Protein AF-A0A353VSM8-F1 (afdb_monomer)

Solvent-accessible surface area (backbone atoms only — not comparable to full-atom values): 23245 Å² total; per-residue (Å²): 113,72,64,60,53,52,50,51,51,50,52,50,51,52,52,50,53,51,54,49,43,55,51,45,18,53,50,44,51,52,47,20,40,42,52,24,70,67,44,44,40,18,21,68,63,31,72,14,27,55,48,48,52,55,49,50,52,48,51,31,45,77,43,74,25,54,66,46,79,49,73,47,82,45,80,43,54,37,67,27,49,62,48,47,34,40,33,48,82,88,44,76,47,78,53,50,70,77,69,33,26,36,32,38,58,34,25,29,64,50,75,51,74,34,41,46,31,37,35,50,40,69,73,63,80,90,51,33,76,70,30,46,68,12,32,38,33,34,51,55,42,68,94,84,41,68,49,88,48,68,71,55,41,52,74,27,38,30,57,26,42,36,36,27,33,48,86,92,44,57,38,60,71,74,89,75,64,72,69,58,79,68,77,68,42,94,34,38,33,34,27,22,23,52,81,45,48,44,77,80,40,60,58,81,50,58,75,63,50,65,60,56,72,46,77,58,60,88,70,33,32,40,39,40,35,37,41,54,44,77,46,81,33,58,34,44,30,43,35,25,38,42,85,34,79,48,92,33,31,37,36,40,33,16,37,61,32,25,57,67,50,40,90,85,82,62,47,54,22,26,20,15,35,51,14,24,26,9,38,36,50,52,53,53,48,49,54,58,46,60,82,47,92,37,36,32,20,38,37,40,35,36,25,19,36,40,68,50,57,26,46,26,37,44,50,44,69,78,62,52,95,61,65,67,88,37,42,58,33,36,38,26,32,45,31,45,22,44,44,88,83,10,42,31,34,36,77,47,56,82,80,49,92,78,50,76,87,76,50,83,53,53,97,88,50,49,80,42,84,48,94,76,86,86,58,52,45,51,50,40,43,74,71,70,26,21,23,38,37,37,26,17,68,89,62,96,40,60,98,31,65,72,18,43,62,88,76,46,38,38,62,51,34,39,50,50,50,53,37,50,51,54,48,52,52,60,70,27,47,77,80,77,78,78,76,77,80,76,77,76,86,128

Nearest PDB structures (foldseek):
  2ek8-assembly1_A  TM=7.116E-01  e=6.423E-31  Aneurinibacillus sp. AM-1
  8ac7-assembly2_A  TM=6.636E-01  e=2.837E-28  Pseudomonas aeruginosa
  8acg-assembly5_B  TM=5.671E-01  e=1.658E-28  Pseudomonas aeruginosa
  2anp-assembly1_A  TM=8.553E-01  e=1.272E-13  Vibrio proteolyticus
  9fxi-assembly3_C  TM=7.475E-01  e=1.376E-10  Homo sapiens

Mean predicted aligned error: 9.96 Å

Radius of gyration: 27.52 Å; Cα contacts (8 Å, |Δi|>4): 942; chains: 1; bounding box: 72×63×82 Å

Secondary structure (DSSP, 8-state):
-HHHHHHHHHHHHHHHHHHHHHHHHHHHHHHHHIIIIIS----TTSHHHHHHHHHHHHHHHHTT-EEEEEEEEEEEEEEEEEEEEEEETTEEEE--BTTTEEEPTTPPPEEEEE-EEEE-SPPPGGGGGGTTTSEEEEE--GGGS----HHHHHHTT-SEEEEEEPTTS-SS----S--------SS-EEEEEHHHHTTTS-HHHHHH--SSEEEPPTT-EEEEEEEEEEEEEEEEEEEEEE--SSS-EEEEEEE---PPSPTTT------IIIIIIHHHHHHHHHHHHHTS--SSEEEEEEES-GGGTSHHHHHHHHH-SS-GGGEEEEEEE-S-S-GGG-EEEEEES--SS--GGGSPPPTT--EEE-S---STHHHHHHTT--EEEEE----TTTTSTT--GGG--HHHHHHHHHHHHHHHHHHTSPP-----------

pLDDT: mean 84.34, std 16.46, range [31.14, 98.88]

Sequence (442 aa):
MMFLKKLLIFTILISINALWALGQAGEFRKEVALLADSIGNRYPASEGDLMARKHLMRKFADYGLECYEKTFDITEYMWGEGSLQLTIDSTITPFIFGKDFAVQSRSTTDTLSAEYVVILDAIPDSCHCLMQGKVVICPYKGDSGRTPSIAEMERAGALASIYVNPPQRNVKPVISKAGRIYDTHKIPVLVINNSGLTKFIPQSVADTLTGSIYAAPQSHRIQIATKHYENHLSAANIIGLKRGSSDEYIIIGAHYDTLAPDNESGELRRGANDNASGVAMMMALAKRMDVITTHHNIIFIAFGGEEKGCLGSRDFVAQMPFKKEYVKEMINLDMVGRPQQGIFYYKQFNSTTIKPNDIMPPATLHLTESEDALSDHYDFVKESIPATYFHTGSDPMIHTVEDTSDRLDYDGMAEILEYLTNYIITLSTKSCEQTSTLTQRQ

Structure (mmCIF, N/CA/C/O backbone):
data_AF-A0A353VSM8-F1
#
_entry.id   AF-A0A353VSM8-F1
#
loop_
_atom_site.group_PDB
_atom_site.id
_atom_site.type_symbol
_atom_site.label_atom_id
_atom_site.label_alt_id
_atom_site.label_comp_id
_atom_site.label_asym_id
_atom_site.label_entity_id
_atom_site.label_seq_id
_atom_site.pdbx_PDB_ins_code
_atom_site.Cartn_x
_atom_site.Cartn_y
_atom_site.Cartn_z
_atom_site.occupancy
_atom_site.B_iso_or_equiv
_atom_site.auth_seq_id
_atom_site.auth_comp_id
_atom_site.auth_asym_id
_atom_site.auth_atom_id
_atom_site.pdbx_PDB_model_num
ATOM 1 N N . MET A 1 1 ? 43.592 14.613 -38.301 1.00 52.09 1 MET A N 1
ATOM 2 C CA . MET A 1 1 ? 42.346 14.017 -38.849 1.00 52.09 1 MET A CA 1
ATOM 3 C C . MET A 1 1 ? 41.711 12.957 -37.937 1.00 52.09 1 MET A C 1
ATOM 5 O O . MET A 1 1 ? 40.515 13.046 -37.701 1.00 52.09 1 MET A O 1
ATOM 9 N N . MET A 1 2 ? 42.464 12.000 -37.369 1.00 47.91 2 MET A N 1
ATOM 10 C CA . MET A 1 2 ? 41.928 11.007 -36.406 1.00 47.91 2 MET A CA 1
ATOM 11 C C . MET A 1 2 ? 41.372 11.617 -35.104 1.00 47.91 2 MET A C 1
ATOM 13 O O . MET A 1 2 ? 40.359 11.145 -34.601 1.00 47.91 2 MET A O 1
ATOM 17 N N . PHE A 1 3 ? 41.999 12.677 -34.582 1.00 49.06 3 PHE A N 1
ATOM 18 C CA . PHE A 1 3 ? 41.572 13.334 -33.339 1.00 49.06 3 PHE A CA 1
ATOM 19 C C . PHE A 1 3 ? 40.222 14.060 -33.487 1.00 49.06 3 PHE A C 1
ATOM 21 O O . PHE A 1 3 ? 39.331 13.860 -32.672 1.00 49.06 3 PHE A O 1
ATOM 28 N N . LEU A 1 4 ? 40.019 14.798 -34.588 1.00 45.88 4 LEU A N 1
ATOM 29 C CA . LEU A 1 4 ? 38.728 15.434 -34.898 1.00 45.88 4 LEU A CA 1
ATOM 30 C C . LEU A 1 4 ? 37.605 14.411 -35.121 1.00 45.88 4 LEU A C 1
ATOM 32 O O . LEU A 1 4 ? 36.482 14.662 -34.707 1.00 45.88 4 LEU A O 1
ATOM 36 N N . LYS A 1 5 ? 37.891 13.251 -35.734 1.00 38.12 5 LYS A N 1
ATOM 37 C CA . LYS A 1 5 ? 36.892 12.180 -35.895 1.00 38.12 5 LYS A CA 1
ATOM 38 C C . LYS A 1 5 ? 36.481 11.567 -34.552 1.00 38.12 5 LYS A C 1
ATOM 40 O O . LYS A 1 5 ? 35.298 11.341 -34.346 1.00 38.12 5 LYS A O 1
ATOM 45 N N . LYS A 1 6 ? 37.428 11.337 -33.633 1.00 41.22 6 LYS A N 1
ATOM 46 C CA . LYS A 1 6 ? 37.120 10.847 -32.277 1.00 41.22 6 LYS A CA 1
ATOM 47 C C . LYS A 1 6 ? 36.342 11.875 -31.454 1.00 41.22 6 LYS A C 1
ATOM 49 O O . LYS A 1 6 ? 35.383 11.494 -30.798 1.00 41.22 6 LYS A O 1
ATOM 54 N N . LEU A 1 7 ? 36.709 13.156 -31.540 1.00 46.03 7 LEU A N 1
ATOM 55 C CA . LEU A 1 7 ? 35.993 14.239 -30.864 1.00 46.03 7 LEU A CA 1
ATOM 56 C C . LEU A 1 7 ? 34.564 14.388 -31.407 1.00 46.03 7 LEU A C 1
ATOM 58 O O . LEU A 1 7 ? 33.631 14.451 -30.624 1.00 46.03 7 LEU A O 1
ATOM 62 N N . LEU A 1 8 ? 34.380 14.341 -32.731 1.00 48.09 8 LEU A N 1
ATOM 63 C CA . LEU A 1 8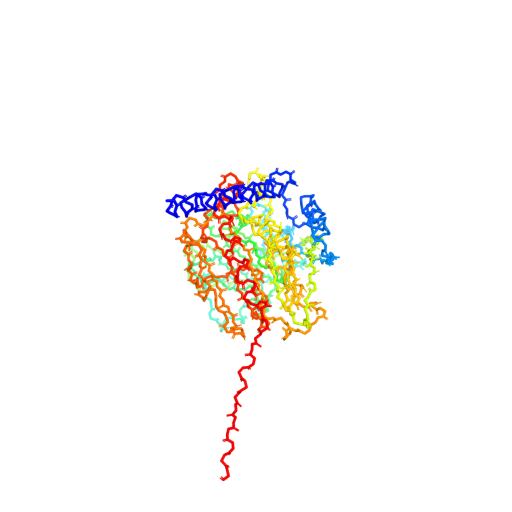 ? 33.062 14.419 -33.366 1.00 48.09 8 LEU A CA 1
ATOM 64 C C . LEU A 1 8 ? 32.166 13.225 -32.999 1.00 48.09 8 LEU A C 1
ATOM 66 O O . LEU A 1 8 ? 30.999 13.422 -32.683 1.00 48.09 8 LEU A O 1
ATOM 70 N N . ILE A 1 9 ? 32.705 12.000 -32.992 1.00 55.06 9 ILE A N 1
ATOM 71 C CA . ILE A 1 9 ? 31.968 10.801 -32.555 1.00 55.06 9 ILE A CA 1
ATOM 72 C C . ILE A 1 9 ? 31.586 10.915 -31.074 1.00 55.06 9 ILE A C 1
ATOM 74 O O . ILE A 1 9 ? 30.456 10.608 -30.712 1.00 55.06 9 ILE A O 1
ATOM 78 N N . PHE A 1 10 ? 32.497 11.398 -30.228 1.00 45.56 10 PHE A N 1
ATOM 79 C CA . PHE A 1 10 ? 32.238 11.597 -28.804 1.00 45.56 10 PHE A CA 1
ATOM 80 C C . PHE A 1 10 ? 31.153 12.655 -28.558 1.00 45.56 10 PHE A C 1
ATOM 82 O O . PHE A 1 10 ? 30.228 12.413 -27.791 1.00 45.56 10 PHE A O 1
ATOM 89 N N . THR A 1 11 ? 31.196 13.788 -29.266 1.00 46.78 11 THR A N 1
ATOM 90 C CA . THR A 1 11 ? 30.156 14.822 -29.183 1.00 46.78 11 THR A CA 1
ATOM 91 C C . THR A 1 11 ? 28.806 14.310 -29.688 1.00 46.78 11 THR A C 1
ATOM 93 O O . THR A 1 11 ? 27.802 14.540 -29.026 1.00 46.78 11 THR A O 1
ATOM 96 N N . ILE A 1 12 ? 28.768 13.562 -30.798 1.00 49.09 12 ILE A N 1
ATOM 97 C CA . ILE A 1 12 ? 27.530 12.962 -31.325 1.00 49.09 12 ILE A CA 1
ATOM 98 C C . ILE A 1 12 ? 26.933 11.960 -30.326 1.00 49.09 12 ILE A C 1
ATOM 100 O O . ILE A 1 12 ? 25.730 11.995 -30.086 1.00 49.09 12 ILE A O 1
ATOM 104 N N . LEU A 1 13 ? 27.752 11.105 -29.706 1.00 46.97 13 LEU A N 1
ATOM 105 C CA . LEU A 1 13 ? 27.290 10.144 -28.696 1.00 46.97 13 LEU A CA 1
ATOM 106 C C . LEU A 1 13 ? 26.745 10.840 -27.442 1.00 46.97 13 LEU A C 1
ATOM 108 O O . LEU A 1 13 ? 25.695 10.447 -26.941 1.00 46.97 13 LEU A O 1
ATOM 112 N N . ILE A 1 14 ? 27.398 11.911 -26.980 1.00 55.62 14 ILE A N 1
ATOM 113 C CA . ILE A 1 14 ? 26.888 12.737 -25.876 1.00 55.62 14 ILE A CA 1
ATOM 114 C C . ILE A 1 14 ? 25.546 13.372 -26.253 1.00 55.62 14 ILE A C 1
ATOM 116 O O . ILE A 1 14 ? 24.608 13.334 -25.461 1.00 55.62 14 ILE A O 1
ATOM 120 N N . SER A 1 15 ? 25.423 13.920 -27.464 1.00 49.72 15 SER A N 1
ATOM 121 C CA . SER A 1 15 ? 24.176 14.534 -27.928 1.00 49.72 15 SER A CA 1
ATOM 122 C C . SER A 1 15 ? 23.035 13.522 -28.064 1.00 49.72 15 SER A C 1
ATOM 124 O O . SER A 1 15 ? 21.906 13.849 -27.712 1.00 49.72 15 SER A O 1
ATOM 126 N N . ILE A 1 16 ? 23.308 12.295 -28.522 1.00 59.16 16 ILE A N 1
ATOM 127 C CA . ILE A 1 16 ? 22.306 11.221 -28.624 1.00 59.16 16 ILE A CA 1
ATOM 128 C C . ILE A 1 16 ? 21.846 10.771 -27.233 1.00 59.16 16 ILE A C 1
ATOM 130 O O . ILE A 1 16 ? 20.643 10.665 -27.004 1.00 59.16 16 ILE A O 1
ATOM 134 N N . ASN A 1 17 ? 22.776 10.570 -26.295 1.00 59.25 17 ASN A N 1
ATOM 135 C CA . ASN A 1 17 ? 22.437 10.192 -24.922 1.00 59.25 17 ASN A CA 1
ATOM 136 C C . ASN A 1 17 ? 21.629 11.289 -24.214 1.00 59.25 17 ASN A C 1
ATOM 138 O O . ASN A 1 17 ? 20.645 10.984 -23.548 1.00 59.25 17 ASN A O 1
ATOM 142 N N . ALA A 1 18 ? 21.983 12.563 -24.414 1.00 56.25 18 ALA A N 1
ATOM 143 C CA . ALA A 1 18 ? 21.240 13.692 -23.857 1.00 56.25 18 ALA A CA 1
ATOM 144 C C . ALA A 1 18 ? 19.826 13.821 -24.455 1.00 56.25 18 ALA A C 1
ATOM 146 O O . ALA A 1 18 ? 18.861 14.010 -23.720 1.00 56.25 18 ALA A O 1
ATOM 147 N N . LEU A 1 19 ? 19.676 13.672 -25.777 1.00 56.09 19 LEU A N 1
ATOM 148 C CA . LEU A 1 19 ? 18.367 13.681 -26.447 1.00 56.09 19 LEU A CA 1
ATOM 149 C C . LEU A 1 19 ? 17.478 12.519 -25.994 1.00 56.09 19 LEU A C 1
ATOM 151 O O . LEU A 1 19 ? 16.268 12.681 -25.846 1.00 56.09 19 LEU A O 1
ATOM 155 N N . TRP A 1 20 ? 18.073 11.352 -25.761 1.00 63.91 20 TRP A N 1
ATOM 156 C CA . TRP A 1 20 ? 17.352 10.187 -25.275 1.00 63.91 20 TRP A CA 1
ATOM 157 C C . TRP A 1 20 ? 16.925 10.338 -23.810 1.00 63.91 20 TRP A C 1
ATOM 159 O O . TRP A 1 20 ? 15.767 10.068 -23.499 1.00 63.91 20 TRP A O 1
ATOM 169 N N . ALA A 1 21 ? 17.804 10.841 -22.937 1.00 61.84 21 ALA A N 1
ATOM 170 C CA . ALA A 1 21 ? 17.479 11.132 -21.539 1.00 61.84 21 ALA A CA 1
ATOM 171 C C . ALA A 1 21 ? 16.339 12.160 -21.420 1.00 61.84 21 ALA A C 1
ATOM 173 O O . ALA A 1 21 ? 15.361 11.909 -20.718 1.00 61.84 21 ALA A O 1
ATOM 174 N N . LEU A 1 22 ? 16.390 13.244 -22.208 1.00 64.38 22 LEU A N 1
ATOM 175 C CA . LEU A 1 22 ? 15.306 14.233 -22.303 1.00 64.38 22 LEU A CA 1
ATOM 176 C C . LEU A 1 22 ? 13.976 13.603 -22.751 1.00 64.38 22 LEU A C 1
ATOM 178 O O . LEU A 1 22 ? 12.908 13.977 -22.264 1.00 64.38 22 LEU A O 1
ATOM 182 N N . GLY A 1 23 ? 14.033 12.630 -23.666 1.00 83.81 23 GLY A N 1
ATOM 183 C CA . GLY A 1 23 ? 12.865 11.857 -24.080 1.00 83.81 23 GLY A CA 1
ATOM 184 C C . GLY A 1 23 ? 12.260 11.045 -22.932 1.00 83.81 23 GLY A C 1
ATOM 185 O O . GLY A 1 23 ? 11.047 11.076 -22.744 1.00 83.81 23 GLY A O 1
ATOM 186 N N . GLN A 1 24 ? 13.091 10.362 -22.138 1.00 89.56 24 GLN A N 1
ATOM 187 C CA . GLN A 1 24 ? 12.635 9.541 -21.008 1.00 89.56 24 GLN A CA 1
ATOM 188 C C . GLN A 1 24 ? 12.054 10.386 -19.871 1.00 89.56 24 GLN A C 1
ATOM 190 O O . GLN A 1 24 ? 10.965 10.083 -19.386 1.00 89.56 24 GLN A O 1
ATOM 195 N N . ALA A 1 25 ? 12.719 11.481 -19.499 1.00 92.81 25 ALA A N 1
ATOM 196 C CA . ALA A 1 25 ? 12.210 12.419 -18.499 1.00 92.81 25 ALA A CA 1
ATOM 197 C C . ALA A 1 25 ? 10.840 12.995 -18.906 1.00 92.81 25 ALA A C 1
ATOM 199 O O . ALA A 1 25 ? 9.929 13.126 -18.085 1.00 92.81 25 ALA A O 1
ATOM 200 N N . GLY A 1 26 ? 10.659 13.285 -20.200 1.00 94.88 26 GLY A N 1
ATOM 201 C CA . GLY A 1 26 ? 9.378 13.719 -20.754 1.00 94.88 26 GLY A CA 1
ATOM 202 C C . GLY A 1 26 ? 8.269 12.667 -20.647 1.00 94.88 26 GLY A C 1
ATOM 203 O O . GLY A 1 26 ? 7.126 13.022 -20.361 1.00 94.88 26 GLY A O 1
ATOM 204 N N . GLU A 1 27 ? 8.582 11.386 -20.849 1.00 95.62 27 GLU A N 1
ATOM 205 C CA . GLU A 1 27 ? 7.611 10.298 -20.687 1.00 95.62 27 GLU A CA 1
ATOM 206 C C . GLU A 1 27 ? 7.254 10.080 -19.212 1.00 95.62 27 GLU A C 1
ATOM 208 O O . GLU A 1 27 ? 6.068 10.005 -18.897 1.00 95.62 27 GLU A O 1
ATOM 213 N N . PHE A 1 28 ? 8.229 10.101 -18.294 1.00 98.31 28 PHE A N 1
ATOM 214 C CA . PHE A 1 28 ? 7.940 10.037 -16.857 1.00 98.31 28 PHE A CA 1
ATOM 215 C C . PHE A 1 28 ? 7.018 11.163 -16.403 1.00 98.31 28 PHE A C 1
ATOM 217 O O . PHE A 1 28 ? 6.031 10.908 -15.714 1.00 98.31 28 PHE A O 1
ATOM 224 N N . ARG A 1 29 ? 7.284 12.397 -16.845 1.00 98.06 29 ARG A N 1
ATOM 225 C CA . ARG A 1 29 ? 6.437 13.549 -16.525 1.00 98.06 29 ARG A CA 1
ATOM 226 C C . ARG A 1 29 ? 4.994 13.349 -16.973 1.00 98.06 29 ARG A C 1
ATOM 228 O O . ARG A 1 29 ? 4.082 13.711 -16.239 1.00 98.06 29 ARG A O 1
ATOM 235 N N . LYS A 1 30 ? 4.771 12.774 -18.158 1.00 97.75 30 LYS A N 1
ATOM 236 C CA . LYS A 1 30 ? 3.416 12.488 -18.656 1.00 97.75 30 LYS A CA 1
ATOM 237 C C . LYS A 1 30 ? 2.720 11.419 -17.823 1.00 97.75 30 LYS A C 1
ATOM 239 O O . LYS A 1 30 ? 1.556 11.600 -17.481 1.00 97.75 30 LYS A O 1
ATOM 244 N N . GLU A 1 31 ? 3.415 10.326 -17.514 1.00 98.25 31 GLU A N 1
ATOM 245 C CA . GLU A 1 31 ? 2.834 9.218 -16.751 1.00 98.25 31 GLU A CA 1
ATOM 246 C C . GLU A 1 31 ? 2.488 9.646 -15.320 1.00 98.25 31 GLU A C 1
ATOM 248 O O . GLU A 1 31 ? 1.372 9.409 -14.863 1.00 98.25 31 GLU A O 1
ATOM 253 N N . VAL A 1 32 ? 3.389 10.364 -14.642 1.00 98.56 32 VAL A N 1
ATOM 254 C CA . VAL A 1 32 ? 3.118 10.894 -13.299 1.00 98.56 32 VAL A CA 1
ATOM 255 C C . VAL A 1 32 ? 1.998 11.932 -13.335 1.00 98.56 32 VAL A C 1
ATOM 257 O O . VAL A 1 32 ? 1.088 11.847 -12.519 1.00 98.56 32 VAL A O 1
ATOM 260 N N . ALA A 1 33 ? 1.995 12.873 -14.286 1.00 97.75 33 ALA A N 1
ATOM 261 C CA . ALA A 1 33 ? 0.925 13.872 -14.385 1.00 97.75 33 ALA A CA 1
ATOM 262 C C . ALA A 1 33 ? -0.450 13.239 -14.662 1.00 97.75 33 ALA A C 1
ATOM 264 O O . ALA A 1 33 ? -1.477 13.711 -14.168 1.00 97.75 33 ALA A O 1
ATOM 265 N N . LEU A 1 34 ? -0.499 12.149 -15.432 1.00 98.25 34 LEU A N 1
ATOM 266 C CA . LEU A 1 34 ? -1.737 11.402 -15.612 1.00 98.25 34 LEU A CA 1
ATOM 267 C C . LEU A 1 34 ? -2.203 10.810 -14.278 1.00 98.25 34 LEU A C 1
ATOM 269 O O . LEU A 1 34 ? -3.327 11.082 -13.856 1.00 98.25 34 LEU A O 1
ATOM 273 N N . LEU A 1 35 ? -1.338 10.028 -13.626 1.00 98.31 35 LEU A N 1
ATOM 274 C CA . LEU A 1 35 ? -1.673 9.285 -12.413 1.00 98.31 35 LEU A CA 1
ATOM 275 C C . LEU A 1 35 ? -1.988 10.210 -11.231 1.00 98.31 35 LEU A C 1
ATOM 277 O O . LEU A 1 35 ? -2.964 9.968 -10.527 1.00 98.31 35 LEU A O 1
ATOM 281 N N . ALA A 1 36 ? -1.188 11.256 -11.019 1.00 97.25 36 ALA A N 1
ATOM 282 C CA . ALA A 1 36 ? -1.255 12.124 -9.845 1.00 97.25 36 ALA A CA 1
ATOM 283 C C . ALA A 1 36 ? -2.175 13.341 -10.023 1.00 97.25 36 ALA A C 1
ATOM 285 O O . ALA A 1 36 ? -2.790 13.784 -9.054 1.00 97.25 36 ALA A O 1
ATOM 286 N N . ASP A 1 37 ? -2.299 13.883 -11.240 1.00 96.12 37 ASP A N 1
ATOM 287 C CA . ASP A 1 37 ? -2.992 15.163 -11.445 1.00 96.12 37 ASP A CA 1
ATOM 288 C C . ASP A 1 37 ? -4.278 15.064 -12.261 1.00 96.12 37 ASP A C 1
ATOM 290 O O . ASP A 1 37 ? -5.154 15.915 -12.108 1.00 96.12 37 ASP A O 1
ATOM 294 N N . SER A 1 38 ? -4.404 14.059 -13.133 1.00 97.25 38 SER A N 1
ATOM 295 C CA . SER A 1 38 ? -5.463 14.046 -14.152 1.00 97.25 38 SER A CA 1
ATOM 296 C C . SER A 1 38 ? -6.624 13.113 -13.825 1.00 97.25 38 SER A C 1
ATOM 298 O O . SER A 1 38 ? -7.760 13.420 -14.176 1.00 97.25 38 SER A O 1
ATOM 300 N N . ILE A 1 39 ? -6.355 11.977 -13.177 1.00 96.38 39 ILE A N 1
ATOM 301 C CA . ILE A 1 39 ? -7.369 10.937 -12.928 1.00 96.38 39 ILE A CA 1
ATOM 302 C C . ILE A 1 39 ? -7.992 11.006 -11.527 1.00 96.38 39 ILE A C 1
ATOM 304 O O . ILE A 1 39 ? -8.861 10.207 -11.199 1.00 96.38 39 ILE A O 1
ATOM 308 N N . GLY A 1 40 ? -7.583 11.973 -10.703 1.00 93.56 40 GLY A N 1
ATOM 309 C CA . GLY A 1 40 ? -8.039 12.105 -9.320 1.00 93.56 40 GLY A CA 1
ATOM 310 C C . GLY A 1 40 ? -7.303 11.177 -8.347 1.00 93.56 40 GLY A C 1
ATOM 311 O O . GLY A 1 40 ? -6.256 10.617 -8.658 1.00 93.56 40 GLY A O 1
ATOM 312 N N . ASN A 1 41 ? -7.841 11.046 -7.134 1.00 93.12 41 ASN A N 1
ATOM 313 C CA . ASN A 1 41 ? -7.258 10.214 -6.081 1.00 93.12 41 ASN A CA 1
ATOM 314 C C . ASN A 1 41 ? -7.456 8.724 -6.391 1.00 93.12 41 ASN A C 1
ATOM 316 O O . ASN A 1 41 ? -8.533 8.327 -6.838 1.00 93.12 41 ASN A O 1
ATOM 320 N N . ARG A 1 42 ? -6.438 7.902 -6.127 1.00 97.38 42 ARG A N 1
ATOM 321 C CA . ARG A 1 42 ? -6.395 6.477 -6.493 1.00 97.38 42 ARG A CA 1
ATOM 322 C C . ARG A 1 42 ? -6.660 5.563 -5.296 1.00 97.38 42 ARG A C 1
ATOM 324 O O . ARG A 1 42 ? -6.158 4.449 -5.239 1.00 97.38 42 ARG A O 1
ATOM 331 N N . TYR A 1 43 ? -7.442 6.027 -4.323 1.00 95.19 43 TYR A N 1
ATOM 332 C CA . TYR A 1 43 ? -7.935 5.171 -3.250 1.00 95.19 43 TYR A CA 1
ATOM 333 C C . TYR A 1 43 ? -8.693 3.958 -3.811 1.00 95.19 43 TYR A C 1
ATOM 335 O O . TYR A 1 43 ? -9.438 4.130 -4.777 1.00 95.19 43 TYR A O 1
ATOM 343 N N . PRO A 1 44 ? -8.566 2.750 -3.231 1.00 94.38 44 PRO A N 1
ATOM 344 C CA . PRO A 1 44 ? -9.224 1.565 -3.774 1.00 94.38 44 PRO A CA 1
ATOM 345 C C . PRO A 1 44 ? -10.725 1.771 -4.048 1.00 94.38 44 PRO A C 1
ATOM 347 O O . PRO A 1 44 ? -11.459 2.293 -3.208 1.00 94.38 44 PRO A O 1
ATOM 350 N N . ALA A 1 45 ? -11.171 1.352 -5.234 1.00 93.00 45 ALA A N 1
ATOM 351 C CA . ALA A 1 45 ? -12.518 1.523 -5.787 1.00 93.00 45 ALA A CA 1
ATOM 352 C C . ALA A 1 45 ? -12.959 2.972 -6.092 1.00 93.00 45 ALA A C 1
ATOM 354 O O . ALA A 1 45 ? -14.117 3.189 -6.460 1.00 93.00 45 ALA A O 1
ATOM 355 N N . SER A 1 46 ? -12.071 3.966 -5.986 1.00 95.00 46 SER A N 1
ATOM 356 C CA . SER A 1 46 ? -12.343 5.321 -6.474 1.00 95.00 46 SER A CA 1
ATOM 357 C C . SER A 1 46 ? -12.382 5.373 -8.009 1.00 95.00 46 SER A C 1
ATOM 359 O O . SER A 1 46 ? -11.898 4.481 -8.709 1.00 95.00 46 SER A O 1
ATOM 361 N N . GLU A 1 47 ? -12.908 6.468 -8.564 1.00 96.38 47 GLU A N 1
ATOM 362 C CA . GLU A 1 47 ? -12.847 6.706 -10.011 1.00 96.38 47 GLU A CA 1
ATOM 363 C C . GLU A 1 47 ? -11.397 6.740 -10.531 1.00 96.38 47 GLU A C 1
ATOM 365 O O . GLU A 1 47 ? -11.108 6.145 -11.571 1.00 96.38 47 GLU A O 1
ATOM 370 N N . GLY A 1 48 ? -10.477 7.359 -9.781 1.00 97.81 48 GLY A N 1
ATOM 371 C CA . GLY A 1 48 ? -9.062 7.432 -10.144 1.00 97.81 48 GLY A CA 1
ATOM 372 C C . GLY A 1 48 ? -8.347 6.087 -10.097 1.00 97.81 48 GLY A C 1
ATOM 373 O O . GLY A 1 48 ? -7.545 5.798 -10.982 1.00 97.81 48 GLY A O 1
ATOM 374 N N . ASP A 1 49 ? -8.686 5.220 -9.143 1.00 98.12 49 ASP A N 1
ATOM 375 C CA . ASP A 1 49 ? -8.210 3.834 -9.107 1.00 98.12 49 ASP A CA 1
ATOM 376 C C . ASP A 1 49 ? -8.691 3.062 -10.348 1.00 98.12 49 ASP A C 1
ATOM 378 O O . ASP A 1 49 ? -7.878 2.491 -11.076 1.00 98.12 49 ASP A O 1
ATOM 382 N N . LEU A 1 50 ? -9.982 3.133 -10.689 1.00 98.31 50 LEU A N 1
ATOM 383 C CA . LEU A 1 50 ? -10.519 2.483 -11.892 1.00 98.31 50 LEU A CA 1
ATOM 384 C C . LEU A 1 50 ? -9.893 3.018 -13.193 1.00 98.31 50 LEU A C 1
ATOM 386 O O . LEU A 1 50 ? -9.688 2.259 -14.146 1.00 98.31 50 LEU A O 1
ATOM 390 N N . MET A 1 51 ? -9.596 4.318 -13.264 1.00 98.62 51 MET A N 1
ATOM 391 C CA . MET A 1 51 ? -8.886 4.919 -14.397 1.00 98.62 51 MET A CA 1
ATOM 392 C C . MET A 1 51 ? -7.428 4.453 -14.468 1.00 98.62 51 MET A C 1
ATOM 394 O O . MET A 1 51 ? -6.961 4.122 -15.561 1.00 98.62 51 MET A O 1
ATOM 398 N N . ALA A 1 52 ? -6.734 4.362 -13.330 1.00 98.69 52 ALA A N 1
ATOM 399 C CA . ALA A 1 52 ? -5.367 3.857 -13.256 1.00 98.69 52 ALA A CA 1
ATOM 400 C C . ALA A 1 52 ? -5.286 2.405 -13.746 1.00 98.69 52 ALA A C 1
ATOM 402 O O . ALA A 1 52 ? -4.454 2.098 -14.600 1.00 98.69 52 ALA A O 1
ATOM 403 N N . ARG A 1 53 ? -6.209 1.535 -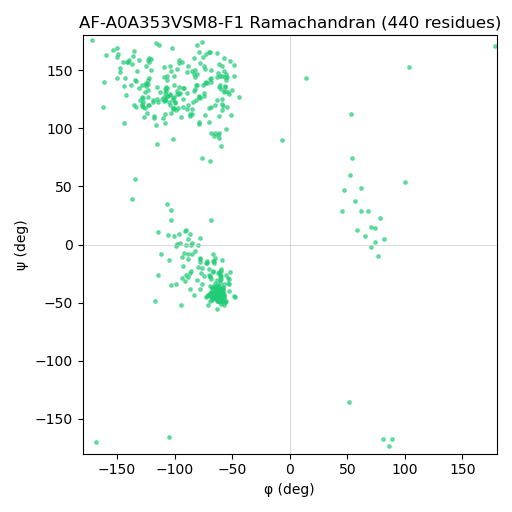13.311 1.00 98.44 53 ARG A N 1
ATOM 404 C CA . ARG A 1 53 ? -6.286 0.137 -13.771 1.00 98.44 53 ARG A CA 1
ATOM 405 C C . ARG A 1 53 ? -6.421 0.028 -15.286 1.00 98.44 53 ARG A C 1
ATOM 407 O O . ARG A 1 53 ? -5.660 -0.688 -15.936 1.00 98.44 53 ARG A O 1
ATOM 414 N N . LYS A 1 54 ? -7.361 0.784 -15.866 1.00 98.50 54 LYS A N 1
ATOM 415 C CA . LYS A 1 54 ? -7.587 0.819 -17.322 1.00 98.50 54 LYS A CA 1
ATOM 416 C C . LYS A 1 54 ? -6.353 1.308 -18.074 1.00 98.50 54 LYS A C 1
ATOM 418 O O . LYS A 1 54 ? -6.014 0.751 -19.118 1.00 98.50 54 LYS A O 1
ATOM 423 N N . HIS A 1 55 ? -5.695 2.343 -17.557 1.00 98.62 55 HIS A N 1
ATOM 424 C CA . HIS A 1 55 ? -4.468 2.878 -18.139 1.00 98.62 55 HIS A CA 1
ATOM 425 C C . HIS A 1 55 ? -3.338 1.846 -18.122 1.00 98.62 55 HIS A C 1
ATOM 427 O O . HIS A 1 55 ? -2.738 1.589 -19.163 1.00 98.62 55 HIS A O 1
ATOM 433 N N . LEU A 1 56 ? -3.107 1.194 -16.982 1.00 98.69 56 LEU A N 1
ATOM 434 C CA . LEU A 1 56 ? -2.079 0.165 -16.816 1.00 98.69 56 LEU A CA 1
ATOM 435 C C . LEU A 1 56 ? -2.307 -1.036 -17.738 1.00 98.69 56 LEU A C 1
ATOM 437 O O . LEU A 1 56 ? -1.397 -1.426 -18.467 1.00 98.69 56 LEU A O 1
ATOM 441 N N . MET A 1 57 ? -3.534 -1.565 -17.779 1.00 98.56 57 MET A N 1
ATOM 442 C CA . MET A 1 57 ? -3.910 -2.654 -18.690 1.00 98.56 57 MET A CA 1
ATOM 443 C C . MET A 1 57 ? -3.646 -2.284 -20.152 1.00 98.56 57 MET A C 1
ATOM 445 O O . MET A 1 57 ? -3.101 -3.084 -20.911 1.00 98.56 57 MET A O 1
ATOM 449 N N . ARG A 1 58 ? -3.993 -1.053 -20.550 1.00 98.38 58 ARG A N 1
ATOM 450 C CA . ARG A 1 58 ? -3.725 -0.560 -21.903 1.00 98.38 58 ARG A CA 1
ATOM 451 C C . ARG A 1 58 ? -2.227 -0.463 -22.183 1.00 98.38 58 ARG A C 1
ATOM 453 O O . ARG A 1 58 ? -1.790 -0.921 -23.230 1.00 98.38 58 ARG A O 1
ATOM 460 N N . LYS A 1 59 ? -1.444 0.108 -21.266 1.00 97.88 59 LYS A N 1
ATOM 461 C CA . LYS A 1 59 ? 0.007 0.261 -21.433 1.00 97.88 59 LYS A CA 1
ATOM 462 C C . LYS A 1 59 ? 0.714 -1.082 -21.548 1.00 97.88 59 LYS A C 1
ATOM 464 O O . LYS A 1 59 ? 1.522 -1.250 -22.450 1.00 97.88 59 LYS A O 1
ATOM 469 N N . PHE A 1 60 ? 0.385 -2.045 -20.691 1.00 98.19 60 PHE A N 1
ATOM 470 C CA . PHE A 1 60 ? 0.951 -3.388 -20.789 1.00 98.19 60 PHE A CA 1
ATOM 471 C C . PHE A 1 60 ? 0.594 -4.074 -22.114 1.00 98.19 60 PHE A C 1
ATOM 473 O O . PHE A 1 60 ? 1.471 -4.683 -22.724 1.00 98.19 60 PHE A O 1
ATOM 480 N N . ALA A 1 61 ? -0.634 -3.905 -22.613 1.00 97.25 61 ALA A N 1
ATOM 481 C CA . ALA A 1 61 ? -1.025 -4.427 -23.921 1.00 97.25 61 ALA A CA 1
ATOM 482 C C . ALA A 1 61 ? -0.275 -3.734 -25.075 1.00 97.25 61 ALA A C 1
ATOM 484 O O . ALA A 1 61 ? 0.195 -4.407 -25.991 1.00 97.25 61 ALA A O 1
ATOM 485 N N . ASP A 1 62 ? -0.104 -2.408 -25.008 1.00 96.62 62 ASP A N 1
ATOM 486 C CA . ASP A 1 62 ? 0.682 -1.628 -25.975 1.00 96.62 62 ASP A CA 1
ATOM 487 C C . ASP A 1 62 ? 2.169 -2.047 -25.979 1.00 96.62 62 ASP A C 1
ATOM 489 O O . ASP A 1 62 ? 2.852 -1.880 -26.990 1.00 96.62 62 ASP A O 1
ATOM 493 N N . TYR A 1 63 ? 2.668 -2.614 -24.873 1.00 96.12 63 TYR A N 1
ATOM 494 C CA . TYR A 1 63 ? 4.013 -3.192 -24.741 1.00 96.12 63 TYR A CA 1
ATOM 495 C C . TYR A 1 63 ? 4.069 -4.691 -25.076 1.00 96.12 63 TYR A C 1
ATOM 497 O O . TYR A 1 63 ? 5.051 -5.347 -24.746 1.00 96.12 63 TYR A O 1
ATOM 505 N N . GLY A 1 64 ? 3.015 -5.262 -25.669 1.00 95.00 64 GLY A N 1
ATOM 506 C CA . GLY A 1 64 ? 2.998 -6.660 -26.108 1.00 95.00 64 GLY A CA 1
ATOM 507 C C . GLY A 1 64 ? 2.953 -7.700 -24.981 1.00 95.00 64 GLY A C 1
ATOM 508 O O . GLY A 1 64 ? 3.213 -8.877 -25.233 1.00 95.00 64 GLY A O 1
ATOM 509 N N . LEU A 1 65 ? 2.627 -7.298 -23.749 1.00 97.50 65 LEU A N 1
ATOM 510 C CA . LEU A 1 65 ? 2.595 -8.197 -22.594 1.00 97.50 65 LEU A CA 1
ATOM 511 C C . LEU A 1 65 ? 1.284 -8.991 -22.519 1.00 97.50 65 LEU A C 1
ATOM 513 O O . LEU A 1 65 ? 0.210 -8.500 -22.871 1.00 97.50 65 LEU A O 1
ATOM 517 N N . GLU A 1 66 ? 1.345 -10.204 -21.965 1.00 97.69 66 GLU A N 1
ATOM 518 C CA . GLU A 1 66 ? 0.139 -10.910 -21.523 1.00 97.69 66 GLU A CA 1
ATOM 519 C C . GLU A 1 66 ? -0.454 -10.165 -20.315 1.00 97.69 66 GLU A C 1
ATOM 521 O O . GLU A 1 66 ? 0.209 -10.036 -19.286 1.00 97.69 66 GLU A O 1
ATOM 526 N N . CYS A 1 67 ? -1.686 -9.665 -20.433 1.00 97.75 67 CYS A N 1
ATOM 527 C CA . CYS A 1 67 ? -2.287 -8.774 -19.438 1.00 97.75 67 CYS A CA 1
ATOM 528 C C . CYS A 1 67 ? -3.375 -9.467 -18.616 1.00 97.75 67 CYS A C 1
ATOM 530 O O . CYS A 1 67 ? -4.268 -10.111 -19.172 1.00 97.75 67 CYS A O 1
ATOM 532 N N . TYR A 1 68 ? -3.351 -9.263 -17.302 1.00 98.00 68 TYR A N 1
ATOM 533 C CA . TYR A 1 68 ? -4.333 -9.807 -16.373 1.00 98.00 68 TYR A CA 1
ATOM 534 C C . TYR A 1 68 ? -4.733 -8.753 -15.339 1.00 98.00 68 TYR A C 1
ATOM 536 O O . TYR A 1 68 ? -3.882 -8.078 -14.769 1.00 98.00 68 TYR A O 1
ATOM 544 N N . GLU A 1 69 ? -6.026 -8.674 -15.043 1.00 98.06 69 GLU A N 1
ATOM 545 C CA . GLU A 1 69 ? -6.549 -7.972 -13.872 1.00 98.06 69 GLU A CA 1
ATOM 546 C C . GLU A 1 69 ? -7.039 -9.024 -12.872 1.00 98.06 69 GLU A C 1
ATOM 548 O O . GLU A 1 69 ? -7.829 -9.910 -13.219 1.00 98.06 69 GLU A O 1
ATOM 553 N N . LYS A 1 70 ? -6.528 -8.968 -11.641 1.00 97.94 70 LYS A N 1
ATOM 554 C CA . LYS A 1 70 ? -6.916 -9.864 -10.547 1.00 97.94 70 LYS A CA 1
ATOM 555 C C . LYS A 1 70 ? -7.559 -9.054 -9.439 1.00 97.94 70 LYS A C 1
ATOM 557 O O . LYS A 1 70 ? -6.868 -8.374 -8.692 1.00 97.94 70 LYS A O 1
ATOM 562 N N . THR A 1 71 ? -8.883 -9.117 -9.372 1.00 97.38 71 THR A N 1
ATOM 563 C CA . THR A 1 71 ? -9.681 -8.401 -8.377 1.00 97.38 71 THR A CA 1
ATOM 564 C C . THR A 1 71 ? -9.727 -9.154 -7.054 1.00 97.38 71 THR A C 1
ATOM 566 O O . THR A 1 71 ? -9.843 -10.380 -7.054 1.00 97.38 71 THR A O 1
ATOM 569 N N . PHE A 1 72 ? -9.737 -8.416 -5.951 1.00 94.81 72 PHE A N 1
ATOM 570 C CA . PHE A 1 72 ? -9.934 -8.938 -4.601 1.00 94.81 72 PHE A CA 1
ATOM 571 C C . PHE A 1 72 ? -10.723 -7.933 -3.752 1.00 94.81 72 PHE A C 1
ATOM 573 O O . PHE A 1 72 ? -10.754 -6.736 -4.050 1.00 94.81 72 PHE A O 1
ATOM 580 N N . ASP A 1 73 ? -11.372 -8.424 -2.698 1.00 90.75 73 ASP A N 1
ATOM 581 C CA . ASP A 1 73 ? -12.216 -7.602 -1.834 1.00 90.75 73 ASP A CA 1
ATOM 582 C C . ASP A 1 73 ? -11.427 -7.058 -0.638 1.00 90.75 73 ASP A C 1
ATOM 584 O O . ASP A 1 73 ? -10.713 -7.784 0.057 1.00 90.75 73 ASP A O 1
ATOM 588 N N . ILE A 1 74 ? -11.602 -5.768 -0.361 1.00 86.56 74 ILE A N 1
ATOM 589 C CA . ILE A 1 74 ? -11.123 -5.097 0.845 1.00 86.56 74 ILE A CA 1
ATOM 590 C C . ILE A 1 74 ? -12.338 -4.797 1.715 1.00 86.56 74 ILE A C 1
ATOM 592 O O . ILE A 1 74 ? -13.272 -4.128 1.280 1.00 86.56 74 ILE A O 1
ATOM 596 N N . THR A 1 75 ? -12.313 -5.254 2.966 1.00 80.75 75 THR A N 1
ATOM 597 C CA . THR A 1 75 ? -13.318 -4.863 3.961 1.00 80.75 75 THR A CA 1
ATOM 598 C C . THR A 1 75 ? -12.742 -3.792 4.869 1.00 80.75 75 THR A C 1
ATOM 600 O O . THR A 1 75 ? -11.759 -4.015 5.580 1.00 80.75 75 THR A O 1
ATOM 603 N N . GLU A 1 76 ? -13.360 -2.619 4.838 1.00 76.12 76 GLU A N 1
ATOM 604 C CA . GLU A 1 76 ? -13.039 -1.513 5.718 1.00 76.12 76 GLU A CA 1
ATOM 605 C C . GLU A 1 76 ? -13.996 -1.474 6.895 1.00 76.12 76 GLU A C 1
ATOM 607 O O . GLU A 1 76 ? -15.218 -1.470 6.746 1.00 76.12 76 GLU A O 1
ATOM 612 N N . TYR A 1 77 ? -13.412 -1.385 8.079 1.00 74.06 77 TYR A N 1
ATOM 613 C CA . TYR A 1 77 ? -14.151 -1.297 9.322 1.00 74.06 77 TYR A CA 1
ATOM 614 C C . TYR A 1 77 ? -14.305 0.172 9.699 1.00 74.06 77 TYR A C 1
ATOM 616 O O . TYR A 1 77 ? -13.325 0.842 10.041 1.00 74.06 77 TYR A O 1
ATOM 624 N N . MET A 1 78 ? -15.528 0.684 9.603 1.00 69.06 78 MET A N 1
ATOM 625 C CA . MET A 1 78 ? -15.830 2.090 9.844 1.00 69.06 78 MET A CA 1
ATOM 626 C C . MET A 1 78 ? -16.013 2.363 11.337 1.00 69.06 78 MET A C 1
ATOM 628 O O . MET A 1 78 ? -16.285 1.466 12.137 1.00 69.06 78 MET A O 1
ATOM 632 N N . TRP A 1 79 ? -15.886 3.633 11.720 1.00 68.31 79 TRP A N 1
ATOM 633 C CA . TRP A 1 79 ? -16.326 4.077 13.040 1.00 68.31 79 TRP A CA 1
ATOM 634 C C . TRP A 1 79 ? -17.817 3.779 13.195 1.00 68.31 79 TRP A C 1
ATOM 636 O O . TRP A 1 79 ? -18.628 4.160 12.350 1.00 68.31 79 TRP A O 1
ATOM 646 N N . GLY A 1 80 ? -18.151 3.058 14.261 1.00 67.31 80 GLY A N 1
ATOM 647 C CA . GLY A 1 80 ? -19.514 2.629 14.531 1.00 67.31 80 GLY A CA 1
ATOM 648 C C . GLY A 1 80 ? -20.367 3.725 15.160 1.00 67.31 80 GLY A C 1
ATOM 649 O O . GLY A 1 80 ? -19.871 4.760 15.604 1.00 67.31 80 GLY A O 1
ATOM 650 N N . GLU A 1 81 ? -21.657 3.448 15.278 1.00 75.81 81 GLU A N 1
ATOM 651 C CA . GLU A 1 81 ? -22.560 4.174 16.169 1.00 75.81 81 GLU A CA 1
ATOM 652 C C . GLU A 1 81 ? -22.695 3.414 17.486 1.00 75.81 81 GLU A C 1
ATOM 654 O O . GLU A 1 81 ? -22.452 2.209 17.560 1.00 75.81 81 GLU A O 1
ATOM 659 N N . GLY A 1 82 ? -23.108 4.093 18.548 1.00 79.94 82 GLY A N 1
ATOM 660 C CA . GLY A 1 82 ? -23.390 3.394 19.788 1.00 79.94 82 GLY A CA 1
ATOM 661 C C . GLY A 1 82 ? -24.033 4.258 20.850 1.00 79.94 82 GLY A C 1
ATOM 662 O O . GLY A 1 82 ? -24.190 5.469 20.699 1.00 79.94 82 GLY A O 1
ATOM 663 N N . SER A 1 83 ? -24.369 3.608 21.955 1.00 82.94 83 SER A N 1
ATOM 664 C CA . SER A 1 83 ? -24.761 4.238 23.207 1.00 82.94 83 SER A CA 1
ATOM 665 C C . SER A 1 83 ? -23.869 3.722 24.329 1.00 82.94 83 SER A C 1
ATOM 667 O O . SER A 1 83 ? -23.604 2.521 24.409 1.00 82.94 83 SER A O 1
ATOM 669 N N . LEU A 1 84 ? -23.444 4.628 25.203 1.00 85.94 84 LEU A N 1
ATOM 670 C CA . LEU A 1 84 ? -22.684 4.321 26.406 1.00 85.94 84 LEU A CA 1
ATOM 671 C C . LEU A 1 84 ? -23.393 4.968 27.595 1.00 85.94 84 LEU A C 1
ATOM 673 O O . LEU A 1 84 ? -23.672 6.171 27.586 1.00 85.94 84 LEU A O 1
ATOM 677 N N . GLN A 1 85 ? -23.701 4.166 28.609 1.00 89.44 85 GLN A N 1
ATOM 678 C CA . GLN A 1 85 ? -24.331 4.627 29.842 1.00 89.44 85 GLN A CA 1
ATOM 679 C C . GLN A 1 85 ? -23.623 4.021 31.050 1.00 89.44 85 GLN A C 1
ATOM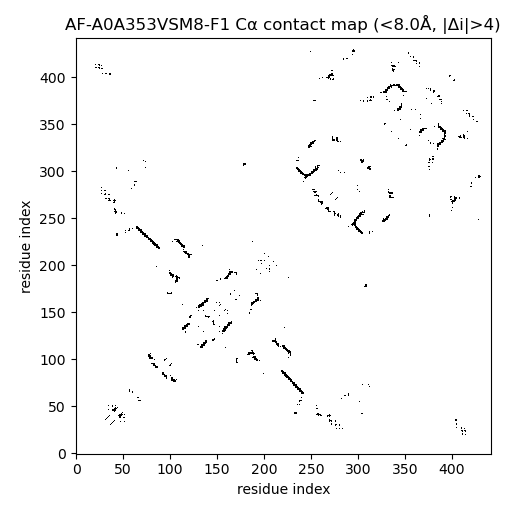 681 O O . GLN A 1 85 ? -23.247 2.849 31.046 1.00 89.44 85 GLN A O 1
ATOM 686 N N . LEU A 1 86 ? -23.477 4.821 32.101 1.00 87.56 86 LEU A N 1
ATOM 687 C CA . LEU A 1 86 ? -22.976 4.380 33.395 1.00 87.56 86 LEU A CA 1
ATOM 688 C C . LEU A 1 86 ? -24.118 4.419 34.407 1.00 87.56 86 LEU A C 1
ATOM 690 O O . LEU A 1 86 ? -24.753 5.455 34.580 1.00 87.56 86 LEU A O 1
ATOM 694 N N . THR A 1 87 ? -24.371 3.300 35.077 1.00 87.75 87 THR A N 1
ATOM 695 C CA . THR A 1 87 ? -25.337 3.203 36.173 1.00 87.75 87 THR A 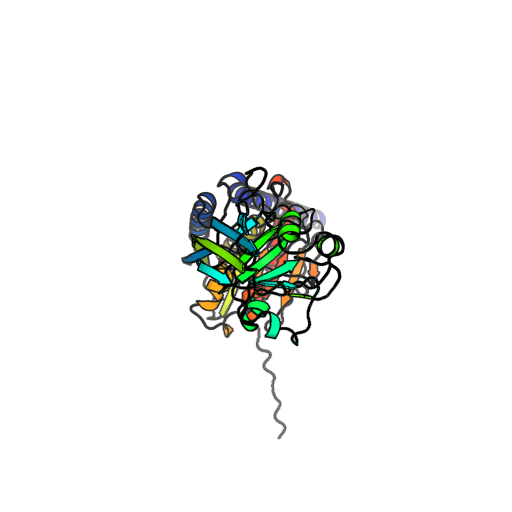CA 1
ATOM 696 C C . THR A 1 87 ? -24.594 3.051 37.494 1.00 87.75 87 THR A C 1
ATOM 698 O O . THR A 1 87 ? -23.807 2.118 37.638 1.00 87.75 87 THR A O 1
ATOM 701 N N . ILE A 1 88 ? -24.859 3.942 38.449 1.00 83.75 88 ILE A N 1
ATOM 702 C CA . ILE A 1 88 ? -24.338 3.902 39.824 1.00 83.75 88 ILE A CA 1
ATOM 703 C C . ILE A 1 88 ? -25.525 4.039 40.769 1.00 83.75 88 ILE A C 1
ATOM 705 O O . ILE A 1 88 ? -26.229 5.043 40.707 1.00 83.75 88 ILE A O 1
ATOM 709 N N . ASP A 1 89 ? -25.773 3.038 41.615 1.00 82.19 89 ASP A N 1
ATOM 710 C CA . ASP A 1 89 ? -26.835 3.064 42.632 1.00 82.19 89 ASP A CA 1
ATOM 711 C C . ASP A 1 89 ? -28.197 3.547 42.081 1.00 82.19 89 ASP A C 1
ATOM 713 O O . ASP A 1 89 ? -28.876 4.393 42.656 1.00 82.19 89 ASP A O 1
ATOM 717 N N . SER A 1 90 ? -28.600 3.002 40.925 1.00 80.56 90 SER A N 1
ATOM 718 C CA . SER A 1 90 ? -29.815 3.361 40.157 1.00 80.56 90 SER A CA 1
ATOM 719 C C . SER A 1 90 ? -29.805 4.729 39.458 1.00 80.56 90 SER A C 1
ATOM 721 O O . SER A 1 90 ? -30.744 5.047 38.731 1.00 80.56 90 SER A O 1
ATOM 723 N N . THR A 1 91 ? -28.748 5.526 39.612 1.00 85.81 91 THR A N 1
ATOM 724 C CA . THR A 1 91 ? -28.540 6.763 38.849 1.00 85.81 91 THR A CA 1
ATOM 725 C C . THR A 1 91 ? -27.902 6.442 37.505 1.00 85.81 91 THR A C 1
ATOM 727 O O . THR A 1 91 ? -26.817 5.864 37.456 1.00 85.81 91 THR A O 1
ATOM 730 N N . ILE A 1 92 ? -28.557 6.838 36.412 1.00 88.69 92 ILE A N 1
ATOM 731 C CA . ILE A 1 92 ? -28.074 6.621 35.043 1.00 88.69 92 ILE A CA 1
ATOM 732 C C . ILE A 1 92 ? -27.428 7.905 34.521 1.00 88.69 92 ILE A C 1
ATOM 734 O O . ILE A 1 92 ? -28.074 8.947 34.424 1.00 88.69 92 ILE A O 1
ATOM 738 N N . THR A 1 93 ? -26.159 7.808 34.136 1.00 90.00 93 THR A N 1
ATOM 739 C CA . THR A 1 93 ? -25.387 8.879 33.503 1.00 90.00 93 THR A CA 1
ATOM 740 C C . THR A 1 93 ? -25.122 8.522 32.038 1.00 90.00 93 THR A C 1
ATOM 742 O O . THR A 1 93 ? -24.315 7.624 31.769 1.00 90.00 93 THR A O 1
ATOM 745 N N . PRO A 1 94 ? -25.760 9.200 31.067 1.00 87.56 94 PRO A N 1
ATOM 746 C CA . PRO A 1 94 ? -25.486 8.971 29.655 1.00 87.56 94 PRO A CA 1
ATOM 747 C C . PRO A 1 94 ? -24.192 9.660 29.197 1.00 87.56 94 PRO A C 1
ATOM 749 O O . PRO A 1 94 ? -23.740 10.667 29.757 1.00 87.56 94 PRO A O 1
ATOM 752 N N . PHE A 1 95 ? -23.613 9.123 28.127 1.00 87.69 95 PHE A N 1
ATOM 753 C CA . PHE A 1 95 ? -22.522 9.738 27.379 1.00 87.69 95 PHE A CA 1
ATOM 754 C C . PHE A 1 95 ? -23.037 10.200 26.015 1.00 87.69 95 PHE A C 1
ATOM 756 O O . PHE A 1 95 ? -23.882 9.548 25.402 1.00 87.69 95 PHE A O 1
ATOM 763 N N . ILE A 1 96 ? -22.530 11.332 25.531 1.00 82.56 96 ILE A N 1
ATOM 764 C CA . ILE A 1 96 ? -22.924 11.898 24.237 1.00 82.56 96 ILE A CA 1
ATOM 765 C C . ILE A 1 96 ? -22.021 11.325 23.136 1.00 82.56 96 ILE A C 1
ATOM 767 O O . ILE A 1 96 ? -20.815 11.574 23.128 1.00 82.56 96 ILE A O 1
ATOM 771 N N . PHE A 1 97 ? -22.590 10.576 22.190 1.00 80.00 97 PHE A N 1
ATOM 772 C CA . PHE A 1 97 ? -21.848 10.032 21.046 1.00 80.00 97 PHE A CA 1
ATOM 773 C C . PHE A 1 97 ? -21.228 11.153 20.193 1.00 80.00 97 PHE A C 1
ATOM 775 O O . PHE A 1 97 ? -21.847 12.192 19.967 1.00 80.00 97 PHE A O 1
ATOM 782 N N . GLY A 1 98 ? -19.981 10.968 19.759 1.00 71.38 98 GLY A N 1
ATOM 783 C CA . GLY A 1 98 ? -19.209 11.949 18.990 1.00 71.38 98 GLY A CA 1
ATOM 784 C C . GLY A 1 98 ? -18.639 13.114 19.811 1.00 71.38 98 GLY A C 1
ATOM 785 O O . GLY A 1 98 ? -17.802 13.852 19.292 1.00 71.38 98 GLY A O 1
ATOM 786 N N . LYS A 1 99 ? -19.048 13.267 21.080 1.00 77.19 99 LYS A N 1
ATOM 787 C CA . LYS A 1 99 ? -18.551 14.304 22.003 1.00 77.19 99 LYS A CA 1
ATOM 788 C C . LYS A 1 99 ? -17.828 13.732 23.219 1.00 77.19 99 LYS A C 1
ATOM 790 O O . LYS A 1 99 ? -16.751 14.212 23.549 1.00 77.19 99 LYS A O 1
ATOM 795 N N . ASP A 1 100 ? -18.433 12.757 23.891 1.00 80.69 100 ASP A N 1
ATOM 796 C CA . ASP A 1 100 ? -17.890 12.107 25.088 1.00 80.69 100 ASP A CA 1
ATOM 797 C C . ASP A 1 100 ? -17.212 10.778 24.738 1.00 80.69 100 ASP A C 1
ATOM 799 O O . ASP A 1 100 ? -16.227 10.406 25.376 1.00 80.69 100 ASP A O 1
ATOM 803 N N . PHE A 1 101 ? -17.745 10.070 23.735 1.00 86.50 101 PHE A N 1
ATOM 804 C CA . PHE A 1 101 ? -17.230 8.782 23.278 1.00 86.50 101 PHE A CA 1
ATOM 805 C C . PHE A 1 101 ? -17.468 8.535 21.781 1.00 86.50 101 PHE A C 1
ATOM 807 O O . PHE A 1 101 ? -18.338 9.159 21.168 1.00 86.50 101 PHE A O 1
ATOM 814 N N . ALA A 1 102 ? -16.712 7.602 21.208 1.00 83.62 102 ALA A N 1
ATOM 815 C CA . ALA A 1 102 ? -16.918 7.060 19.870 1.00 83.62 102 ALA A CA 1
ATOM 816 C C . ALA A 1 102 ? -16.647 5.547 19.861 1.00 83.62 102 ALA A C 1
ATOM 818 O O . ALA A 1 102 ? -15.940 5.032 20.727 1.00 83.62 102 ALA A O 1
ATOM 819 N N . VAL A 1 103 ? -17.223 4.832 18.895 1.00 83.25 103 VAL A N 1
ATOM 820 C CA . VAL A 1 103 ? -17.010 3.388 18.709 1.00 83.25 103 VAL A CA 1
ATOM 821 C C . VAL A 1 103 ? -15.867 3.195 17.723 1.00 83.25 103 VAL A C 1
ATOM 823 O O . VAL A 1 103 ? -15.966 3.657 16.586 1.00 83.25 103 VAL A O 1
ATOM 826 N N . GLN A 1 104 ? -14.784 2.551 18.160 1.00 80.88 104 GLN A N 1
ATOM 827 C CA . GLN A 1 104 ? -13.564 2.420 17.366 1.00 80.88 104 GLN A CA 1
ATOM 828 C C . GLN A 1 104 ? -13.839 1.672 16.054 1.00 80.88 104 GLN A C 1
ATOM 830 O O . GLN A 1 104 ? -14.636 0.729 16.023 1.00 80.88 104 GLN A O 1
ATOM 835 N N . SER A 1 105 ? -13.147 2.062 14.978 1.00 69.62 105 SER A N 1
ATOM 836 C CA . SER A 1 105 ? -13.069 1.235 13.772 1.00 69.62 105 SER A CA 1
ATOM 837 C C . SER A 1 105 ? -12.605 -0.176 14.158 1.00 69.62 105 SER A C 1
ATOM 839 O O . SER A 1 105 ? -11.608 -0.309 14.864 1.00 69.62 105 SER A O 1
ATOM 841 N N . ARG A 1 106 ? -13.325 -1.220 13.709 1.00 75.62 106 ARG A N 1
ATOM 842 C CA . ARG A 1 106 ? -13.140 -2.659 14.054 1.00 75.62 106 ARG A CA 1
ATOM 843 C C . ARG A 1 106 ? -13.765 -3.143 15.363 1.00 75.62 106 ARG A C 1
ATOM 845 O O . ARG A 1 106 ? -13.562 -4.301 15.726 1.00 75.62 106 ARG A O 1
ATOM 852 N N . SER A 1 107 ? -14.516 -2.307 16.076 1.00 81.69 107 SER A N 1
ATOM 853 C CA . SER A 1 107 ? -15.351 -2.783 17.186 1.00 81.69 107 SER A CA 1
ATOM 854 C C . SER A 1 107 ? -16.418 -3.759 16.685 1.00 81.69 107 SER A C 1
ATOM 856 O O . SER A 1 107 ? -16.972 -3.562 15.608 1.00 81.69 107 SER A O 1
ATOM 858 N N . THR A 1 108 ? -16.798 -4.745 17.499 1.00 84.19 108 THR A N 1
ATOM 859 C CA . THR A 1 108 ? -17.956 -5.594 17.181 1.00 84.19 108 THR A CA 1
ATOM 860 C C . THR A 1 108 ? -19.291 -4.872 17.423 1.00 84.19 108 THR A C 1
ATOM 862 O O . THR A 1 108 ? -19.346 -3.872 18.153 1.00 84.19 108 THR A O 1
ATOM 865 N N . THR A 1 109 ? -20.370 -5.388 16.823 1.00 83.62 109 THR A N 1
ATOM 866 C CA . THR A 1 109 ? -21.761 -5.017 17.148 1.00 83.62 109 THR A CA 1
ATOM 867 C C . THR A 1 109 ? -22.228 -5.865 18.322 1.00 83.62 109 THR A C 1
ATOM 869 O O . THR A 1 109 ? -22.311 -7.083 18.188 1.00 83.62 109 THR A O 1
ATOM 872 N N . ASP A 1 110 ? -22.545 -5.244 19.454 1.00 89.81 110 ASP A N 1
ATOM 873 C CA . ASP A 1 110 ? -23.051 -5.965 20.624 1.00 89.81 110 ASP A CA 1
ATOM 874 C C . ASP A 1 110 ? -23.920 -5.066 21.508 1.00 89.81 110 ASP A C 1
ATOM 876 O O . ASP A 1 110 ? -23.945 -3.841 21.367 1.00 89.81 110 ASP A O 1
ATOM 880 N N . THR A 1 111 ? -24.637 -5.673 22.448 1.00 91.06 111 THR A N 1
ATOM 881 C CA . THR A 1 111 ? -25.300 -4.985 23.553 1.00 91.06 111 THR A CA 1
ATOM 882 C C . THR A 1 111 ? -25.047 -5.743 24.846 1.00 91.06 111 THR A C 1
ATOM 884 O O . THR A 1 111 ? -25.459 -6.890 24.996 1.00 91.06 111 THR A O 1
ATOM 887 N N . LEU A 1 112 ? -24.414 -5.084 25.816 1.00 94.31 112 LEU A N 1
ATOM 888 C CA . LEU A 1 112 ? -24.056 -5.706 27.087 1.00 94.31 112 LEU A CA 1
ATOM 889 C C . LEU A 1 112 ? -24.235 -4.769 28.274 1.00 94.31 112 LEU A C 1
ATOM 891 O O . LEU A 1 112 ? -24.196 -3.543 28.159 1.00 94.31 112 LEU A O 1
ATOM 895 N N . SER A 1 113 ? -24.385 -5.381 29.447 1.00 93.94 113 SER A N 1
ATOM 896 C CA . SER A 1 113 ? -24.273 -4.706 30.732 1.00 93.94 113 SER A CA 1
ATOM 897 C C . SER A 1 113 ? -23.336 -5.488 31.634 1.00 93.94 113 SER A C 1
ATOM 899 O O . SER A 1 113 ? -23.598 -6.662 31.895 1.00 93.94 113 SER A O 1
ATOM 901 N N . ALA A 1 114 ? -22.293 -4.852 32.159 1.00 94.00 114 ALA A N 1
ATOM 902 C CA . ALA A 1 114 ? -21.304 -5.515 33.006 1.00 94.00 114 ALA A CA 1
ATOM 903 C C . ALA A 1 114 ? -20.689 -4.565 34.044 1.00 94.00 114 ALA A C 1
ATOM 905 O O . ALA A 1 114 ? -20.806 -3.342 33.940 1.00 94.00 114 ALA A O 1
ATOM 906 N N . GLU A 1 115 ? -20.036 -5.146 35.052 1.00 94.31 115 GLU A N 1
ATOM 907 C CA . GLU A 1 115 ? -19.105 -4.413 35.915 1.00 94.31 115 GLU A CA 1
ATOM 908 C C . GLU A 1 115 ? -17.912 -3.906 35.096 1.00 94.31 115 GLU A C 1
ATOM 910 O O . GLU A 1 115 ? -17.651 -4.398 33.995 1.00 94.31 115 GLU A O 1
ATOM 915 N N . TYR A 1 116 ? -17.148 -2.965 35.651 1.00 92.75 116 TYR A N 1
ATOM 916 C CA . TYR A 1 116 ? -15.933 -2.473 35.011 1.00 92.75 116 TYR A CA 1
ATOM 917 C C . TYR A 1 116 ? -14.725 -2.447 35.941 1.00 92.75 116 TYR A C 1
ATOM 919 O O . TYR A 1 116 ? -14.838 -2.422 37.169 1.00 92.75 116 TYR A O 1
ATOM 927 N N . VAL A 1 117 ? -13.551 -2.441 35.323 1.00 90.62 117 VAL A N 1
ATOM 928 C CA . VAL A 1 117 ? -12.264 -2.206 35.974 1.00 90.62 117 VAL A CA 1
ATOM 929 C C . VAL A 1 117 ? -11.526 -1.120 35.207 1.00 90.62 117 VAL A C 1
ATOM 931 O O . VAL A 1 117 ? -11.526 -1.118 33.976 1.00 90.62 117 VAL A O 1
ATOM 934 N N . VAL A 1 118 ? -10.911 -0.186 35.927 1.00 88.50 118 VAL A N 1
ATOM 935 C CA . VAL A 1 118 ? -10.057 0.842 35.332 1.00 88.50 118 VAL A CA 1
ATOM 936 C C . VAL A 1 118 ? -8.605 0.492 35.607 1.00 88.50 118 VAL A C 1
ATOM 938 O O . VAL A 1 118 ? -8.188 0.326 36.750 1.00 88.50 118 VAL A O 1
ATOM 941 N N . ILE A 1 119 ? -7.841 0.365 34.536 1.00 84.00 119 ILE A N 1
ATOM 942 C CA . ILE A 1 119 ? -6.434 0.002 34.517 1.00 84.00 119 ILE A CA 1
ATOM 943 C C . ILE A 1 119 ? -5.670 1.261 34.134 1.00 84.00 119 ILE A C 1
ATOM 945 O O . ILE A 1 119 ? -5.730 1.683 32.986 1.00 84.00 119 ILE A O 1
ATOM 949 N N . LEU A 1 120 ? -5.014 1.903 35.098 1.00 76.31 120 LEU A N 1
ATOM 950 C CA . LEU A 1 120 ? -4.391 3.222 34.901 1.00 76.31 120 LEU A CA 1
ATOM 951 C C . LEU A 1 120 ? -2.916 3.117 34.480 1.00 76.31 120 LEU A C 1
ATOM 953 O O . LEU A 1 120 ? -2.361 4.046 33.884 1.00 76.31 120 LEU A O 1
ATOM 957 N N . ASP A 1 121 ? -2.291 1.963 34.714 1.00 71.50 121 ASP A N 1
ATOM 958 C CA . ASP A 1 121 ? -0.929 1.673 34.278 1.00 71.50 121 ASP A CA 1
ATOM 959 C C . ASP A 1 121 ? -0.790 0.279 33.666 1.00 71.50 121 ASP A C 1
ATOM 961 O O . ASP A 1 121 ? -1.694 -0.544 33.778 1.00 71.50 121 ASP A O 1
ATOM 965 N N . ALA A 1 122 ? 0.331 0.020 32.993 1.00 63.16 122 ALA A N 1
ATOM 966 C CA . ALA A 1 122 ? 0.617 -1.286 32.418 1.00 63.16 122 ALA A CA 1
ATOM 967 C C . ALA A 1 122 ? 0.598 -2.356 33.515 1.00 63.16 122 ALA A C 1
ATOM 969 O O . ALA A 1 122 ? 1.384 -2.297 34.462 1.00 63.16 122 ALA A O 1
ATOM 970 N N . ILE A 1 123 ? -0.300 -3.333 33.394 1.00 61.75 123 ILE A N 1
ATOM 971 C CA . ILE A 1 123 ? -0.444 -4.373 34.409 1.00 61.75 123 ILE A CA 1
ATOM 972 C C . ILE A 1 123 ? 0.264 -5.650 33.950 1.00 61.75 123 ILE A C 1
ATOM 974 O O . ILE A 1 123 ? 0.133 -6.021 32.784 1.00 61.75 123 ILE A O 1
ATOM 978 N N . PRO A 1 124 ? 1.008 -6.338 34.835 1.00 64.56 124 PRO A N 1
ATOM 979 C CA . PRO A 1 124 ? 1.525 -7.667 34.541 1.00 64.56 124 PRO A CA 1
ATOM 980 C C . PRO A 1 124 ? 0.403 -8.670 34.233 1.00 64.56 124 PRO A C 1
ATOM 982 O O . PRO A 1 124 ? -0.700 -8.573 34.779 1.00 64.56 124 PRO A O 1
ATOM 985 N N . ASP A 1 125 ? 0.728 -9.707 33.459 1.00 66.88 125 ASP A N 1
ATOM 986 C CA . ASP A 1 125 ? -0.189 -10.792 33.071 1.00 66.88 125 ASP A CA 1
ATOM 987 C C . ASP A 1 125 ? -0.913 -11.446 34.271 1.00 66.88 125 ASP A C 1
ATOM 989 O O . ASP A 1 125 ? -2.016 -11.979 34.143 1.00 66.88 125 ASP A O 1
ATOM 993 N N . SER A 1 126 ? -0.338 -11.355 35.478 1.00 62.88 126 SER A N 1
ATOM 994 C CA . SER A 1 126 ? -0.924 -11.837 36.737 1.00 62.88 126 SER A CA 1
ATOM 995 C C . SER A 1 126 ? -2.276 -11.210 37.101 1.00 62.88 126 SER A C 1
ATOM 997 O O . SER A 1 126 ? -2.951 -11.705 38.001 1.00 62.88 126 SER A O 1
ATOM 999 N N . CYS A 1 127 ? -2.684 -10.130 36.437 1.00 66.81 127 CYS A N 1
ATOM 1000 C CA . CYS A 1 127 ? -3.940 -9.436 36.712 1.00 66.81 127 CYS A CA 1
ATOM 1001 C C . CYS A 1 127 ? -5.028 -9.669 35.658 1.00 66.81 127 CYS A C 1
ATOM 1003 O O . CYS A 1 127 ? -6.090 -9.055 35.751 1.00 66.81 127 CYS A O 1
ATOM 1005 N N . HIS A 1 128 ? -4.815 -10.580 34.701 1.00 78.19 128 HIS A N 1
ATOM 1006 C CA . HIS A 1 128 ? -5.844 -10.969 33.728 1.00 78.19 128 HIS A CA 1
ATOM 1007 C C . HIS A 1 128 ? -7.152 -11.418 34.400 1.00 78.19 128 HIS A C 1
ATOM 1009 O O . HIS A 1 128 ? -8.237 -11.120 33.909 1.00 78.19 128 HIS A O 1
ATOM 1015 N N . CYS A 1 129 ? -7.076 -12.045 35.579 1.00 82.75 129 CYS A N 1
ATOM 1016 C CA . CYS A 1 129 ? -8.257 -12.456 36.341 1.00 82.75 129 CYS A CA 1
ATOM 1017 C C . CYS A 1 129 ? -9.189 -11.292 36.731 1.00 82.75 129 CYS A C 1
ATOM 1019 O O . CYS A 1 129 ? -10.372 -11.522 36.964 1.00 82.75 129 CYS A O 1
ATOM 1021 N N . LEU A 1 130 ? -8.689 -10.052 36.786 1.00 83.69 130 LEU A N 1
ATOM 1022 C CA . LEU A 1 130 ? -9.488 -8.867 37.113 1.00 83.69 130 LEU A CA 1
ATOM 1023 C C . LEU A 1 130 ? -10.308 -8.352 35.925 1.00 83.69 130 LEU A C 1
ATOM 1025 O O . LEU A 1 130 ? -11.261 -7.603 36.130 1.00 83.69 130 LEU A O 1
ATOM 1029 N N . MET A 1 131 ? -9.935 -8.732 34.701 1.00 89.12 131 MET A N 1
ATOM 1030 C CA . MET A 1 131 ? -10.619 -8.338 33.466 1.00 89.12 131 MET A CA 1
ATOM 1031 C C . MET A 1 131 ? -11.776 -9.286 33.126 1.00 89.12 131 MET A C 1
ATOM 1033 O O . MET A 1 131 ? -12.725 -8.885 32.453 1.00 89.12 131 MET A O 1
ATOM 1037 N N . GLN A 1 132 ? -11.712 -10.528 33.613 1.00 92.19 132 GLN A N 1
ATOM 1038 C CA . GLN A 1 132 ? -12.662 -11.589 33.299 1.00 92.19 132 GLN A CA 1
ATOM 1039 C C . GLN A 1 132 ? -14.109 -11.169 33.595 1.00 92.19 132 GLN A C 1
ATOM 1041 O O . GLN A 1 132 ? -14.479 -10.909 34.740 1.00 92.19 132 GLN A O 1
ATOM 1046 N N . GLY A 1 133 ? -14.949 -11.146 32.558 1.00 93.69 133 GLY A N 1
ATOM 1047 C CA . GLY A 1 133 ? -16.369 -10.814 32.671 1.00 93.69 133 GLY A CA 1
ATOM 1048 C C . GLY A 1 133 ? -16.664 -9.324 32.888 1.00 93.69 133 GLY A C 1
ATOM 1049 O O . GLY A 1 133 ? -17.785 -8.988 33.270 1.00 93.69 133 GLY A O 1
ATOM 1050 N N . LYS A 1 134 ? -15.687 -8.431 32.674 1.00 94.12 134 LYS A N 1
ATOM 1051 C CA . LYS A 1 134 ? -15.820 -6.987 32.926 1.00 94.12 134 LYS A CA 1
ATOM 1052 C C . LYS A 1 134 ? -15.561 -6.142 31.684 1.00 94.12 134 LYS A C 1
ATOM 1054 O O . LYS A 1 134 ? -14.912 -6.580 30.736 1.00 94.12 134 LYS A O 1
ATOM 1059 N N . VAL A 1 135 ? -16.049 -4.905 31.712 1.00 94.69 135 VAL A N 1
ATOM 1060 C CA . VAL A 1 135 ? -15.595 -3.841 30.810 1.00 94.69 135 VAL A CA 1
ATOM 1061 C C . VAL A 1 135 ? -14.262 -3.306 31.325 1.00 94.69 135 VAL A C 1
ATOM 1063 O O . VAL A 1 135 ? -14.151 -2.906 32.484 1.00 94.69 135 VAL A O 1
ATOM 1066 N N . VAL A 1 136 ? -13.244 -3.287 30.475 1.00 92.44 136 VAL A N 1
ATOM 1067 C CA . VAL A 1 136 ? -11.913 -2.789 30.833 1.00 92.44 136 VAL A CA 1
ATOM 1068 C C . VAL A 1 136 ? -11.753 -1.363 30.324 1.00 92.44 136 VAL A C 1
ATOM 1070 O O . VAL A 1 136 ? -11.879 -1.118 29.130 1.00 92.44 136 VAL A O 1
ATOM 1073 N N . ILE A 1 137 ? -11.452 -0.421 31.215 1.00 91.19 137 ILE A N 1
ATOM 1074 C CA . ILE A 1 137 ? -11.137 0.968 30.862 1.00 91.19 137 ILE A CA 1
ATOM 1075 C C . ILE A 1 137 ? -9.639 1.185 31.048 1.00 91.19 137 ILE A C 1
ATOM 1077 O O . ILE A 1 137 ? -9.124 0.904 32.127 1.00 91.19 137 ILE A O 1
ATOM 1081 N N . CYS A 1 138 ? -8.926 1.695 30.046 1.00 86.75 138 CYS A N 1
ATOM 1082 C CA . CYS A 1 138 ? -7.496 1.980 30.188 1.00 86.75 138 CYS A CA 1
ATOM 1083 C C . CYS A 1 138 ? -7.047 3.195 29.365 1.00 86.75 138 CYS A C 1
ATOM 1085 O O . CYS A 1 138 ? -7.623 3.474 28.313 1.00 86.75 138 CYS A O 1
ATOM 1087 N N . PRO A 1 139 ? -6.040 3.960 29.820 1.00 80.31 139 PRO A N 1
ATOM 1088 C CA . PRO A 1 139 ? -5.534 5.096 29.074 1.00 80.31 139 PRO A CA 1
ATOM 1089 C C . PRO A 1 139 ? -4.740 4.636 27.855 1.00 80.31 139 PRO A C 1
ATOM 1091 O O . PRO A 1 139 ? -3.931 3.712 27.929 1.00 80.31 139 PRO A O 1
ATOM 1094 N N . TYR A 1 140 ? -4.937 5.333 26.740 1.00 79.19 140 TYR A N 1
ATOM 1095 C CA . TYR A 1 140 ? -4.086 5.208 25.570 1.00 79.19 140 TYR A CA 1
ATOM 1096 C C . TYR A 1 140 ? -2.799 6.008 25.804 1.00 79.19 140 TYR A C 1
ATOM 1098 O O . TYR A 1 140 ? -2.803 7.239 25.758 1.00 79.19 140 TYR A O 1
ATOM 1106 N N . LYS A 1 141 ? -1.691 5.309 26.068 1.00 73.19 141 LYS A N 1
ATOM 1107 C CA . LYS A 1 141 ? -0.390 5.927 26.383 1.00 73.19 141 LYS A CA 1
ATOM 1108 C C . LYS A 1 141 ? 0.511 6.162 25.161 1.00 73.19 141 LYS A C 1
ATOM 1110 O O . LYS A 1 141 ? 1.515 6.849 25.288 1.00 73.19 141 LYS A O 1
ATOM 1115 N N . GLY A 1 142 ? 0.156 5.675 23.968 1.00 67.38 142 GLY A N 1
ATOM 1116 C CA . GLY A 1 142 ? 1.005 5.829 22.773 1.00 67.38 142 GLY A CA 1
ATOM 1117 C C . GLY A 1 142 ? 2.448 5.362 23.023 1.00 67.38 142 GLY A C 1
ATOM 1118 O O . GLY A 1 142 ? 2.646 4.337 23.666 1.00 67.38 142 GLY A O 1
ATOM 1119 N N . ASP A 1 143 ? 3.441 6.133 22.570 1.00 57.22 143 ASP A N 1
ATOM 1120 C CA . ASP A 1 143 ? 4.869 5.796 22.729 1.00 57.22 143 ASP A CA 1
ATOM 1121 C C . ASP A 1 143 ? 5.420 6.079 24.139 1.00 57.22 143 ASP A C 1
ATOM 1123 O O . ASP A 1 143 ? 6.518 5.643 24.479 1.00 57.22 143 ASP A O 1
ATOM 1127 N N . SER A 1 144 ? 4.680 6.809 24.982 1.00 59.62 144 SER A N 1
ATOM 1128 C CA . SER A 1 144 ? 5.138 7.194 26.324 1.00 59.62 144 SER A CA 1
ATOM 1129 C C . SER A 1 144 ? 4.857 6.137 27.399 1.00 59.62 144 SER A C 1
ATOM 1131 O O . SER A 1 144 ? 5.226 6.330 28.558 1.00 59.62 144 SER A O 1
ATOM 1133 N N . GLY A 1 145 ? 4.238 5.005 27.040 1.00 68.38 145 GLY A N 1
ATOM 1134 C CA . GLY A 1 145 ? 4.019 3.887 27.957 1.00 68.38 145 GLY A CA 1
ATOM 1135 C C . GLY A 1 145 ? 3.258 2.712 27.341 1.00 68.38 145 GLY A C 1
ATOM 1136 O O . GLY A 1 145 ? 2.710 2.798 26.247 1.00 68.38 145 GLY A O 1
ATOM 1137 N N . ARG A 1 146 ? 3.181 1.588 28.063 1.00 75.31 146 ARG A N 1
ATOM 1138 C CA . ARG A 1 146 ? 2.452 0.398 27.592 1.00 75.31 146 ARG A CA 1
ATOM 1139 C C . ARG A 1 146 ? 0.943 0.563 27.802 1.00 75.31 146 ARG A C 1
ATOM 1141 O O . ARG A 1 146 ? 0.480 0.797 28.914 1.00 75.31 146 ARG A O 1
ATOM 1148 N N . THR A 1 147 ? 0.190 0.373 26.723 1.00 76.81 147 THR A N 1
ATOM 1149 C CA . THR A 1 147 ? -1.275 0.242 26.717 1.00 76.81 147 THR A CA 1
ATOM 1150 C C . THR A 1 147 ? -1.620 -1.238 26.513 1.00 76.81 147 THR A C 1
ATOM 1152 O O . THR A 1 147 ? -1.067 -1.831 25.582 1.00 76.81 147 THR A O 1
ATOM 1155 N N . PRO A 1 148 ? -2.482 -1.870 27.335 1.00 78.62 148 PRO A N 1
ATOM 1156 C CA . PRO A 1 148 ? -2.918 -3.242 27.081 1.00 78.62 148 PRO A CA 1
ATOM 1157 C C . PRO A 1 148 ? -3.548 -3.357 25.689 1.00 78.62 148 PRO A C 1
ATOM 1159 O O . PRO A 1 148 ? -4.370 -2.525 25.294 1.00 78.62 148 PRO A O 1
ATOM 1162 N N . SER A 1 149 ? -3.142 -4.369 24.923 1.00 82.19 149 SER A N 1
ATOM 1163 C CA . SER A 1 149 ? -3.713 -4.599 23.591 1.00 82.19 149 SER A CA 1
ATOM 1164 C C . SER A 1 149 ? -5.124 -5.181 23.696 1.00 82.19 149 SER A C 1
ATOM 1166 O O . SER A 1 149 ? -5.435 -5.884 24.659 1.00 82.19 149 SER A O 1
ATOM 1168 N N . ILE A 1 150 ? -5.971 -4.958 22.688 1.00 84.88 150 ILE A N 1
ATOM 1169 C CA . ILE A 1 150 ? -7.302 -5.584 22.653 1.00 84.88 150 ILE A CA 1
ATOM 1170 C C . ILE A 1 150 ? -7.199 -7.113 22.706 1.00 84.88 150 ILE A C 1
ATOM 1172 O O . ILE A 1 150 ? -7.900 -7.737 23.493 1.00 84.88 150 ILE A O 1
ATOM 1176 N N . ALA A 1 151 ? -6.256 -7.716 21.977 1.00 84.00 151 ALA A N 1
ATOM 1177 C CA . ALA A 1 151 ? -6.031 -9.163 22.011 1.00 84.00 151 ALA A CA 1
ATOM 1178 C C . ALA A 1 151 ? -5.638 -9.684 23.410 1.00 84.00 151 ALA A C 1
ATOM 1180 O O . ALA A 1 151 ? -5.970 -10.810 23.775 1.00 84.00 151 ALA A O 1
ATOM 1181 N N . GLU A 1 152 ? -4.920 -8.885 24.204 1.00 84.12 152 GLU A N 1
ATOM 1182 C CA . GLU A 1 152 ? -4.609 -9.210 25.601 1.00 84.12 152 GLU A CA 1
ATOM 1183 C C . GLU A 1 152 ? -5.878 -9.200 26.462 1.00 84.12 152 GLU A C 1
ATOM 1185 O O . GLU A 1 152 ? -6.141 -10.179 27.159 1.00 84.12 152 GLU A O 1
ATOM 1190 N N . MET A 1 153 ? -6.706 -8.158 26.340 1.00 87.69 153 MET A N 1
ATOM 1191 C CA . MET A 1 153 ? -7.980 -8.046 27.063 1.00 87.69 153 MET A CA 1
ATOM 1192 C C . MET A 1 153 ? -8.970 -9.155 26.679 1.00 87.69 153 MET A C 1
ATOM 1194 O O . MET A 1 153 ? -9.614 -9.735 27.552 1.00 87.69 153 MET A O 1
ATOM 1198 N N . GLU A 1 154 ? -9.056 -9.502 25.394 1.00 88.44 154 GLU A N 1
ATOM 1199 C CA . GLU A 1 154 ? -9.861 -10.624 24.902 1.00 88.44 154 GLU A CA 1
ATOM 1200 C C . GLU A 1 154 ? -9.411 -11.952 25.524 1.00 88.44 154 GLU A C 1
ATOM 1202 O O . GLU A 1 154 ? -10.237 -12.711 26.031 1.00 88.44 154 GLU A O 1
ATOM 1207 N N . ARG A 1 155 ? -8.097 -12.228 25.546 1.00 87.69 155 ARG A N 1
ATOM 1208 C CA . ARG A 1 155 ? -7.545 -13.437 26.188 1.00 87.69 155 ARG A CA 1
ATOM 1209 C C . ARG A 1 155 ? -7.787 -13.469 27.695 1.00 87.69 155 ARG A C 1
ATOM 1211 O O . ARG A 1 155 ? -7.922 -14.552 28.255 1.00 87.69 155 ARG A O 1
ATOM 1218 N N . ALA A 1 156 ? -7.843 -12.306 28.336 1.00 89.25 156 ALA A N 1
ATOM 1219 C CA . ALA A 1 156 ? -8.168 -12.162 29.751 1.00 89.25 156 ALA A CA 1
ATOM 1220 C C . ALA A 1 156 ? -9.681 -12.243 30.047 1.00 89.25 156 ALA A C 1
ATOM 1222 O O . ALA A 1 156 ? -10.087 -12.142 31.204 1.00 89.25 156 ALA A O 1
ATOM 1223 N N . GLY A 1 157 ? -10.521 -12.421 29.019 1.00 92.00 157 GLY A N 1
ATOM 1224 C CA . GLY A 1 157 ? -11.964 -12.593 29.162 1.00 92.00 157 GLY A CA 1
ATOM 1225 C C . GLY A 1 157 ? -12.737 -11.299 29.409 1.00 92.00 157 GLY A C 1
ATOM 1226 O O . GLY A 1 157 ? -13.835 -11.356 29.969 1.00 92.00 157 GLY A O 1
ATOM 1227 N N . ALA A 1 158 ? -12.185 -10.144 29.025 1.00 93.50 158 ALA A N 1
ATOM 1228 C CA . ALA A 1 158 ? -12.923 -8.885 29.017 1.00 93.50 158 ALA A CA 1
ATOM 1229 C C . ALA A 1 158 ? -14.163 -8.987 28.115 1.00 93.50 158 ALA A C 1
ATOM 1231 O O . ALA A 1 158 ? -14.130 -9.637 27.073 1.00 93.50 158 ALA A O 1
ATOM 1232 N N . LEU A 1 159 ? -15.252 -8.323 28.508 1.00 95.75 159 LEU A N 1
ATOM 1233 C CA . LEU A 1 159 ? -16.485 -8.259 27.715 1.00 95.75 159 LEU A CA 1
ATOM 1234 C C . LEU A 1 159 ? -16.509 -7.066 26.757 1.00 95.75 159 LEU A C 1
ATOM 1236 O O . LEU A 1 159 ? -17.191 -7.123 25.745 1.00 95.75 159 LEU A O 1
ATOM 1240 N N . ALA A 1 160 ? -15.790 -5.991 27.080 1.00 94.69 160 ALA A N 1
ATOM 1241 C CA . ALA A 1 160 ? -15.589 -4.816 26.232 1.00 94.69 160 ALA A CA 1
ATOM 1242 C C . ALA A 1 160 ? -14.350 -4.040 26.686 1.00 94.69 160 ALA A C 1
ATOM 1244 O O . ALA A 1 160 ? -13.890 -4.199 27.821 1.00 94.69 160 ALA A O 1
ATOM 1245 N N . SER A 1 161 ? -13.852 -3.161 25.819 1.00 92.69 161 SER A N 1
ATOM 1246 C CA . SER A 1 161 ? -12.755 -2.242 26.114 1.00 92.69 161 SER A CA 1
ATOM 1247 C C . SER A 1 161 ? -13.160 -0.784 25.886 1.00 92.69 161 SER A C 1
ATOM 1249 O O . SER A 1 161 ? -13.873 -0.464 24.934 1.00 92.69 161 SER A O 1
ATOM 1251 N N . ILE A 1 162 ? -12.701 0.110 26.761 1.00 92.06 162 ILE A N 1
ATOM 1252 C CA . ILE A 1 162 ? -12.828 1.560 26.621 1.00 92.06 162 ILE A CA 1
ATOM 1253 C C . ILE A 1 162 ? -11.438 2.188 26.760 1.00 92.06 162 ILE A C 1
ATOM 1255 O O . ILE A 1 162 ? -10.875 2.244 27.856 1.00 92.06 162 ILE A O 1
ATOM 1259 N N . TYR A 1 163 ? -10.895 2.705 25.662 1.00 88.94 163 TYR A N 1
ATOM 1260 C CA . TYR A 1 163 ? -9.662 3.485 25.697 1.00 88.94 163 TYR A CA 1
ATOM 1261 C C . TYR A 1 163 ? -9.933 4.935 26.094 1.00 88.94 163 TYR A C 1
ATOM 1263 O O . TYR A 1 163 ? -10.867 5.566 25.602 1.00 88.94 163 TYR A O 1
ATOM 1271 N N . VAL A 1 164 ? -9.087 5.490 26.956 1.00 85.44 164 VAL A N 1
ATOM 1272 C CA . VAL A 1 164 ? -9.125 6.910 27.322 1.00 85.44 164 VAL A CA 1
ATOM 1273 C C . VAL A 1 164 ? -8.073 7.657 26.516 1.00 85.44 164 VAL A C 1
ATOM 1275 O O . VAL A 1 164 ? -6.877 7.407 26.669 1.00 85.44 164 VAL A O 1
ATOM 1278 N N . ASN A 1 165 ? -8.510 8.575 25.661 1.00 79.94 165 ASN A N 1
ATOM 1279 C CA . ASN A 1 165 ? -7.615 9.438 24.907 1.00 79.94 165 ASN A CA 1
ATOM 1280 C C . ASN A 1 165 ? -6.914 10.449 25.828 1.00 79.94 165 ASN A C 1
ATOM 1282 O O . ASN A 1 165 ? -7.550 10.999 26.734 1.00 79.94 165 ASN A O 1
ATOM 1286 N N . PRO A 1 166 ? -5.628 10.753 25.568 1.00 72.62 166 PRO A N 1
ATOM 1287 C CA . PRO A 1 166 ? -4.921 11.805 26.287 1.00 72.62 166 PRO A CA 1
ATOM 1288 C C . PRO A 1 166 ? -5.599 13.171 26.061 1.00 72.62 166 PRO A C 1
ATOM 1290 O O . PRO A 1 166 ? -6.236 13.362 25.023 1.00 72.62 166 PRO A O 1
ATOM 1293 N N . PRO A 1 167 ? -5.440 14.150 26.979 1.00 66.12 167 PRO A N 1
ATOM 1294 C CA . PRO A 1 167 ? -6.156 15.432 26.937 1.00 66.12 167 PRO A CA 1
ATOM 1295 C C . PRO A 1 167 ? -6.042 16.195 25.612 1.00 66.12 167 PRO A C 1
ATOM 1297 O O . PRO A 1 167 ? -6.934 16.958 25.259 1.00 66.12 167 PRO A O 1
ATOM 1300 N N . GLN A 1 168 ? -4.929 16.016 24.898 1.00 61.78 168 GLN A N 1
ATOM 1301 C CA . GLN A 1 168 ? -4.624 16.696 23.641 1.00 61.78 168 GLN A CA 1
ATOM 1302 C C . GLN A 1 168 ? -5.281 16.032 22.418 1.00 61.78 168 GLN A C 1
ATOM 1304 O O . GLN A 1 168 ? -5.166 16.555 21.313 1.00 61.78 168 GLN A O 1
ATOM 1309 N N . ARG A 1 169 ? -5.939 14.875 22.580 1.00 64.56 169 ARG A N 1
ATOM 1310 C CA . ARG A 1 169 ? -6.631 14.156 21.503 1.00 64.56 169 ARG A CA 1
ATOM 1311 C C . ARG A 1 169 ? -8.144 14.263 21.681 1.00 64.56 169 ARG A C 1
ATOM 1313 O O . ARG A 1 169 ? -8.669 14.047 22.767 1.00 64.56 169 ARG A O 1
ATOM 1320 N N . ASN A 1 170 ? -8.844 14.562 20.589 1.00 63.72 170 ASN A N 1
ATOM 1321 C CA . ASN A 1 170 ? -10.306 14.549 20.545 1.00 63.72 170 ASN A CA 1
ATOM 1322 C C . ASN A 1 170 ? -10.859 13.116 20.657 1.00 63.72 170 ASN A C 1
ATOM 1324 O O . ASN A 1 170 ? -10.140 12.146 20.426 1.00 63.72 170 ASN A O 1
ATOM 1328 N N . VAL A 1 171 ? -12.163 12.974 20.933 1.00 60.59 171 VAL A N 1
ATOM 1329 C CA . VAL A 1 171 ? -12.861 11.666 20.949 1.00 60.59 171 VAL A CA 1
ATOM 1330 C C . VAL A 1 171 ? -12.792 10.970 19.589 1.00 60.59 171 VAL A C 1
ATOM 1332 O O . VAL A 1 171 ? -12.842 9.747 19.504 1.00 60.59 171 VAL A O 1
ATOM 1335 N N . LYS A 1 172 ? -12.632 11.760 18.524 1.00 55.25 172 LYS A N 1
ATOM 1336 C CA . LYS A 1 172 ? -12.177 11.286 17.223 1.00 55.25 172 LYS A CA 1
ATOM 1337 C C . LYS A 1 172 ? -10.646 11.310 17.234 1.00 55.25 172 LYS A C 1
ATOM 1339 O O . LYS A 1 172 ? -10.082 12.406 17.276 1.00 55.25 172 LYS A O 1
ATOM 1344 N N . PRO A 1 173 ? -9.951 10.165 17.191 1.00 47.00 173 PRO A N 1
ATOM 1345 C CA . PRO A 1 173 ? -8.551 10.173 16.813 1.00 47.00 173 PRO A CA 1
ATOM 1346 C C . PRO A 1 173 ? -8.433 10.838 15.440 1.00 47.00 173 PRO A C 1
ATOM 1348 O O . PRO A 1 173 ? -9.203 10.524 14.530 1.00 47.00 173 PRO A O 1
ATOM 1351 N N . VAL A 1 174 ? -7.450 11.721 15.273 1.00 38.03 174 VAL A N 1
ATOM 1352 C CA . VAL A 1 174 ? -6.864 11.925 13.945 1.00 38.03 174 VAL A CA 1
ATOM 1353 C C . VAL A 1 174 ? -6.384 10.551 13.490 1.00 38.03 174 VAL A C 1
ATOM 1355 O O . VAL A 1 174 ? -5.832 9.804 14.304 1.00 38.03 174 VAL A O 1
ATOM 1358 N N . ILE A 1 175 ? -6.647 10.199 12.229 1.00 39.34 175 ILE A N 1
ATOM 1359 C CA . ILE A 1 175 ? -6.204 8.947 11.609 1.00 39.34 175 ILE A CA 1
ATOM 1360 C C . ILE A 1 175 ? -4.672 8.920 11.652 1.00 39.34 175 ILE A C 1
ATOM 1362 O O . ILE A 1 175 ? -3.996 9.346 10.723 1.00 39.34 175 ILE A O 1
ATOM 1366 N N . SER A 1 176 ? -4.095 8.468 12.762 1.00 31.14 176 SER A N 1
ATOM 1367 C CA . SER A 1 176 ? -2.668 8.222 12.848 1.00 31.14 176 SER A CA 1
ATOM 1368 C C . SER A 1 176 ? -2.420 6.891 12.164 1.00 31.14 176 SER A C 1
ATOM 1370 O O . SER A 1 176 ? -2.723 5.860 12.759 1.00 31.14 176 SER A O 1
ATOM 1372 N N . LYS A 1 177 ? -1.895 6.975 10.934 1.00 31.41 177 LYS A N 1
ATOM 1373 C CA . LYS A 1 177 ? -1.362 5.900 10.086 1.00 31.41 177 LYS A CA 1
ATOM 1374 C C . LYS A 1 177 ? -2.317 4.730 9.885 1.00 31.41 177 LYS A C 1
ATOM 1376 O O . LYS A 1 177 ? -2.584 3.989 10.823 1.00 31.41 177 LYS A O 1
ATOM 1381 N N . ALA A 1 178 ? -2.780 4.582 8.640 1.00 31.41 178 ALA A N 1
ATOM 1382 C CA . ALA A 1 178 ? -3.301 3.355 8.045 1.00 31.41 178 ALA A CA 1
ATOM 1383 C C . ALA A 1 178 ? -3.125 2.145 8.970 1.00 31.41 178 ALA A C 1
ATOM 1385 O O . ALA A 1 178 ? -2.073 1.505 9.021 1.00 31.41 178 ALA A O 1
ATOM 1386 N N . GLY A 1 179 ? -4.138 1.907 9.809 1.00 33.62 179 GLY A N 1
ATOM 1387 C CA . GLY A 1 179 ? -4.130 0.755 10.681 1.00 33.62 179 GLY A CA 1
ATOM 1388 C C . GLY A 1 179 ? -4.087 -0.435 9.748 1.00 33.62 179 GLY A C 1
ATOM 1389 O O . GLY A 1 179 ? -5.060 -0.681 9.040 1.00 33.62 179 GLY A O 1
ATOM 1390 N N . ARG A 1 180 ? -2.961 -1.143 9.720 1.00 45.31 180 ARG A N 1
ATOM 1391 C CA . ARG A 1 180 ? -2.802 -2.397 8.986 1.00 45.31 180 ARG A CA 1
ATOM 1392 C C . ARG A 1 180 ? -4.047 -3.253 9.225 1.00 45.31 180 ARG A C 1
ATOM 1394 O O . ARG A 1 180 ? -4.489 -3.382 10.376 1.00 45.31 180 ARG A O 1
ATOM 1401 N N . ILE A 1 181 ? -4.689 -3.708 8.154 1.00 44.91 181 ILE A N 1
ATOM 1402 C CA . ILE A 1 181 ? -5.930 -4.483 8.225 1.00 44.91 181 ILE A CA 1
ATOM 1403 C C . ILE A 1 181 ? -5.592 -5.846 8.831 1.00 44.91 181 ILE A C 1
ATOM 1405 O O . ILE A 1 181 ? -5.122 -6.760 8.156 1.00 44.91 181 ILE A O 1
ATOM 1409 N N . TYR A 1 182 ? -5.809 -5.933 10.138 1.00 50.06 182 TYR A N 1
ATOM 1410 C CA . TYR A 1 182 ? -5.815 -7.152 10.927 1.00 50.06 182 TYR A CA 1
ATOM 1411 C C . TYR A 1 182 ? -7.141 -7.144 11.686 1.00 50.06 182 TYR A C 1
ATOM 1413 O O . TYR A 1 182 ? -7.429 -6.133 12.332 1.00 50.06 182 TYR A O 1
ATOM 1421 N N . ASP A 1 183 ? -7.917 -8.210 11.474 1.00 56.06 183 ASP A N 1
ATOM 1422 C CA . ASP A 1 183 ? -9.174 -8.688 12.074 1.00 56.06 183 ASP A CA 1
ATOM 1423 C C . ASP A 1 183 ? -10.015 -7.739 12.954 1.00 56.06 183 ASP A C 1
ATOM 1425 O O . ASP A 1 183 ? -9.521 -6.971 13.779 1.00 56.06 183 ASP A O 1
ATOM 1429 N N . THR A 1 184 ? -11.343 -7.862 12.843 1.00 66.06 184 THR A N 1
ATOM 1430 C CA . THR A 1 184 ? -12.280 -7.280 13.817 1.00 66.06 184 THR A CA 1
ATOM 1431 C C . THR A 1 184 ? -11.957 -7.727 15.234 1.00 66.06 184 THR A C 1
ATOM 1433 O O . THR A 1 184 ? -11.635 -8.896 15.467 1.00 66.06 184 THR A O 1
ATOM 1436 N N . HIS A 1 185 ? -12.151 -6.834 16.199 1.00 81.94 185 HIS A N 1
ATOM 1437 C CA . HIS A 1 185 ? -12.145 -7.220 17.601 1.00 81.94 185 HIS A CA 1
ATOM 1438 C C . HIS A 1 185 ? -13.363 -8.093 17.910 1.00 81.94 185 HIS A C 1
ATOM 1440 O O . HIS A 1 185 ? -14.460 -7.871 17.397 1.00 81.94 185 HIS A O 1
ATOM 1446 N N . LYS A 1 186 ? -13.178 -9.092 18.772 1.00 86.75 186 LYS A N 1
ATOM 1447 C CA . LYS A 1 186 ? -14.243 -10.001 19.220 1.00 86.75 186 LYS A CA 1
ATOM 1448 C C . LYS A 1 186 ? -15.144 -9.368 20.277 1.00 86.75 186 LYS A C 1
ATOM 1450 O O . LYS A 1 186 ? -16.187 -9.930 20.595 1.00 86.75 186 LYS A O 1
ATOM 1455 N N . ILE A 1 187 ? -14.734 -8.224 20.820 1.00 90.62 187 ILE A N 1
ATOM 1456 C CA . ILE A 1 187 ? -15.438 -7.472 21.859 1.00 90.62 187 ILE A CA 1
ATOM 1457 C C . ILE A 1 187 ? -15.733 -6.040 21.386 1.00 90.62 187 ILE A C 1
ATOM 1459 O O . ILE A 1 187 ? -15.036 -5.531 20.502 1.00 90.62 187 ILE A O 1
ATOM 1463 N N . PRO A 1 188 ? -16.735 -5.351 21.961 1.00 92.25 188 PRO A N 1
ATOM 1464 C CA . PRO A 1 188 ? -16.937 -3.928 21.722 1.00 92.25 188 PRO A CA 1
ATOM 1465 C C . PRO A 1 188 ? -15.734 -3.108 22.184 1.00 92.25 188 PRO A C 1
ATOM 1467 O O . PRO A 1 188 ? -15.229 -3.306 23.293 1.00 92.25 188 PRO A O 1
ATOM 1470 N N . VAL A 1 189 ? -15.307 -2.157 21.353 1.00 90.19 189 VAL A N 1
ATOM 1471 C CA . VAL A 1 189 ? -14.202 -1.246 21.662 1.00 90.19 189 VAL A CA 1
ATOM 1472 C C . VAL A 1 189 ? -14.629 0.199 21.444 1.00 90.19 189 VAL A C 1
ATOM 1474 O O . VAL A 1 189 ? -15.031 0.603 20.351 1.00 90.19 189 VAL A O 1
ATOM 1477 N N . LEU A 1 190 ? -14.551 0.990 22.508 1.00 90.75 190 LEU A N 1
ATOM 1478 C CA . LEU A 1 190 ? -14.937 2.393 22.522 1.00 90.75 190 LEU A CA 1
ATOM 1479 C C . LEU A 1 190 ? -13.739 3.258 22.907 1.00 90.75 190 LEU A C 1
ATOM 1481 O O . LEU A 1 190 ? -12.786 2.799 23.533 1.00 90.75 190 LEU A O 1
ATOM 1485 N N . VAL A 1 191 ? -13.810 4.535 22.557 1.00 88.50 191 VAL A N 1
ATOM 1486 C CA . VAL A 1 191 ? -12.837 5.549 22.958 1.00 88.50 191 VAL A CA 1
ATOM 1487 C C . VAL A 1 191 ? -13.577 6.685 23.648 1.00 88.50 191 VAL A C 1
ATOM 1489 O O . VAL A 1 191 ? -14.623 7.111 23.161 1.00 88.50 191 VAL A O 1
ATOM 1492 N N . ILE A 1 192 ? -13.048 7.179 24.765 1.00 88.00 192 ILE A N 1
ATOM 1493 C CA . ILE A 1 192 ? -13.551 8.348 25.498 1.00 88.00 192 ILE A CA 1
ATOM 1494 C C . ILE A 1 192 ? -12.453 9.401 25.649 1.00 88.00 192 ILE A C 1
ATOM 1496 O O . ILE A 1 192 ? -11.268 9.081 25.614 1.00 88.00 192 ILE A O 1
ATOM 1500 N N . ASN A 1 193 ? -12.831 10.655 25.886 1.00 80.75 193 ASN A N 1
ATOM 1501 C CA . ASN A 1 193 ? -11.884 11.675 26.348 1.00 80.75 193 ASN A CA 1
ATOM 1502 C C . ASN A 1 193 ? -11.594 11.536 27.850 1.00 80.75 193 ASN A C 1
ATOM 1504 O O . ASN A 1 193 ? -12.380 10.945 28.593 1.00 80.75 193 ASN A O 1
ATOM 1508 N N . ASN A 1 194 ? -10.535 12.197 28.328 1.00 74.31 194 ASN A N 1
ATOM 1509 C CA . ASN A 1 194 ? -10.251 12.314 29.764 1.00 74.31 194 ASN A CA 1
ATOM 1510 C C . ASN A 1 194 ? -11.436 12.852 30.591 1.00 74.31 194 ASN A C 1
ATOM 1512 O O . ASN A 1 194 ? -11.646 12.408 31.714 1.00 74.31 194 ASN A O 1
ATOM 1516 N N . SER A 1 195 ? -12.261 13.748 30.040 1.00 73.94 195 SER A N 1
ATOM 1517 C CA . SER A 1 195 ? -13.491 14.215 30.706 1.00 73.94 195 SER A CA 1
ATOM 1518 C C . SER A 1 195 ? -14.559 13.125 30.865 1.00 73.94 195 SER A C 1
ATOM 1520 O O . SER A 1 195 ? -15.430 13.234 31.721 1.00 73.94 195 SER A O 1
ATOM 1522 N N . GLY A 1 196 ? -14.516 12.073 30.045 1.00 78.38 196 GLY A N 1
ATOM 1523 C CA . GLY A 1 196 ? -15.346 10.885 30.208 1.00 78.38 196 GLY A CA 1
ATOM 1524 C C . GLY A 1 196 ? -14.839 9.980 31.330 1.00 78.38 196 GLY A C 1
ATOM 1525 O O . GLY A 1 196 ? -15.650 9.388 32.037 1.00 78.38 196 GLY A O 1
ATOM 1526 N N . LEU A 1 197 ? -13.518 9.906 31.538 1.00 81.56 197 LEU A N 1
ATOM 1527 C CA . LEU A 1 197 ? -12.907 9.076 32.582 1.00 81.56 197 LEU A CA 1
ATOM 1528 C C . LEU A 1 197 ? -13.351 9.497 33.989 1.00 81.56 197 LEU A C 1
ATOM 1530 O O . LEU A 1 197 ? -13.629 8.640 34.825 1.00 81.56 197 LEU A O 1
ATOM 1534 N N . THR A 1 198 ? -13.495 10.799 34.236 1.00 82.00 198 THR A N 1
ATOM 1535 C CA . THR A 1 198 ? -13.911 11.344 35.543 1.00 82.00 198 THR A CA 1
ATOM 1536 C C . THR A 1 198 ? -15.352 10.988 35.918 1.00 82.00 198 THR A C 1
ATOM 1538 O O . THR A 1 198 ? -15.731 11.103 37.080 1.00 82.00 198 THR A O 1
ATOM 1541 N N . LYS A 1 199 ? -16.164 10.500 34.966 1.00 84.12 199 LYS A N 1
ATOM 1542 C CA . LYS A 1 199 ? -17.473 9.900 35.267 1.00 84.12 199 LYS A CA 1
ATOM 1543 C C . LYS A 1 199 ? -17.331 8.496 35.877 1.00 84.12 199 LYS A C 1
ATOM 1545 O O . LYS A 1 199 ? -18.216 8.075 36.612 1.00 84.12 199 LYS A O 1
ATOM 1550 N N . PHE A 1 200 ? -16.243 7.777 35.585 1.00 84.19 200 PHE A N 1
ATOM 1551 C CA . PHE A 1 200 ? -15.999 6.404 36.049 1.00 84.19 200 PHE A CA 1
ATOM 1552 C C . PHE A 1 200 ? -15.182 6.319 37.341 1.00 84.19 200 PHE A C 1
ATOM 1554 O O . PHE A 1 200 ? -15.320 5.337 38.073 1.00 84.19 200 PHE A O 1
ATOM 1561 N N . ILE A 1 201 ? -14.313 7.297 37.603 1.00 83.44 201 ILE A N 1
ATOM 1562 C CA . ILE A 1 201 ? -13.409 7.317 38.761 1.00 83.44 201 ILE A CA 1
ATOM 1563 C C . ILE A 1 201 ? -13.363 8.715 39.393 1.00 83.44 201 ILE A C 1
ATOM 1565 O O . ILE A 1 201 ? -13.595 9.700 38.692 1.00 83.44 201 ILE A O 1
ATOM 1569 N N . PRO A 1 202 ? -13.024 8.839 40.691 1.00 81.56 202 PRO A N 1
ATOM 1570 C CA . PRO A 1 202 ? -12.869 10.141 41.334 1.00 81.56 202 PRO A CA 1
ATOM 1571 C C . PRO A 1 202 ? -11.852 11.034 40.612 1.00 81.56 202 PRO A C 1
ATOM 1573 O O . PRO A 1 202 ? -10.809 10.553 40.166 1.00 81.56 202 PRO A O 1
ATOM 1576 N N . GLN A 1 203 ? -12.112 12.346 40.575 1.00 79.81 203 GLN A N 1
ATOM 1577 C CA . GLN A 1 203 ? -11.239 13.333 39.922 1.00 79.81 203 GLN A CA 1
ATOM 1578 C C . GLN A 1 203 ? -9.782 13.238 40.404 1.00 79.81 203 GLN A C 1
ATOM 1580 O O . GLN A 1 203 ? -8.868 13.260 39.591 1.00 79.81 203 GLN A O 1
ATOM 1585 N N . SER A 1 204 ? -9.564 13.018 41.705 1.00 77.38 204 SER A N 1
ATOM 1586 C CA . SER A 1 204 ? -8.224 12.866 42.289 1.00 77.38 204 SER A CA 1
ATOM 1587 C C . SER A 1 204 ? -7.425 11.685 41.731 1.00 77.38 204 SER A C 1
ATOM 1589 O O . SER A 1 204 ? -6.201 11.730 41.742 1.00 77.38 204 SER A O 1
ATOM 1591 N N . VAL A 1 205 ? -8.102 10.636 41.254 1.00 75.31 205 VAL A N 1
ATOM 1592 C CA . VAL A 1 205 ? -7.482 9.465 40.616 1.00 75.31 205 VAL A CA 1
ATOM 1593 C C . VAL A 1 205 ? -7.285 9.716 39.117 1.00 75.31 205 VAL A C 1
ATOM 1595 O O . VAL A 1 205 ? -6.263 9.341 38.548 1.00 75.31 205 VAL A O 1
ATOM 1598 N N . ALA A 1 206 ? -8.249 10.382 38.474 1.00 75.44 206 ALA A N 1
ATOM 1599 C CA . ALA A 1 206 ? -8.165 10.743 37.060 1.00 75.44 206 ALA A CA 1
ATOM 1600 C C . ALA A 1 206 ? -7.052 11.764 36.766 1.00 75.44 206 ALA A C 1
ATOM 1602 O O . ALA A 1 206 ? -6.405 11.657 35.729 1.00 75.44 206 ALA A O 1
ATOM 1603 N N . ASP A 1 207 ? -6.814 12.724 37.665 1.00 71.31 207 ASP A N 1
ATOM 1604 C CA . ASP A 1 207 ? -5.825 13.796 37.480 1.00 71.31 207 ASP A CA 1
ATOM 1605 C C . ASP A 1 207 ? -4.386 13.287 37.511 1.00 71.31 207 ASP A C 1
ATOM 1607 O O . ASP A 1 207 ? -3.520 13.801 36.804 1.00 71.31 207 ASP A O 1
ATOM 1611 N N . THR A 1 208 ? -4.116 12.285 38.344 1.00 66.50 208 THR A N 1
ATOM 1612 C CA . THR A 1 208 ? -2.768 11.743 38.480 1.00 66.50 208 THR A CA 1
ATOM 1613 C C . THR A 1 208 ? -2.506 10.634 37.468 1.00 66.50 208 THR A C 1
ATOM 1615 O O . THR A 1 208 ? -1.351 10.423 37.103 1.00 66.50 208 T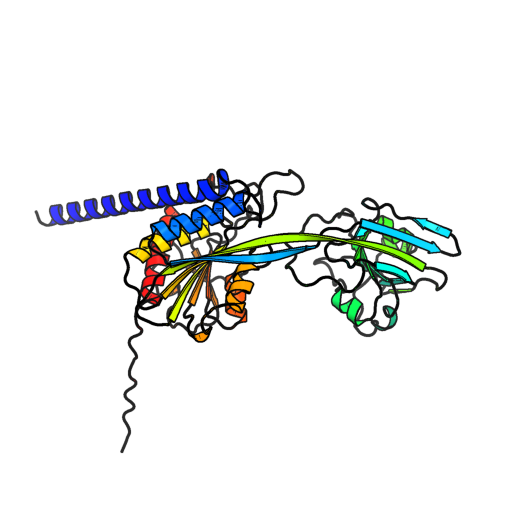HR A O 1
ATOM 1618 N N . LEU A 1 209 ? -3.552 9.910 37.030 1.00 65.19 209 LEU A N 1
ATOM 1619 C CA . LEU A 1 209 ? -3.436 8.637 36.302 1.00 65.19 209 LEU A CA 1
ATOM 1620 C C . LEU A 1 209 ? -2.400 7.696 36.953 1.00 65.19 209 LEU A C 1
ATOM 1622 O O . LEU A 1 209 ? -1.752 6.898 36.276 1.00 65.19 209 LEU A O 1
ATOM 1626 N N . THR A 1 210 ? -2.217 7.817 38.272 1.00 58.75 210 THR A N 1
ATOM 1627 C CA . THR A 1 210 ? -1.273 7.023 39.057 1.00 58.75 210 THR A CA 1
ATOM 1628 C C . THR A 1 210 ? -2.008 5.945 39.844 1.00 58.75 210 THR A C 1
ATOM 1630 O O . THR A 1 210 ? -3.153 6.116 40.260 1.00 58.75 210 THR A O 1
ATOM 1633 N N . GLY A 1 211 ? -1.327 4.820 40.061 1.00 63.59 211 GLY A N 1
ATOM 1634 C CA . GLY A 1 211 ? -1.917 3.595 40.602 1.00 63.59 211 GLY A CA 1
ATOM 1635 C C . GLY A 1 211 ? -2.145 2.561 39.501 1.00 63.59 211 GLY A C 1
ATOM 1636 O O . GLY A 1 211 ? -2.284 2.903 38.334 1.00 63.59 211 GLY A O 1
ATOM 1637 N N . SER A 1 212 ? -2.129 1.276 39.853 1.00 67.88 212 SER A N 1
ATOM 1638 C CA . SER A 1 212 ? -2.220 0.210 38.846 1.00 67.88 212 SER A CA 1
ATOM 1639 C C . SER A 1 212 ? -3.668 -0.081 38.444 1.00 67.88 212 SER A C 1
ATOM 1641 O O . SER A 1 212 ? -3.961 -0.240 37.261 1.00 67.88 212 SER A O 1
ATOM 1643 N N . ILE A 1 213 ? -4.583 -0.151 39.419 1.00 77.38 213 ILE A N 1
ATOM 1644 C CA . ILE A 1 213 ? -5.956 -0.645 39.237 1.00 77.38 213 ILE A CA 1
ATOM 1645 C C . ILE A 1 213 ? -6.930 0.153 40.106 1.00 77.38 213 ILE A C 1
ATOM 1647 O O . ILE A 1 213 ? -6.692 0.346 41.298 1.00 77.38 213 ILE A O 1
ATOM 1651 N N . TYR A 1 214 ? -8.073 0.512 39.531 1.00 81.19 214 TYR A N 1
ATOM 1652 C CA . TYR A 1 214 ? -9.282 0.904 40.243 1.00 81.19 214 TYR A CA 1
ATOM 1653 C C . TYR A 1 214 ? -10.400 -0.092 39.908 1.00 81.19 214 TYR A C 1
ATOM 1655 O O . TYR A 1 214 ? -10.887 -0.160 38.777 1.00 81.19 214 TYR A O 1
ATOM 1663 N N . ALA A 1 215 ? -10.795 -0.893 40.896 1.00 81.12 215 ALA A N 1
ATOM 1664 C CA . ALA A 1 215 ? -11.943 -1.784 40.785 1.00 81.12 215 ALA A CA 1
ATOM 1665 C C . ALA A 1 215 ? -13.205 -1.026 41.208 1.00 81.12 215 ALA A C 1
ATOM 1667 O O . ALA A 1 215 ? -13.290 -0.550 42.341 1.00 81.12 215 ALA A O 1
ATOM 1668 N N . ALA A 1 216 ? -14.174 -0.911 40.301 1.00 80.44 216 ALA A N 1
ATOM 1669 C CA . ALA A 1 216 ? -15.436 -0.260 40.614 1.00 80.44 216 ALA A CA 1
ATOM 1670 C C . ALA A 1 216 ? -16.256 -1.090 41.622 1.00 80.44 216 ALA A C 1
ATOM 1672 O O . ALA A 1 216 ? -16.161 -2.324 41.617 1.00 80.44 216 ALA A O 1
ATOM 1673 N N . PRO A 1 217 ? -17.085 -0.450 42.466 1.00 80.94 217 PRO A N 1
ATOM 1674 C CA . PRO A 1 217 ? -18.066 -1.156 43.285 1.00 80.94 217 PRO A CA 1
ATOM 1675 C C . PRO A 1 217 ? -18.995 -2.036 42.436 1.00 80.94 217 PRO A C 1
ATOM 1677 O O . PRO A 1 217 ? -19.365 -1.659 41.327 1.00 80.94 217 PRO A O 1
ATOM 1680 N N . GLN A 1 218 ? -19.439 -3.176 42.977 1.00 78.69 218 GLN A N 1
ATOM 1681 C CA . GLN A 1 218 ? -20.320 -4.124 42.267 1.00 78.69 218 GLN A CA 1
ATOM 1682 C C . GLN A 1 218 ? -21.682 -3.526 41.868 1.00 78.69 218 GLN A C 1
ATOM 1684 O O . GLN A 1 218 ? -22.322 -4.009 40.934 1.00 78.69 218 GLN A O 1
ATOM 1689 N N . SER A 1 219 ? -22.141 -2.475 42.560 1.00 80.69 219 SER A N 1
ATOM 1690 C CA . SER A 1 219 ? -23.370 -1.758 42.198 1.00 80.69 219 SER A CA 1
ATOM 1691 C C . SER A 1 219 ? -23.214 -0.907 40.936 1.00 80.69 219 SER A C 1
ATOM 1693 O O . SER A 1 219 ? -24.217 -0.516 40.337 1.00 80.69 219 SER A O 1
ATOM 1695 N N . HIS A 1 220 ? -21.980 -0.634 40.503 1.00 88.94 220 HIS A N 1
ATOM 1696 C CA . HIS A 1 220 ? -21.725 0.110 39.285 1.00 88.94 220 HIS A CA 1
ATOM 1697 C C . HIS A 1 220 ? -21.787 -0.818 38.070 1.00 88.94 220 HIS A C 1
ATOM 1699 O O . HIS A 1 220 ? -21.134 -1.862 38.022 1.00 88.94 220 HIS A O 1
ATOM 1705 N N . ARG A 1 221 ? -22.520 -0.406 37.036 1.00 91.25 221 ARG A N 1
ATOM 1706 C CA . ARG A 1 221 ? -22.581 -1.131 35.762 1.00 91.25 221 ARG A CA 1
ATOM 1707 C C . ARG A 1 221 ? -22.430 -0.188 34.587 1.00 91.25 221 ARG A C 1
ATOM 1709 O O . ARG A 1 221 ? -23.016 0.892 34.572 1.00 91.25 221 ARG A O 1
ATOM 1716 N N . ILE A 1 222 ? -21.707 -0.633 33.569 1.00 92.44 222 ILE A N 1
ATOM 1717 C CA . ILE A 1 222 ? -21.686 0.013 32.259 1.00 92.44 222 ILE A CA 1
ATOM 1718 C C . ILE A 1 222 ? -22.684 -0.714 31.368 1.00 92.44 222 ILE A C 1
ATOM 1720 O O . ILE A 1 222 ? -22.729 -1.943 31.367 1.00 92.44 222 ILE A O 1
ATOM 1724 N N . GLN A 1 223 ? -23.485 0.044 30.629 1.00 92.62 223 GLN A N 1
ATOM 1725 C CA . GLN A 1 223 ? -24.283 -0.453 29.517 1.00 92.62 223 GLN A CA 1
ATOM 1726 C C . GLN A 1 223 ? -23.688 0.074 28.215 1.00 92.62 223 GLN A C 1
ATOM 1728 O O . GLN A 1 223 ? -23.474 1.280 28.061 1.00 92.62 223 GLN A O 1
ATOM 1733 N N . ILE A 1 224 ? -23.408 -0.845 27.299 1.00 92.19 224 ILE A N 1
ATOM 1734 C CA . ILE A 1 224 ? -22.848 -0.564 25.981 1.00 92.19 224 ILE A CA 1
ATOM 1735 C C . ILE A 1 224 ? -23.809 -1.141 24.955 1.00 92.19 224 ILE A C 1
ATOM 1737 O O . ILE A 1 224 ? -24.217 -2.292 25.077 1.00 92.19 224 ILE A O 1
ATOM 1741 N N . ALA A 1 225 ? -24.120 -0.351 23.935 1.00 89.88 225 ALA A N 1
ATOM 1742 C CA . ALA A 1 225 ? -24.628 -0.860 22.672 1.00 89.88 225 ALA A CA 1
ATOM 1743 C C . ALA A 1 225 ? -23.770 -0.275 21.553 1.00 89.88 225 ALA A C 1
ATOM 1745 O O . ALA A 1 225 ? -23.593 0.942 21.494 1.00 89.88 225 ALA A O 1
ATOM 1746 N N . THR A 1 226 ? -23.227 -1.120 20.688 1.00 86.69 226 THR A N 1
ATOM 1747 C CA . THR A 1 226 ? -22.427 -0.714 19.531 1.00 86.69 226 THR A CA 1
ATOM 1748 C C . THR A 1 226 ? -23.054 -1.264 18.266 1.00 86.69 226 THR A C 1
ATOM 1750 O O . THR A 1 226 ? -23.561 -2.383 18.241 1.00 86.69 226 THR A O 1
ATOM 1753 N N . LYS A 1 227 ? -23.001 -0.477 17.197 1.00 77.88 227 LYS A N 1
ATOM 1754 C CA . LYS A 1 227 ? -23.344 -0.892 15.847 1.00 77.88 227 LYS A CA 1
ATOM 1755 C C . LYS A 1 227 ? -22.170 -0.580 14.939 1.00 77.88 227 LYS A C 1
ATOM 1757 O O . LYS A 1 227 ? -21.775 0.575 14.789 1.00 77.88 227 LYS A O 1
ATOM 1762 N N . HIS A 1 228 ? -21.615 -1.632 14.367 1.00 74.94 228 HIS A N 1
ATOM 1763 C CA . HIS A 1 228 ? -20.496 -1.569 13.450 1.00 74.94 228 HIS A CA 1
ATOM 1764 C C . HIS A 1 228 ? -20.988 -1.412 12.006 1.00 74.94 228 HIS A C 1
ATOM 1766 O O . HIS A 1 228 ? -22.056 -1.915 11.649 1.00 74.94 228 HIS A O 1
ATOM 1772 N N . TYR A 1 229 ? -20.199 -0.725 11.181 1.00 69.06 229 TYR A N 1
ATOM 1773 C CA . TYR A 1 229 ? -20.464 -0.550 9.758 1.00 69.06 229 TYR A CA 1
ATOM 1774 C C . TYR A 1 229 ? -19.251 -1.005 8.953 1.00 69.06 229 TYR A C 1
ATOM 1776 O O . TYR A 1 229 ? -18.120 -0.616 9.243 1.00 69.06 229 TYR A O 1
ATOM 1784 N N . GLU A 1 230 ? -19.498 -1.822 7.937 1.00 75.12 230 GLU A N 1
ATOM 1785 C CA . GLU A 1 230 ? -18.482 -2.282 6.997 1.00 75.12 230 GLU A CA 1
ATOM 1786 C C . GLU A 1 230 ? -18.671 -1.575 5.663 1.00 75.12 230 GLU A C 1
ATOM 1788 O O . GLU A 1 230 ? -19.797 -1.348 5.215 1.00 75.12 230 GLU A O 1
ATOM 1793 N N . ASN A 1 231 ? -17.554 -1.226 5.039 1.00 72.75 231 ASN A N 1
ATOM 1794 C CA . ASN A 1 231 ? -17.522 -0.802 3.654 1.00 72.75 231 ASN A CA 1
ATOM 1795 C C . ASN A 1 231 ? -16.711 -1.827 2.864 1.00 72.75 231 ASN A C 1
ATOM 1797 O O . ASN A 1 231 ? -15.569 -2.115 3.218 1.00 72.75 231 ASN A O 1
ATOM 1801 N N . HIS A 1 232 ? -17.298 -2.387 1.811 1.00 81.62 232 HIS A N 1
ATOM 1802 C CA . HIS A 1 232 ? -16.619 -3.354 0.956 1.00 81.62 232 HIS A CA 1
ATOM 1803 C C . HIS A 1 232 ? -16.167 -2.649 -0.318 1.00 81.62 232 HIS A C 1
ATOM 1805 O O . HIS A 1 232 ? -16.984 -2.135 -1.082 1.00 81.62 232 HIS A O 1
ATOM 1811 N N . LEU A 1 233 ? -14.857 -2.617 -0.529 1.00 87.44 233 LEU A N 1
ATOM 1812 C CA . LEU A 1 233 ? -14.226 -2.065 -1.718 1.00 87.44 233 LEU A CA 1
ATOM 1813 C C . LEU A 1 233 ? -13.705 -3.210 -2.582 1.00 87.44 233 LEU A C 1
ATOM 1815 O O . LEU A 1 233 ? -13.194 -4.199 -2.063 1.00 87.44 233 LEU A O 1
ATOM 1819 N N . SER A 1 234 ? -13.765 -3.047 -3.899 1.00 92.44 234 SER A N 1
ATOM 1820 C CA . SER A 1 234 ? -13.082 -3.946 -4.827 1.00 92.44 234 SER A CA 1
ATOM 1821 C C . SER A 1 234 ? -11.749 -3.327 -5.237 1.00 92.44 234 SER A C 1
ATOM 1823 O O . SER A 1 234 ? -11.726 -2.260 -5.851 1.00 92.44 234 SER A O 1
ATOM 1825 N N . ALA A 1 235 ? -10.644 -3.992 -4.912 1.00 95.44 235 ALA A N 1
ATOM 1826 C CA . ALA A 1 235 ? -9.293 -3.658 -5.357 1.00 95.44 235 ALA A CA 1
ATOM 1827 C C . ALA A 1 235 ? -8.845 -4.604 -6.483 1.00 95.44 235 ALA A C 1
ATOM 1829 O O . ALA A 1 235 ? -9.520 -5.597 -6.766 1.00 95.44 235 ALA A O 1
ATOM 1830 N N . ALA A 1 236 ? -7.732 -4.301 -7.152 1.00 98.19 236 ALA A N 1
ATOM 1831 C CA . ALA A 1 236 ? -7.149 -5.218 -8.123 1.00 98.19 236 ALA A CA 1
ATOM 1832 C C . ALA A 1 236 ? -5.628 -5.124 -8.188 1.00 98.19 236 ALA A C 1
ATOM 1834 O O . ALA A 1 236 ? -5.051 -4.065 -7.983 1.00 98.19 236 ALA A O 1
ATOM 1835 N N . ASN A 1 237 ? -5.000 -6.236 -8.557 1.00 98.75 237 ASN A N 1
ATOM 1836 C CA . ASN A 1 237 ? -3.639 -6.256 -9.070 1.00 98.75 237 ASN A CA 1
ATOM 1837 C C . ASN A 1 237 ? -3.680 -6.243 -10.599 1.00 98.75 237 ASN A C 1
ATOM 1839 O O . ASN A 1 237 ? -4.382 -7.059 -11.210 1.00 98.75 237 ASN A O 1
ATOM 1843 N N . ILE A 1 238 ? -2.911 -5.346 -11.216 1.00 98.81 238 ILE A N 1
ATOM 1844 C CA . ILE A 1 238 ? -2.782 -5.254 -12.674 1.00 98.81 238 ILE A CA 1
ATOM 1845 C C . ILE A 1 238 ? -1.446 -5.841 -13.091 1.00 98.81 238 ILE A C 1
ATOM 1847 O O . ILE A 1 238 ? -0.396 -5.376 -12.660 1.00 98.81 238 ILE A O 1
ATOM 1851 N N . ILE A 1 239 ? -1.483 -6.877 -13.921 1.00 98.81 239 ILE A N 1
ATOM 1852 C CA . ILE A 1 239 ? -0.339 -7.745 -14.180 1.00 98.81 239 ILE A CA 1
ATOM 1853 C C . ILE A 1 239 ? -0.037 -7.763 -15.674 1.00 98.81 239 ILE A C 1
ATOM 1855 O O . ILE A 1 239 ? -0.911 -8.073 -16.482 1.00 98.81 239 ILE A O 1
ATOM 1859 N N . GLY A 1 240 ? 1.213 -7.483 -16.030 1.00 98.56 240 GLY A N 1
ATOM 1860 C CA . GLY A 1 240 ? 1.777 -7.681 -17.360 1.00 98.56 240 GLY A CA 1
ATOM 1861 C C . GLY A 1 240 ? 2.869 -8.745 -17.315 1.00 98.56 240 GLY A C 1
ATOM 1862 O O . GLY A 1 240 ? 3.843 -8.607 -16.580 1.00 98.56 240 GLY A O 1
ATOM 1863 N N . LEU A 1 241 ? 2.736 -9.809 -18.099 1.00 98.31 241 LEU A N 1
ATOM 1864 C CA . LEU A 1 241 ? 3.705 -10.899 -18.168 1.00 98.31 241 LEU A CA 1
ATOM 1865 C C . LEU A 1 241 ? 4.460 -10.873 -19.498 1.00 98.31 241 LEU A C 1
ATOM 1867 O O . LEU A 1 241 ? 3.873 -10.976 -20.576 1.00 98.31 241 LEU A O 1
ATOM 1871 N N . LYS A 1 242 ? 5.789 -10.806 -19.396 1.00 97.62 242 LYS A N 1
ATOM 1872 C CA . LYS A 1 242 ? 6.731 -11.044 -20.487 1.00 97.62 242 LYS A CA 1
ATOM 1873 C C . LYS A 1 242 ? 7.309 -12.453 -20.370 1.00 97.62 242 LYS A C 1
ATOM 1875 O O . LYS A 1 242 ? 7.899 -12.802 -19.345 1.00 97.62 242 LYS A O 1
ATOM 1880 N N . ARG A 1 243 ? 7.234 -13.237 -21.447 1.00 96.88 243 ARG A N 1
ATOM 1881 C CA . ARG A 1 243 ? 7.858 -14.566 -21.499 1.00 96.88 243 ARG A CA 1
ATOM 1882 C C . ARG A 1 243 ? 9.377 -14.486 -21.666 1.00 96.88 243 ARG A C 1
ATOM 1884 O O . ARG A 1 243 ? 9.895 -13.681 -22.450 1.00 96.88 243 ARG A O 1
ATOM 1891 N N . GLY A 1 244 ? 10.065 -15.332 -20.907 1.00 95.44 244 GLY A N 1
ATOM 1892 C CA . GLY A 1 244 ? 11.486 -15.634 -21.048 1.00 95.44 244 GLY A CA 1
ATOM 1893 C C . GLY A 1 244 ? 11.714 -17.004 -21.685 1.00 95.44 244 GLY A C 1
ATOM 1894 O O . GLY A 1 244 ? 10.809 -17.606 -22.257 1.00 95.44 244 GLY A O 1
ATOM 1895 N N . SER A 1 245 ? 12.945 -17.495 -21.578 1.00 94.81 245 SER A N 1
ATOM 1896 C CA . SER A 1 245 ? 13.347 -18.830 -22.051 1.00 94.81 245 SER A CA 1
ATOM 1897 C C . SER A 1 245 ? 13.275 -19.942 -20.989 1.00 94.81 245 SER A C 1
ATOM 1899 O O . SER A 1 245 ? 13.458 -21.106 -21.340 1.00 94.81 245 SER A O 1
ATOM 1901 N N . SER A 1 246 ? 13.081 -19.600 -19.710 1.00 94.56 246 SER A N 1
ATOM 1902 C CA . SER A 1 246 ? 12.975 -20.529 -18.576 1.00 94.56 246 SER A CA 1
ATOM 1903 C C . SER A 1 246 ? 11.593 -20.478 -17.915 1.00 94.56 246 SER A C 1
ATOM 1905 O O . SER A 1 246 ? 10.769 -19.621 -18.236 1.00 94.56 246 SER A O 1
ATOM 1907 N N . ASP A 1 247 ? 11.357 -21.382 -16.959 1.00 94.50 247 ASP A N 1
ATOM 1908 C CA . ASP A 1 247 ? 10.140 -21.428 -16.131 1.00 94.50 247 ASP A CA 1
ATOM 1909 C C . ASP A 1 247 ? 10.242 -20.573 -14.854 1.00 94.50 247 ASP A C 1
ATOM 1911 O O . ASP A 1 247 ? 9.343 -20.583 -14.016 1.00 94.50 247 ASP A O 1
ATOM 1915 N N . GLU A 1 248 ? 11.340 -19.837 -14.688 1.00 95.81 248 GLU A N 1
ATOM 1916 C CA . GLU A 1 248 ? 11.615 -19.019 -13.508 1.00 95.81 248 GLU A CA 1
ATOM 1917 C C . GLU A 1 248 ? 11.207 -17.557 -13.748 1.00 95.81 248 GLU A C 1
ATOM 1919 O O . GLU A 1 248 ? 11.129 -17.096 -14.891 1.00 95.81 248 GLU A O 1
ATOM 1924 N N . TYR A 1 249 ? 10.936 -16.823 -12.669 1.00 97.25 249 TYR A N 1
ATOM 1925 C CA . TYR A 1 249 ? 10.314 -15.500 -12.698 1.00 97.25 249 TYR A CA 1
ATOM 1926 C C . TYR A 1 249 ? 11.161 -14.453 -11.976 1.00 97.25 249 TYR A C 1
ATOM 1928 O O . TYR A 1 249 ? 11.671 -14.691 -10.882 1.00 97.25 249 TYR A O 1
ATOM 1936 N N . ILE A 1 250 ? 11.235 -13.263 -12.564 1.00 97.50 250 ILE A N 1
ATOM 1937 C CA . ILE A 1 250 ? 11.561 -12.014 -11.874 1.00 97.50 250 ILE A CA 1
ATOM 1938 C C . ILE A 1 250 ? 10.268 -11.205 -11.797 1.00 97.50 250 ILE A C 1
ATOM 1940 O O . ILE A 1 250 ? 9.560 -11.067 -12.795 1.00 97.50 250 ILE A O 1
ATOM 1944 N N . ILE A 1 251 ? 9.945 -10.685 -10.621 1.00 98.56 251 ILE A N 1
ATOM 1945 C CA . ILE A 1 251 ? 8.765 -9.845 -10.404 1.00 98.56 251 ILE A CA 1
ATOM 1946 C C . ILE A 1 251 ? 9.247 -8.406 -10.233 1.00 98.56 251 ILE A C 1
ATOM 1948 O O . ILE A 1 251 ? 10.211 -8.170 -9.518 1.00 98.56 251 ILE A O 1
ATOM 1952 N N . ILE A 1 252 ? 8.602 -7.448 -10.887 1.00 98.81 252 ILE A N 1
ATOM 1953 C CA . ILE A 1 252 ? 8.853 -6.012 -10.752 1.00 98.81 252 ILE A CA 1
ATOM 1954 C C . ILE A 1 252 ? 7.525 -5.373 -10.361 1.00 98.81 252 ILE A C 1
ATOM 1956 O O . ILE A 1 252 ? 6.575 -5.398 -11.144 1.00 98.81 252 ILE A O 1
ATOM 1960 N N . GLY A 1 253 ? 7.456 -4.849 -9.143 1.00 98.81 253 GLY A N 1
ATOM 1961 C CA . GLY A 1 253 ? 6.233 -4.344 -8.541 1.00 98.81 253 GLY A CA 1
ATOM 1962 C C . GLY A 1 253 ? 6.308 -2.875 -8.155 1.00 98.81 253 GLY A C 1
ATOM 1963 O O . GLY A 1 253 ? 7.377 -2.371 -7.814 1.00 98.81 253 GLY A O 1
ATOM 1964 N N . ALA A 1 254 ? 5.158 -2.214 -8.202 1.00 98.88 254 ALA A N 1
ATOM 1965 C CA . ALA A 1 254 ? 4.898 -0.907 -7.605 1.00 98.88 254 ALA A CA 1
ATOM 1966 C C . ALA A 1 254 ? 3.414 -0.852 -7.227 1.00 98.88 254 ALA A C 1
ATOM 1968 O O . ALA A 1 254 ? 2.591 -1.371 -7.982 1.00 98.88 254 ALA A O 1
ATOM 1969 N N . HIS A 1 255 ? 3.034 -0.227 -6.118 1.00 98.81 255 HIS A N 1
ATOM 1970 C CA . HIS A 1 255 ? 1.613 -0.005 -5.859 1.00 98.81 255 HIS A CA 1
ATOM 1971 C C . HIS A 1 255 ? 1.111 1.235 -6.589 1.00 98.81 255 HIS A C 1
ATOM 1973 O O . HIS A 1 255 ? 1.847 2.196 -6.803 1.00 98.81 255 HIS A O 1
ATOM 1979 N N . TYR A 1 256 ? -0.146 1.199 -7.023 1.00 98.56 256 TYR A N 1
ATOM 1980 C CA . TYR A 1 256 ? -0.741 2.297 -7.782 1.00 98.56 256 TYR A CA 1
ATOM 1981 C C . TYR A 1 256 ? -1.838 3.033 -7.016 1.00 98.56 256 TYR A C 1
ATOM 1983 O O . TYR A 1 256 ? -2.297 4.073 -7.496 1.00 98.56 256 TYR A O 1
ATOM 1991 N N . ASP A 1 257 ? -2.261 2.526 -5.858 1.00 98.00 257 ASP A N 1
ATOM 1992 C CA . ASP A 1 257 ? -3.229 3.207 -5.010 1.00 98.00 257 ASP A CA 1
ATOM 1993 C C . ASP A 1 257 ? -2.607 4.373 -4.229 1.00 98.00 257 ASP A C 1
ATOM 1995 O O . ASP A 1 257 ? -1.410 4.643 -4.308 1.00 98.00 257 ASP A O 1
ATOM 1999 N N . THR A 1 258 ? -3.462 5.116 -3.534 1.00 95.62 258 THR A N 1
ATOM 2000 C CA . THR A 1 258 ? -3.093 6.216 -2.635 1.00 95.62 258 THR A CA 1
ATOM 2001 C C . THR A 1 258 ? -3.965 6.152 -1.390 1.00 95.62 258 THR A C 1
ATOM 2003 O O . THR A 1 258 ? -5.105 5.675 -1.459 1.00 95.62 258 THR A O 1
ATOM 2006 N N . LEU A 1 259 ? -3.533 6.765 -0.289 1.00 91.69 259 LEU A N 1
ATOM 2007 C CA . LEU A 1 259 ? -4.437 7.081 0.822 1.00 91.69 259 LEU A CA 1
ATOM 2008 C C . LEU A 1 259 ? -5.704 7.836 0.380 1.00 91.69 259 LEU A C 1
ATOM 2010 O O . LEU A 1 259 ? -5.742 8.519 -0.646 1.00 91.69 259 LEU A O 1
ATOM 2014 N N . ALA A 1 260 ? -6.744 7.754 1.215 1.00 88.56 260 ALA A N 1
ATOM 2015 C CA . ALA A 1 260 ? -7.962 8.549 1.061 1.00 88.56 260 ALA A CA 1
ATOM 2016 C C . ALA A 1 260 ? -7.639 10.059 1.045 1.00 88.56 260 ALA A C 1
ATOM 2018 O O . ALA A 1 260 ? -6.583 10.450 1.561 1.00 88.56 260 ALA A O 1
ATOM 2019 N N . PRO A 1 261 ? -8.542 10.915 0.527 1.00 87.50 261 PRO A N 1
ATOM 2020 C CA . PRO A 1 261 ? -8.432 12.364 0.678 1.00 87.50 261 PRO A CA 1
ATOM 2021 C C . PRO A 1 261 ? -8.153 12.786 2.125 1.00 87.50 261 PRO A C 1
ATOM 2023 O O . PRO A 1 261 ? -8.458 12.057 3.077 1.00 87.50 261 PRO A O 1
ATOM 2026 N N . ASP A 1 262 ? -7.543 13.954 2.294 1.00 81.81 262 ASP A N 1
ATOM 2027 C CA . ASP A 1 262 ? -7.252 14.472 3.619 1.00 81.81 262 ASP A CA 1
ATOM 2028 C C . ASP A 1 262 ? -8.540 14.643 4.436 1.00 81.81 262 ASP A C 1
ATOM 2030 O O . ASP A 1 262 ? -9.552 15.138 3.944 1.00 81.81 262 ASP A O 1
ATOM 2034 N N . ASN A 1 263 ? -8.521 14.194 5.692 1.00 74.88 263 ASN A N 1
ATOM 2035 C CA . ASN A 1 263 ? -9.739 14.150 6.501 1.00 74.88 263 ASN A CA 1
ATOM 2036 C C . ASN A 1 263 ? -10.155 15.530 7.019 1.00 74.88 263 ASN A C 1
ATOM 2038 O O . ASN A 1 263 ? -11.303 15.690 7.435 1.00 74.88 263 ASN A O 1
ATOM 2042 N N . GLU A 1 264 ? -9.226 16.489 7.065 1.00 73.94 264 GLU A N 1
ATOM 2043 C CA . GLU A 1 264 ? -9.475 17.838 7.563 1.00 73.94 264 GLU A CA 1
ATOM 2044 C C . GLU A 1 264 ? -9.832 18.778 6.414 1.00 73.94 264 GLU A C 1
ATOM 2046 O O . GLU A 1 264 ? -10.874 19.434 6.472 1.00 73.94 264 GLU A O 1
ATOM 2051 N N . SER A 1 265 ? -9.008 18.822 5.361 1.00 82.56 265 SER A N 1
ATOM 2052 C CA . SER A 1 265 ? -9.240 19.721 4.223 1.00 82.56 265 SER A CA 1
ATOM 2053 C C . SER A 1 265 ? -10.175 19.135 3.161 1.00 82.56 265 SER A C 1
ATOM 2055 O O . SER A 1 265 ? -10.797 19.887 2.410 1.00 82.56 265 SER A O 1
ATOM 2057 N N . GLY A 1 266 ? -10.301 17.806 3.089 1.00 84.31 266 GLY A N 1
ATOM 2058 C CA . GLY A 1 266 ? -11.007 17.110 2.009 1.00 84.31 266 GLY A CA 1
ATOM 2059 C C . GLY A 1 266 ? -10.232 17.081 0.688 1.00 84.31 266 GLY A C 1
ATOM 2060 O O . GLY A 1 266 ? -10.745 16.574 -0.312 1.00 84.31 266 GLY A O 1
ATOM 2061 N N . GLU A 1 267 ? -9.017 17.630 0.653 1.00 90.75 267 GLU A N 1
ATOM 2062 C CA . GLU A 1 267 ? -8.203 17.694 -0.555 1.00 90.75 267 GLU A CA 1
ATOM 2063 C C . GLU A 1 267 ? -7.619 16.328 -0.916 1.00 90.75 267 GLU A C 1
ATOM 2065 O O . GLU A 1 267 ? -7.368 15.464 -0.074 1.00 90.75 267 GLU A O 1
ATOM 2070 N N . LEU A 1 268 ? -7.399 16.119 -2.211 1.00 92.44 268 LEU A N 1
ATOM 2071 C CA . LEU A 1 268 ? -6.907 14.847 -2.717 1.00 92.44 268 LEU A CA 1
ATOM 2072 C C . LEU A 1 268 ? -5.422 14.676 -2.391 1.00 92.44 268 LEU A C 1
ATOM 2074 O O . LEU A 1 268 ? -4.596 15.500 -2.783 1.00 92.44 268 LEU A O 1
ATOM 2078 N N . ARG A 1 269 ? -5.078 13.544 -1.774 1.00 93.31 269 ARG A N 1
ATOM 2079 C CA . ARG A 1 269 ? -3.702 13.041 -1.765 1.00 93.31 269 ARG A CA 1
ATOM 2080 C C . ARG A 1 269 ? -3.402 12.487 -3.152 1.00 93.31 269 ARG A C 1
ATOM 2082 O O . ARG A 1 269 ? -4.045 11.530 -3.590 1.00 93.31 269 ARG A O 1
ATOM 2089 N N . ARG A 1 270 ? -2.509 13.161 -3.874 1.00 94.94 270 ARG A N 1
ATOM 2090 C CA . ARG A 1 270 ? -2.211 12.879 -5.287 1.00 94.94 270 ARG A CA 1
ATOM 2091 C C . ARG A 1 270 ? -1.254 11.708 -5.462 1.00 94.94 270 ARG A C 1
ATOM 2093 O O . ARG A 1 270 ? -1.346 11.002 -6.466 1.00 94.94 270 ARG A O 1
ATOM 2100 N N . GLY A 1 271 ? -0.365 11.496 -4.495 1.00 96.81 271 GLY A N 1
ATOM 2101 C CA . GLY A 1 271 ? 0.554 10.366 -4.500 1.00 96.81 271 GLY A CA 1
ATOM 2102 C C . GLY A 1 271 ? 1.502 10.389 -5.696 1.00 96.81 271 GLY A C 1
ATOM 2103 O O . GLY A 1 271 ? 1.542 9.428 -6.473 1.00 96.81 271 GLY A O 1
ATOM 2104 N N . ALA A 1 272 ? 2.136 11.539 -5.951 1.00 98.19 272 ALA A N 1
ATOM 2105 C CA . ALA A 1 272 ? 3.037 11.712 -7.082 1.00 98.19 272 ALA A CA 1
ATOM 2106 C C . ALA A 1 272 ? 4.340 10.932 -6.890 1.00 98.19 272 ALA A C 1
ATOM 2108 O O . ALA A 1 272 ? 4.727 10.159 -7.769 1.00 98.19 272 ALA A O 1
ATOM 2109 N N . ASN A 1 273 ? 5.011 11.110 -5.753 1.00 97.88 273 ASN A N 1
ATOM 2110 C CA . ASN A 1 273 ? 6.142 10.273 -5.393 1.00 97.88 273 ASN A CA 1
ATOM 2111 C C . ASN A 1 273 ? 5.659 8.920 -4.859 1.00 97.88 273 ASN A C 1
ATOM 2113 O O . ASN A 1 273 ? 6.259 7.917 -5.230 1.00 97.88 273 ASN A O 1
ATOM 2117 N N . ASP A 1 274 ? 4.566 8.908 -4.090 1.00 97.25 274 ASP A N 1
ATOM 2118 C CA . ASP A 1 274 ? 3.989 7.755 -3.388 1.00 97.25 274 ASP A CA 1
ATOM 2119 C C . ASP A 1 274 ? 2.582 7.389 -3.929 1.00 97.25 274 ASP A C 1
ATOM 2121 O O . ASP A 1 274 ? 1.552 7.895 -3.491 1.00 97.25 274 ASP A O 1
ATOM 2125 N N . ASN A 1 275 ? 2.461 6.575 -4.977 1.00 98.31 275 ASN A N 1
ATOM 2126 C CA . ASN A 1 275 ? 3.562 5.934 -5.692 1.00 98.31 275 ASN A CA 1
ATOM 2127 C C . ASN A 1 275 ? 3.418 5.972 -7.223 1.00 98.31 275 ASN A C 1
ATOM 2129 O O . ASN A 1 275 ? 3.780 5.045 -7.952 1.00 98.31 275 ASN A O 1
ATOM 2133 N N . ALA A 1 276 ? 2.933 7.097 -7.767 1.00 98.69 276 ALA A N 1
ATOM 2134 C CA . ALA A 1 276 ? 2.929 7.288 -9.220 1.00 98.69 276 ALA A CA 1
ATOM 2135 C C . ALA A 1 276 ? 4.350 7.219 -9.817 1.00 98.69 276 ALA A C 1
ATOM 2137 O O . ALA A 1 276 ? 4.511 6.772 -10.954 1.00 98.69 276 ALA A O 1
ATOM 2138 N N . SER A 1 277 ? 5.382 7.606 -9.057 1.00 98.75 277 SER A N 1
ATOM 2139 C CA . SER A 1 277 ? 6.784 7.504 -9.472 1.00 98.75 277 SER A CA 1
ATOM 2140 C C . SER A 1 277 ? 7.232 6.052 -9.708 1.00 98.75 277 SER A C 1
ATOM 2142 O O . SER A 1 277 ? 7.811 5.764 -10.760 1.00 98.75 277 SER A O 1
ATOM 2144 N N . GLY A 1 278 ? 6.912 5.124 -8.796 1.00 98.81 278 GLY A N 1
ATOM 2145 C CA . GLY A 1 278 ? 7.207 3.695 -8.922 1.00 98.81 278 GLY A CA 1
ATOM 2146 C C . GLY A 1 278 ? 6.421 3.042 -10.047 1.00 98.81 278 GLY A C 1
ATOM 2147 O O . GLY A 1 278 ? 6.993 2.313 -10.859 1.00 98.81 278 GLY A O 1
ATOM 2148 N N . VAL A 1 279 ? 5.137 3.383 -10.188 1.00 98.88 279 VAL A N 1
ATOM 2149 C CA . VAL A 1 279 ? 4.304 2.900 -11.300 1.00 98.88 279 VAL A CA 1
ATOM 2150 C C . VAL A 1 279 ? 4.856 3.365 -12.647 1.00 98.88 279 VAL A C 1
ATOM 2152 O O . VAL A 1 279 ? 4.969 2.570 -13.584 1.00 98.88 279 VAL A O 1
ATOM 2155 N N . ALA A 1 280 ? 5.253 4.635 -12.756 1.00 98.88 280 ALA A N 1
ATOM 2156 C CA . ALA A 1 280 ? 5.863 5.165 -13.968 1.00 98.88 280 ALA A CA 1
ATOM 2157 C C . ALA A 1 280 ? 7.202 4.467 -14.275 1.00 98.88 280 ALA A C 1
ATOM 2159 O O . ALA A 1 280 ? 7.440 4.091 -15.426 1.00 98.88 280 ALA A O 1
ATOM 2160 N N . MET A 1 281 ? 8.040 4.222 -13.259 1.00 98.88 281 MET A N 1
ATOM 2161 C CA . MET A 1 281 ? 9.289 3.454 -13.381 1.00 98.88 281 MET A CA 1
ATOM 2162 C C . MET A 1 281 ? 9.044 2.029 -13.882 1.00 98.88 281 MET A C 1
ATOM 2164 O O . MET A 1 281 ? 9.676 1.595 -14.846 1.00 98.88 281 MET A O 1
ATOM 2168 N N . MET A 1 282 ? 8.085 1.320 -13.287 1.00 98.88 282 MET A N 1
ATOM 2169 C CA . MET A 1 282 ? 7.695 -0.028 -13.694 1.00 98.88 282 MET A CA 1
ATOM 2170 C C . MET A 1 282 ? 7.214 -0.055 -15.152 1.00 98.88 282 MET A C 1
ATOM 2172 O O . MET A 1 282 ? 7.640 -0.917 -15.919 1.00 98.88 282 MET A O 1
ATOM 2176 N N . MET A 1 283 ? 6.372 0.897 -15.571 1.00 98.75 283 MET A N 1
ATOM 2177 C CA . MET A 1 283 ? 5.912 0.989 -16.963 1.00 98.75 283 MET A CA 1
ATOM 2178 C C . MET A 1 283 ? 7.062 1.271 -17.938 1.00 98.75 283 MET A C 1
ATOM 2180 O O . MET A 1 283 ? 7.092 0.712 -19.036 1.00 98.75 283 MET A O 1
ATOM 2184 N N . ALA A 1 284 ? 8.021 2.115 -17.556 1.00 98.44 284 ALA A N 1
ATOM 2185 C CA . ALA A 1 284 ? 9.191 2.394 -18.379 1.00 98.44 284 ALA A CA 1
ATOM 2186 C C . ALA A 1 284 ? 10.118 1.169 -18.499 1.00 98.44 284 ALA A C 1
ATOM 2188 O O . ALA A 1 284 ? 10.621 0.883 -19.589 1.00 98.44 284 ALA A O 1
ATOM 2189 N N . LEU A 1 285 ? 10.291 0.404 -17.416 1.00 98.56 285 LEU A N 1
ATOM 2190 C CA . LEU A 1 285 ? 10.999 -0.878 -17.433 1.00 98.56 285 LEU A CA 1
ATOM 2191 C C . LEU A 1 285 ? 10.279 -1.903 -18.313 1.00 98.56 285 LEU A C 1
ATOM 2193 O O . LEU A 1 285 ? 10.930 -2.532 -19.143 1.00 98.56 285 LEU A O 1
ATOM 2197 N N . ALA A 1 286 ? 8.953 -2.021 -18.207 1.00 98.19 286 ALA A N 1
ATOM 2198 C CA . ALA A 1 286 ? 8.144 -2.895 -19.059 1.00 98.19 286 ALA A CA 1
ATOM 2199 C C . ALA A 1 286 ? 8.365 -2.602 -20.547 1.00 98.19 286 ALA A C 1
ATOM 2201 O O . ALA A 1 286 ? 8.698 -3.501 -21.319 1.00 98.19 286 ALA A O 1
ATOM 2202 N N . LYS A 1 287 ? 8.300 -1.321 -20.922 1.00 96.75 287 LYS A N 1
ATOM 2203 C CA . LYS A 1 287 ? 8.558 -0.862 -22.289 1.00 96.75 287 LYS A CA 1
ATOM 2204 C C . LYS A 1 287 ? 9.977 -1.177 -22.772 1.00 96.75 287 LYS A C 1
ATOM 2206 O O . LYS A 1 287 ? 10.158 -1.532 -23.931 1.00 96.75 287 LYS A O 1
ATOM 2211 N N . ARG A 1 288 ? 11.000 -1.034 -21.919 1.00 94.69 288 ARG A N 1
ATOM 2212 C CA . ARG A 1 288 ? 12.386 -1.389 -22.285 1.00 94.69 288 ARG A CA 1
ATOM 2213 C C . ARG A 1 288 ? 12.560 -2.893 -22.448 1.00 94.69 288 ARG A C 1
ATOM 2215 O O . ARG A 1 288 ? 13.248 -3.330 -23.366 1.00 94.69 288 ARG A O 1
ATOM 2222 N N . MET A 1 289 ? 11.956 -3.669 -21.555 1.00 93.81 289 MET A N 1
ATOM 2223 C CA . MET A 1 289 ? 12.115 -5.116 -21.532 1.00 93.81 289 MET A CA 1
ATOM 2224 C C . MET A 1 289 ? 11.423 -5.795 -22.710 1.00 93.81 289 MET A C 1
ATOM 2226 O O . MET A 1 289 ? 11.902 -6.844 -23.118 1.00 93.81 289 MET A O 1
ATOM 2230 N N . ASP A 1 290 ? 10.380 -5.206 -23.302 1.00 89.44 290 ASP A N 1
ATOM 2231 C CA . ASP A 1 290 ? 9.707 -5.737 -24.502 1.00 89.44 290 ASP A CA 1
ATOM 2232 C C . ASP A 1 290 ? 10.695 -6.124 -25.625 1.00 89.44 290 ASP A C 1
ATOM 2234 O O . ASP A 1 290 ? 10.649 -7.230 -26.164 1.00 89.44 290 ASP A O 1
ATOM 2238 N N . VAL A 1 291 ? 11.695 -5.278 -25.894 1.00 88.88 291 VAL A N 1
ATOM 2239 C CA . VAL A 1 291 ? 12.700 -5.520 -26.950 1.00 88.88 291 VAL A CA 1
ATOM 2240 C C . VAL A 1 291 ? 13.947 -6.279 -26.475 1.00 88.88 291 VAL A C 1
ATOM 2242 O O . VAL A 1 291 ? 14.857 -6.535 -27.267 1.00 88.88 291 VAL A O 1
ATOM 2245 N N . ILE A 1 292 ? 14.020 -6.642 -25.192 1.00 91.19 292 ILE A N 1
ATOM 2246 C CA . ILE A 1 292 ? 15.170 -7.322 -24.587 1.00 91.19 292 ILE A CA 1
ATOM 2247 C C . ILE A 1 292 ? 14.840 -8.805 -24.388 1.00 91.19 292 ILE A C 1
ATOM 2249 O O . ILE A 1 292 ? 13.837 -9.189 -23.784 1.00 91.19 292 ILE A O 1
ATOM 2253 N N . THR A 1 293 ? 15.721 -9.682 -24.872 1.00 91.50 293 THR A N 1
ATOM 2254 C CA . THR A 1 293 ? 15.607 -11.120 -24.589 1.00 91.50 293 THR A CA 1
ATOM 2255 C C . THR A 1 293 ? 16.037 -11.401 -23.153 1.00 91.50 293 THR A C 1
ATOM 2257 O O . THR A 1 293 ? 17.107 -10.976 -22.728 1.00 91.50 293 THR A O 1
ATOM 2260 N N . THR A 1 294 ? 15.210 -12.137 -22.415 1.00 93.88 294 THR A N 1
ATOM 2261 C CA . THR A 1 294 ? 15.381 -12.404 -20.981 1.00 93.88 294 THR A CA 1
ATOM 2262 C C . THR A 1 294 ? 15.416 -13.911 -20.744 1.00 93.88 294 THR A C 1
ATOM 2264 O O . THR A 1 294 ? 14.639 -14.647 -21.359 1.00 93.88 294 THR A O 1
ATOM 2267 N N . HIS A 1 295 ? 16.310 -14.402 -19.874 1.00 95.06 295 HIS A N 1
ATOM 2268 C CA . HIS A 1 295 ? 16.305 -15.827 -19.531 1.00 95.06 295 HIS A CA 1
ATOM 2269 C C . HIS A 1 295 ? 15.031 -16.176 -18.765 1.00 95.06 295 HIS A C 1
ATOM 2271 O O . HIS A 1 295 ? 14.356 -17.132 -19.132 1.00 95.06 295 HIS A O 1
ATOM 2277 N N . HIS A 1 296 ? 14.689 -15.347 -17.781 1.00 96.19 296 HIS A N 1
ATOM 2278 C CA . HIS A 1 296 ? 13.532 -15.503 -16.909 1.00 96.19 296 HIS A CA 1
ATOM 2279 C C . HIS A 1 296 ? 12.292 -14.842 -17.514 1.00 96.19 296 HIS A C 1
ATOM 2281 O O . HIS A 1 296 ? 12.389 -13.871 -18.280 1.00 96.19 296 HIS A O 1
ATOM 2287 N N . ASN A 1 297 ? 11.123 -15.351 -17.136 1.00 97.62 297 ASN A N 1
ATOM 2288 C CA . ASN A 1 297 ? 9.871 -14.620 -17.281 1.00 97.62 297 ASN A CA 1
ATOM 2289 C C . ASN A 1 297 ? 9.927 -13.359 -16.412 1.00 97.62 297 ASN A C 1
ATOM 2291 O O . ASN A 1 297 ? 10.497 -13.384 -15.321 1.00 97.62 297 ASN A O 1
ATOM 2295 N N . ILE A 1 298 ? 9.330 -12.265 -16.880 1.00 98.44 298 ILE A N 1
ATOM 2296 C CA . ILE A 1 298 ? 9.225 -11.031 -16.098 1.00 98.44 298 ILE A CA 1
ATOM 2297 C C . ILE A 1 298 ? 7.755 -10.709 -15.878 1.00 98.44 298 ILE A C 1
ATOM 2299 O O . ILE A 1 298 ? 6.999 -10.562 -16.838 1.00 98.44 298 ILE A O 1
ATOM 2303 N N . ILE A 1 299 ? 7.362 -10.603 -14.614 1.00 98.69 299 ILE A N 1
ATOM 2304 C CA . ILE A 1 299 ? 6.037 -10.152 -14.197 1.00 98.69 299 ILE A CA 1
ATOM 2305 C C . ILE A 1 299 ? 6.163 -8.697 -13.764 1.00 98.69 299 ILE A C 1
ATOM 2307 O O . ILE A 1 299 ? 6.848 -8.406 -12.791 1.00 98.69 299 ILE A O 1
ATOM 2311 N N . PHE A 1 300 ? 5.485 -7.799 -14.463 1.00 98.88 300 PHE A N 1
ATOM 2312 C CA . PHE A 1 300 ? 5.235 -6.435 -14.016 1.00 98.88 300 PHE A CA 1
ATOM 2313 C C . PHE A 1 300 ? 3.895 -6.420 -13.290 1.00 98.88 300 PHE A C 1
ATOM 2315 O O . PHE A 1 300 ? 2.901 -6.879 -13.853 1.00 98.88 300 PHE A O 1
ATOM 2322 N N . ILE A 1 301 ? 3.852 -5.934 -12.054 1.00 98.88 301 ILE A N 1
ATOM 2323 C CA . ILE A 1 301 ? 2.632 -5.940 -11.246 1.00 98.88 301 ILE A CA 1
ATOM 2324 C C . ILE A 1 301 ? 2.407 -4.586 -10.574 1.00 98.88 301 ILE A C 1
ATOM 2326 O O . ILE A 1 301 ? 3.207 -4.131 -9.764 1.00 98.88 301 ILE A O 1
ATOM 2330 N N . ALA A 1 302 ? 1.288 -3.951 -10.916 1.00 98.88 302 ALA A N 1
ATOM 2331 C CA . ALA A 1 302 ? 0.777 -2.811 -10.179 1.00 98.88 302 ALA A CA 1
ATOM 2332 C C . ALA A 1 302 ? -0.104 -3.330 -9.034 1.00 98.88 302 ALA A C 1
ATOM 2334 O O . ALA A 1 302 ? -1.177 -3.883 -9.302 1.00 98.88 302 ALA A O 1
ATOM 2335 N N . PHE A 1 303 ? 0.339 -3.185 -7.787 1.00 98.88 303 PHE A N 1
ATOM 2336 C CA . PHE A 1 303 ? -0.419 -3.634 -6.619 1.00 98.88 303 PHE A CA 1
ATOM 2337 C C . PHE A 1 303 ? -1.498 -2.623 -6.231 1.00 98.88 303 PHE A C 1
ATOM 2339 O O . PHE A 1 303 ? -1.263 -1.415 -6.236 1.00 98.88 303 PHE A O 1
ATOM 2346 N N . GLY A 1 304 ? -2.689 -3.120 -5.904 1.00 98.00 304 GLY A N 1
ATOM 2347 C CA . GLY A 1 304 ? -3.744 -2.312 -5.297 1.00 98.00 304 GLY A CA 1
ATOM 2348 C C . GLY A 1 304 ? -3.773 -2.484 -3.779 1.00 98.00 304 GLY A C 1
ATOM 2349 O O . GLY A 1 304 ? -3.471 -3.558 -3.261 1.00 98.00 304 GLY A O 1
ATOM 2350 N N . GLY A 1 305 ? -4.209 -1.459 -3.052 1.00 94.75 305 GLY A N 1
ATOM 2351 C CA . GLY A 1 305 ? -4.422 -1.540 -1.606 1.00 94.75 305 GLY A CA 1
ATOM 2352 C C . GLY A 1 305 ? -3.140 -1.697 -0.784 1.00 94.75 305 GLY A C 1
ATOM 2353 O O . GLY A 1 305 ? -3.194 -2.312 0.288 1.00 94.75 305 GLY A O 1
ATOM 2354 N N . GLU A 1 306 ? -2.003 -1.187 -1.258 1.00 96.00 306 GLU A N 1
ATOM 2355 C CA . GLU A 1 306 ? -0.762 -1.158 -0.473 1.00 96.00 306 GLU A CA 1
ATOM 2356 C C . GLU A 1 306 ? -0.947 -0.288 0.769 1.00 96.00 306 GLU A C 1
ATOM 2358 O O . GLU A 1 306 ? -0.708 -0.742 1.889 1.00 96.00 306 GLU A O 1
ATOM 2363 N N . GLU A 1 307 ? -1.593 0.864 0.589 1.00 91.19 307 GLU A N 1
ATOM 2364 C CA . GLU A 1 307 ? -1.862 1.871 1.622 1.00 91.19 307 GLU A CA 1
ATOM 2365 C C . GLU A 1 307 ? -2.842 1.367 2.697 1.00 91.19 307 GLU A C 1
ATOM 2367 O O . GLU A 1 307 ? -3.116 1.996 3.726 1.00 91.19 307 GLU A O 1
ATOM 2372 N N . LYS A 1 308 ? -3.417 0.187 2.452 1.00 85.38 308 LYS A N 1
ATOM 2373 C CA . LYS A 1 308 ? -4.293 -0.567 3.351 1.00 85.38 308 LYS A CA 1
ATOM 2374 C C . LYS A 1 308 ? -3.566 -1.709 4.072 1.00 85.38 308 LYS A C 1
ATOM 2376 O O . LYS A 1 308 ? -4.186 -2.462 4.831 1.00 85.38 308 LYS A O 1
ATOM 2381 N N . GLY A 1 309 ? -2.247 -1.781 3.924 1.00 87.38 309 GLY A N 1
ATOM 2382 C CA . GLY A 1 309 ? -1.358 -2.773 4.516 1.00 87.38 309 GLY A CA 1
ATOM 2383 C C . GLY A 1 309 ? -0.981 -3.885 3.541 1.00 87.38 309 GLY A C 1
ATOM 2384 O O . GLY A 1 309 ? -1.188 -5.050 3.883 1.00 87.38 309 GLY A O 1
ATOM 2385 N N . CYS A 1 310 ? -0.460 -3.515 2.367 1.00 94.38 310 CYS A N 1
ATOM 2386 C CA . CYS A 1 310 ? 0.101 -4.419 1.353 1.00 94.38 310 CYS A CA 1
ATOM 2387 C C . CYS A 1 310 ? -0.903 -5.492 0.887 1.00 94.38 310 CYS A C 1
ATOM 2389 O O . CYS A 1 310 ? -0.573 -6.658 0.687 1.00 94.38 310 CYS A O 1
ATOM 2391 N N . LEU A 1 311 ? -2.188 -5.131 0.754 1.00 93.06 311 LEU A N 1
ATOM 2392 C CA . LEU A 1 311 ? -3.234 -6.126 0.500 1.00 93.06 311 LEU A CA 1
ATOM 2393 C C . LEU A 1 311 ? -3.087 -6.818 -0.857 1.00 93.06 311 LEU A C 1
ATOM 2395 O O . LEU A 1 311 ? -3.299 -8.028 -0.936 1.00 93.06 311 LEU A O 1
ATOM 2399 N N . GLY A 1 312 ? -2.712 -6.072 -1.896 1.00 97.25 312 GLY A N 1
ATOM 2400 C CA . GLY A 1 312 ? -2.515 -6.609 -3.237 1.00 97.25 312 GLY A CA 1
ATOM 2401 C C . GLY A 1 312 ? -1.349 -7.587 -3.319 1.00 97.25 312 GLY A C 1
ATOM 2402 O O . GLY A 1 312 ? -1.506 -8.676 -3.871 1.00 97.25 312 GLY A O 1
ATOM 2403 N N . SER A 1 313 ? -0.194 -7.254 -2.744 1.00 97.69 313 SER A N 1
ATOM 2404 C CA . SER A 1 313 ? 0.967 -8.151 -2.727 1.00 97.69 313 SER A CA 1
ATOM 2405 C C . SER A 1 313 ? 0.735 -9.382 -1.858 1.00 97.69 313 SER A C 1
ATOM 2407 O O . SER A 1 313 ? 1.031 -10.495 -2.300 1.00 97.69 313 SER A O 1
ATOM 2409 N N . ARG A 1 314 ? 0.098 -9.229 -0.693 1.00 95.56 314 ARG A N 1
ATOM 2410 C CA . ARG A 1 314 ? -0.352 -10.355 0.135 1.00 95.56 314 ARG A CA 1
ATOM 2411 C C . ARG A 1 314 ? -1.281 -11.305 -0.619 1.00 95.56 314 ARG A C 1
ATOM 2413 O O . ARG A 1 314 ? -1.097 -12.521 -0.551 1.00 95.56 314 ARG A O 1
ATOM 2420 N N . ASP A 1 315 ? -2.266 -10.761 -1.331 1.00 95.69 315 ASP A N 1
ATOM 2421 C CA . ASP A 1 315 ? -3.191 -11.543 -2.155 1.00 95.69 315 ASP A CA 1
ATOM 2422 C C . ASP A 1 315 ? -2.452 -12.278 -3.280 1.00 95.69 315 ASP A C 1
ATOM 2424 O O . ASP A 1 315 ? -2.612 -13.488 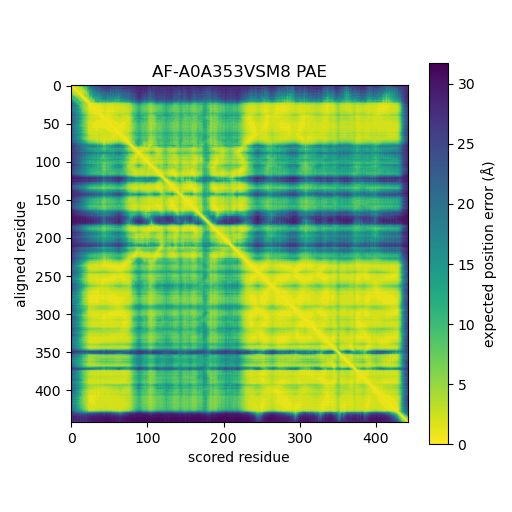-3.456 1.00 95.69 315 ASP A O 1
ATOM 2428 N N . PHE A 1 316 ? -1.563 -11.571 -3.982 1.00 97.69 316 PHE A N 1
ATOM 2429 C CA . PHE A 1 316 ? -0.766 -12.146 -5.057 1.00 97.69 316 PHE A CA 1
ATOM 2430 C C . PHE A 1 316 ? 0.100 -13.304 -4.559 1.00 97.69 316 PHE A C 1
ATOM 2432 O O . PHE A 1 316 ? 0.031 -14.385 -5.136 1.00 97.69 316 PHE A O 1
ATOM 2439 N N . VAL A 1 317 ? 0.868 -13.114 -3.479 1.00 96.50 317 VAL A N 1
ATOM 2440 C CA . VAL A 1 317 ? 1.751 -14.146 -2.909 1.00 96.50 317 VAL A CA 1
ATOM 2441 C C . VAL A 1 317 ? 0.962 -15.392 -2.499 1.00 96.50 317 VAL A C 1
ATOM 2443 O O . VAL A 1 317 ? 1.409 -16.510 -2.760 1.00 96.50 317 VAL A O 1
ATOM 2446 N N . ALA A 1 318 ? -0.229 -15.215 -1.920 1.00 95.06 318 ALA A N 1
ATOM 2447 C CA . ALA A 1 318 ? -1.099 -16.320 -1.523 1.00 95.06 318 ALA A CA 1
ATOM 2448 C C . ALA A 1 318 ? -1.698 -17.088 -2.717 1.00 95.06 318 ALA A C 1
ATOM 2450 O O . ALA A 1 318 ? -1.993 -18.278 -2.592 1.00 95.06 318 ALA A O 1
ATOM 2451 N N . GLN A 1 319 ? -1.881 -16.424 -3.862 1.00 94.00 319 GLN A N 1
ATOM 2452 C CA . GLN A 1 319 ? -2.584 -16.964 -5.030 1.00 94.00 319 GLN A CA 1
ATOM 2453 C C . GLN A 1 319 ? -1.691 -17.170 -6.266 1.00 94.00 319 GLN A C 1
ATOM 2455 O O . GLN A 1 319 ? -2.212 -17.425 -7.358 1.00 94.00 319 GLN A O 1
ATOM 2460 N N . MET A 1 320 ? -0.361 -17.069 -6.137 1.00 93.25 320 MET A N 1
ATOM 2461 C CA . MET A 1 320 ? 0.551 -17.236 -7.274 1.00 93.25 320 MET A CA 1
ATOM 2462 C C . MET A 1 320 ? 0.293 -18.577 -7.987 1.00 93.25 320 MET A C 1
ATOM 2464 O O . MET A 1 320 ? 0.266 -19.628 -7.343 1.00 93.25 320 MET A O 1
ATOM 2468 N N . PRO A 1 321 ? 0.152 -18.589 -9.327 1.00 91.69 321 PRO A N 1
ATOM 2469 C CA . PRO A 1 321 ? -0.158 -19.808 -10.078 1.00 91.69 321 PRO A CA 1
ATOM 2470 C C . PRO A 1 321 ? 1.061 -20.728 -10.268 1.00 91.69 321 PRO A C 1
ATOM 2472 O O . PRO A 1 321 ? 0.991 -21.719 -10.994 1.00 91.69 321 PRO A O 1
ATOM 2475 N N . PHE A 1 322 ? 2.192 -20.395 -9.651 1.00 94.31 322 PHE A N 1
ATOM 2476 C CA . PHE A 1 322 ? 3.445 -21.133 -9.700 1.00 94.31 322 PHE A CA 1
ATOM 2477 C C . PHE A 1 322 ? 4.057 -21.211 -8.303 1.00 94.31 322 PHE A C 1
ATOM 2479 O O . PHE A 1 322 ? 3.711 -20.463 -7.391 1.00 94.31 322 PHE A O 1
ATOM 2486 N N . LYS A 1 323 ? 4.984 -22.151 -8.139 1.00 94.94 323 LYS A N 1
ATOM 2487 C CA . LYS A 1 323 ? 5.676 -22.364 -6.874 1.00 94.94 323 LYS A CA 1
ATOM 2488 C C . LYS A 1 323 ? 6.603 -21.192 -6.559 1.00 94.94 323 LYS A C 1
ATOM 2490 O O . LYS A 1 323 ? 7.296 -20.700 -7.448 1.00 94.94 323 LYS A O 1
ATOM 2495 N N . LYS A 1 324 ? 6.656 -20.785 -5.290 1.00 93.75 324 LYS A N 1
ATOM 2496 C CA . LYS A 1 324 ? 7.473 -19.650 -4.843 1.00 93.75 324 LYS A CA 1
ATOM 2497 C C . LYS A 1 324 ? 8.969 -19.831 -5.112 1.00 93.75 324 LYS A C 1
ATOM 2499 O O . LYS A 1 324 ? 9.662 -18.854 -5.357 1.00 93.75 324 LYS A O 1
ATOM 2504 N N . GLU A 1 325 ? 9.449 -21.073 -5.165 1.00 93.50 325 GLU A N 1
ATOM 2505 C CA . GLU A 1 325 ? 10.838 -21.416 -5.497 1.00 93.50 325 GLU A CA 1
ATOM 2506 C C . GLU A 1 325 ? 11.224 -21.058 -6.943 1.00 93.50 325 GLU A C 1
ATOM 2508 O O . GLU A 1 325 ? 12.410 -21.008 -7.265 1.00 93.50 325 GLU A O 1
ATOM 2513 N N . TYR A 1 326 ? 10.245 -20.807 -7.820 1.00 95.19 326 TYR A N 1
ATOM 2514 C CA . TYR A 1 326 ? 10.492 -20.318 -9.177 1.00 95.19 326 TYR A CA 1
ATOM 2515 C C . TYR A 1 326 ? 10.647 -18.799 -9.247 1.00 95.19 326 TYR A C 1
ATOM 2517 O O . TYR A 1 326 ? 11.041 -18.289 -10.293 1.00 95.19 326 TYR A O 1
ATOM 2525 N N . VAL A 1 327 ? 10.385 -18.064 -8.163 1.00 95.38 327 VAL A N 1
ATOM 2526 C CA . VAL A 1 327 ? 10.647 -16.624 -8.100 1.00 95.38 327 VAL A CA 1
ATOM 2527 C C . VAL A 1 327 ? 12.103 -16.403 -7.712 1.00 95.38 327 VAL A C 1
ATOM 2529 O O . VAL A 1 327 ? 12.513 -16.698 -6.590 1.00 95.38 327 VAL A O 1
ATOM 2532 N N . LYS A 1 328 ? 12.895 -15.868 -8.643 1.00 93.75 328 LYS A N 1
ATOM 2533 C CA . LYS A 1 328 ? 14.290 -15.505 -8.382 1.00 93.75 328 LYS A CA 1
ATOM 2534 C C . LYS A 1 328 ? 14.415 -14.273 -7.529 1.00 93.75 328 LYS A C 1
ATOM 2536 O O . LYS A 1 328 ? 15.239 -14.252 -6.624 1.00 93.75 328 LYS A O 1
ATOM 2541 N N . GLU A 1 329 ? 13.630 -13.258 -7.849 1.00 94.75 329 GLU A N 1
ATOM 2542 C CA . GLU A 1 329 ? 13.651 -12.000 -7.130 1.00 94.75 329 GLU A CA 1
ATOM 2543 C C . GLU A 1 329 ? 12.375 -11.215 -7.407 1.00 94.75 329 GLU A C 1
ATOM 2545 O O . GLU A 1 329 ? 11.898 -11.170 -8.544 1.00 94.75 329 GLU A O 1
ATOM 2550 N N . MET A 1 330 ? 11.848 -10.583 -6.365 1.00 97.31 330 MET A N 1
ATOM 2551 C CA . MET A 1 330 ? 10.868 -9.516 -6.470 1.00 97.31 330 MET A CA 1
ATOM 2552 C C . MET A 1 330 ? 11.567 -8.167 -6.277 1.00 97.31 330 MET A C 1
ATOM 2554 O O . MET A 1 330 ? 12.251 -7.941 -5.286 1.00 97.31 330 MET A O 1
ATOM 2558 N N . ILE A 1 331 ? 11.426 -7.273 -7.245 1.00 98.06 331 ILE A N 1
ATOM 2559 C CA . ILE A 1 331 ? 11.957 -5.915 -7.227 1.00 98.06 331 ILE A CA 1
ATOM 2560 C C . ILE A 1 331 ? 10.788 -4.984 -6.929 1.00 98.06 331 ILE A C 1
ATOM 2562 O O . ILE A 1 331 ? 9.886 -4.862 -7.754 1.00 98.06 331 ILE A O 1
ATOM 2566 N N . ASN A 1 332 ? 10.799 -4.332 -5.772 1.00 98.50 332 ASN A N 1
ATOM 2567 C CA . ASN A 1 332 ? 9.777 -3.367 -5.380 1.00 98.50 332 ASN A CA 1
ATOM 2568 C C . ASN A 1 332 ? 10.246 -1.941 -5.645 1.00 98.50 332 ASN A C 1
ATOM 2570 O O . ASN A 1 332 ? 11.358 -1.582 -5.256 1.00 98.50 332 ASN A O 1
ATOM 2574 N N . LEU A 1 333 ? 9.397 -1.138 -6.277 1.00 98.69 333 LEU A N 1
ATOM 2575 C CA . LEU A 1 333 ? 9.660 0.251 -6.628 1.00 98.69 333 LEU A CA 1
ATOM 2576 C C . LEU A 1 333 ? 8.649 1.131 -5.902 1.00 98.69 333 LEU A C 1
ATOM 2578 O O . LEU A 1 333 ? 7.469 1.143 -6.254 1.00 98.69 333 LEU A O 1
ATOM 2582 N N . ASP A 1 334 ? 9.119 1.865 -4.902 1.00 97.69 334 ASP A N 1
ATOM 2583 C CA . ASP A 1 334 ? 8.270 2.748 -4.111 1.00 97.69 334 ASP A CA 1
ATOM 2584 C C . ASP A 1 334 ? 9.024 4.030 -3.772 1.00 97.69 334 ASP A C 1
ATOM 2586 O O . ASP A 1 334 ? 10.187 3.985 -3.374 1.00 97.69 334 ASP A O 1
ATOM 2590 N N . MET A 1 335 ? 8.402 5.177 -4.047 1.00 97.06 335 MET A N 1
ATOM 2591 C CA . MET A 1 335 ? 9.019 6.497 -3.920 1.00 97.06 335 MET A CA 1
ATOM 2592 C C . MET A 1 335 ? 10.363 6.625 -4.655 1.00 97.06 335 MET A C 1
ATOM 2594 O O . MET A 1 335 ? 11.398 6.919 -4.052 1.00 97.06 335 MET A O 1
ATOM 2598 N N . VAL A 1 336 ? 10.368 6.427 -5.975 1.00 97.62 336 VAL A N 1
ATOM 2599 C CA . VAL A 1 336 ? 11.576 6.495 -6.825 1.00 97.62 336 VAL A CA 1
ATOM 2600 C C . VAL A 1 336 ? 11.683 7.791 -7.640 1.00 97.62 336 VAL A C 1
ATOM 2602 O O . VAL A 1 336 ? 12.375 7.838 -8.655 1.00 97.62 336 VAL A O 1
ATOM 2605 N N . GLY A 1 337 ? 10.993 8.856 -7.223 1.00 97.31 337 GLY A N 1
ATOM 2606 C CA . GLY A 1 337 ? 10.918 10.128 -7.947 1.00 97.31 337 GLY A CA 1
ATOM 2607 C C . GLY A 1 337 ? 11.861 11.233 -7.462 1.00 97.31 337 GLY A C 1
ATOM 2608 O O . GLY A 1 337 ? 11.843 12.329 -8.028 1.00 97.31 337 GLY A O 1
ATOM 2609 N N . ARG A 1 338 ? 12.661 11.005 -6.409 1.00 95.88 338 ARG A N 1
ATOM 2610 C CA . ARG A 1 338 ? 13.467 12.053 -5.747 1.00 95.88 338 ARG A CA 1
ATOM 2611 C C . ARG A 1 338 ? 14.927 11.653 -5.452 1.00 95.88 338 ARG A C 1
ATOM 2613 O O . ARG A 1 338 ? 15.365 11.762 -4.307 1.00 95.88 338 ARG A O 1
ATOM 2620 N N . PRO A 1 339 ? 15.733 11.245 -6.448 1.00 94.50 339 PRO A N 1
ATOM 2621 C CA . PRO A 1 339 ? 17.101 10.737 -6.251 1.00 94.50 339 PRO A CA 1
ATOM 2622 C C . PRO A 1 339 ? 18.153 11.755 -5.782 1.00 94.50 339 PRO A C 1
ATOM 2624 O O . PRO A 1 339 ? 19.345 11.505 -5.934 1.00 94.50 339 PRO A O 1
ATOM 2627 N N . GLN A 1 340 ? 17.779 12.887 -5.176 1.00 90.75 340 GLN A N 1
ATOM 2628 C CA . GLN A 1 340 ? 18.755 13.889 -4.722 1.00 90.75 340 GLN A CA 1
ATOM 2629 C C . GLN A 1 340 ? 19.740 13.333 -3.682 1.00 90.75 340 GLN A C 1
ATOM 2631 O O . GLN A 1 340 ? 20.882 13.780 -3.612 1.00 90.75 340 GLN A O 1
ATOM 2636 N N . GLN A 1 341 ? 19.302 12.362 -2.877 1.00 89.31 341 GLN A N 1
ATOM 2637 C CA . GLN A 1 341 ? 20.141 11.646 -1.906 1.00 89.31 341 GLN A CA 1
ATOM 2638 C C . GLN A 1 341 ? 20.675 10.313 -2.462 1.00 89.31 341 GLN A C 1
ATOM 2640 O O . GLN A 1 341 ? 21.255 9.520 -1.724 1.00 89.31 341 GLN A O 1
ATOM 2645 N N . GLY A 1 342 ? 20.487 10.069 -3.759 1.00 92.56 342 GLY A N 1
ATOM 2646 C CA . GLY A 1 342 ? 20.723 8.788 -4.405 1.00 92.56 342 GLY A CA 1
ATOM 2647 C C . GLY A 1 342 ? 19.504 7.868 -4.383 1.00 92.56 342 GLY A C 1
ATOM 2648 O O . GLY A 1 342 ? 18.378 8.272 -4.081 1.00 92.56 342 GLY A O 1
ATOM 2649 N N . ILE A 1 343 ? 19.755 6.611 -4.728 1.00 94.44 343 ILE A N 1
ATOM 2650 C CA . ILE A 1 343 ? 18.809 5.508 -4.638 1.00 94.44 343 ILE A CA 1
ATOM 2651 C C . ILE A 1 343 ? 19.238 4.589 -3.496 1.00 94.44 343 ILE A C 1
ATOM 2653 O O . ILE A 1 343 ? 20.396 4.187 -3.370 1.00 94.44 343 ILE A O 1
ATOM 2657 N N . PHE A 1 344 ? 18.282 4.279 -2.642 1.00 94.50 344 PHE A N 1
ATOM 2658 C CA . PHE A 1 344 ? 18.426 3.380 -1.520 1.00 94.50 344 PHE A CA 1
ATOM 2659 C C . PHE A 1 344 ? 17.848 2.030 -1.905 1.00 94.50 344 PHE A C 1
ATOM 2661 O O . PHE A 1 344 ? 16.864 1.963 -2.646 1.00 94.50 344 PHE A O 1
ATOM 2668 N N . TYR A 1 345 ? 18.453 0.958 -1.405 1.00 93.88 345 TYR A N 1
ATOM 2669 C CA . TYR A 1 345 ? 17.910 -0.377 -1.572 1.00 93.88 345 TYR A CA 1
ATOM 2670 C C . TYR A 1 345 ? 17.900 -1.165 -0.271 1.00 93.88 345 TYR A C 1
ATOM 2672 O O . TYR A 1 345 ? 18.788 -1.025 0.563 1.00 93.88 345 TYR A O 1
ATOM 2680 N N . TYR A 1 346 ? 16.928 -2.055 -0.138 1.00 90.75 346 TYR A N 1
ATOM 2681 C CA . TYR A 1 346 ? 16.843 -3.024 0.940 1.00 90.75 346 TYR A CA 1
ATOM 2682 C C . TYR A 1 346 ? 16.672 -4.416 0.351 1.00 90.75 346 TYR A C 1
ATOM 2684 O O . TYR A 1 346 ? 15.690 -4.663 -0.347 1.00 90.75 346 TYR A O 1
ATOM 2692 N N . LYS A 1 347 ? 17.620 -5.326 0.601 1.00 86.12 347 LYS A N 1
ATOM 2693 C CA . LYS A 1 347 ? 17.587 -6.686 0.045 1.00 86.12 347 LYS A CA 1
ATOM 2694 C C . LYS A 1 347 ? 17.518 -7.731 1.152 1.00 86.12 347 LYS A C 1
ATOM 2696 O O . LYS A 1 347 ? 18.390 -7.789 2.015 1.00 86.12 347 LYS A O 1
ATOM 2701 N N . GLN A 1 348 ? 16.509 -8.598 1.092 1.00 78.81 348 GLN A N 1
ATOM 2702 C CA . GLN A 1 348 ? 16.341 -9.727 2.008 1.00 78.81 348 GLN A CA 1
ATOM 2703 C C . GLN A 1 348 ? 16.223 -11.059 1.256 1.00 78.81 348 GLN A C 1
ATOM 2705 O O . GLN A 1 348 ? 15.786 -11.106 0.108 1.00 78.81 348 GLN A O 1
ATOM 2710 N N . PHE A 1 349 ? 16.616 -12.146 1.934 1.00 65.81 349 PHE A N 1
ATOM 2711 C CA . PHE A 1 349 ? 16.681 -13.513 1.399 1.00 65.81 349 PHE A CA 1
ATOM 2712 C C . PHE A 1 349 ? 17.521 -13.619 0.112 1.00 65.81 349 PHE A C 1
ATOM 2714 O O . PHE A 1 349 ? 17.006 -13.795 -0.986 1.00 65.81 349 PHE A O 1
ATOM 2721 N N . ASN A 1 350 ? 18.851 -13.551 0.251 1.00 60.16 350 ASN A N 1
ATOM 2722 C CA . ASN A 1 350 ? 19.813 -13.647 -0.859 1.00 60.16 350 ASN A CA 1
ATOM 2723 C C . ASN A 1 350 ? 19.878 -15.060 -1.483 1.00 60.16 350 ASN A C 1
ATOM 2725 O O . ASN A 1 350 ? 20.869 -15.767 -1.305 1.00 60.16 350 ASN A O 1
ATOM 2729 N N . SER A 1 351 ? 18.847 -15.489 -2.220 1.00 53.31 351 SER A N 1
ATOM 2730 C CA . SER A 1 351 ? 18.956 -16.692 -3.068 1.00 53.31 351 SER A CA 1
ATOM 2731 C C . SER A 1 351 ? 19.725 -16.414 -4.370 1.00 53.31 351 SER A C 1
ATOM 2733 O O . SER A 1 351 ? 20.332 -17.317 -4.944 1.00 53.31 351 SER A O 1
ATOM 2735 N N . THR A 1 352 ? 19.750 -15.154 -4.814 1.00 60.41 352 THR A N 1
ATOM 2736 C CA . THR A 1 352 ? 20.536 -14.681 -5.958 1.00 60.41 352 THR A CA 1
ATOM 2737 C C . THR A 1 352 ? 21.899 -14.178 -5.489 1.00 60.41 352 THR A C 1
ATOM 2739 O O . THR A 1 352 ? 21.979 -13.397 -4.541 1.00 60.41 352 THR A O 1
ATOM 2742 N N . THR A 1 353 ? 22.975 -14.554 -6.181 1.00 66.00 353 THR A N 1
ATOM 2743 C CA . THR A 1 353 ? 24.332 -14.057 -5.887 1.00 66.00 353 THR A CA 1
ATOM 2744 C C . THR A 1 353 ? 24.535 -12.585 -6.244 1.00 66.00 353 THR A C 1
ATOM 2746 O O . THR A 1 353 ? 25.448 -11.971 -5.704 1.00 66.00 353 THR A O 1
ATOM 2749 N N . ILE A 1 354 ? 23.701 -12.029 -7.130 1.00 83.31 354 ILE A N 1
ATOM 2750 C CA . ILE A 1 354 ? 23.817 -10.653 -7.625 1.00 83.31 354 ILE A CA 1
ATOM 2751 C C . ILE A 1 354 ? 23.195 -9.691 -6.613 1.00 83.31 354 ILE A C 1
ATOM 2753 O O . ILE A 1 354 ? 22.019 -9.813 -6.256 1.00 83.31 354 ILE A O 1
ATOM 2757 N N . LYS A 1 355 ? 23.977 -8.714 -6.167 1.00 86.69 355 LYS A N 1
ATOM 2758 C CA . LYS A 1 355 ? 23.546 -7.606 -5.315 1.00 86.69 355 LYS A CA 1
ATOM 2759 C C . LYS A 1 355 ? 23.415 -6.320 -6.134 1.00 86.69 355 LYS A C 1
ATOM 2761 O O . LYS A 1 355 ? 24.143 -6.156 -7.110 1.00 86.69 355 LYS A O 1
ATOM 2766 N N . PRO A 1 356 ? 22.560 -5.370 -5.717 1.00 90.38 356 PRO A N 1
ATOM 2767 C CA . PRO A 1 356 ? 22.496 -4.032 -6.311 1.00 90.38 356 PRO A CA 1
ATOM 2768 C C . PRO A 1 356 ? 23.880 -3.378 -6.485 1.00 90.38 356 PRO A C 1
ATOM 2770 O O . PRO A 1 356 ? 24.215 -2.926 -7.575 1.00 90.38 356 PRO A O 1
ATOM 2773 N N . ASN A 1 357 ? 24.739 -3.453 -5.461 1.00 89.19 357 ASN A N 1
ATOM 2774 C CA . ASN A 1 357 ? 26.106 -2.912 -5.500 1.00 89.19 357 ASN A CA 1
ATOM 2775 C C . ASN A 1 357 ? 27.059 -3.596 -6.502 1.00 89.19 357 ASN A C 1
ATOM 2777 O O . ASN A 1 357 ? 28.142 -3.066 -6.750 1.00 89.19 357 ASN A O 1
ATOM 2781 N N . ASP A 1 358 ? 26.694 -4.744 -7.080 1.00 89.12 358 ASP A N 1
ATOM 2782 C CA . ASP A 1 358 ? 27.495 -5.385 -8.132 1.00 89.12 358 ASP A CA 1
ATOM 2783 C C . ASP A 1 358 ? 27.306 -4.693 -9.494 1.00 89.12 358 ASP A C 1
ATOM 2785 O O . ASP A 1 358 ? 28.093 -4.906 -10.419 1.00 89.12 358 ASP A O 1
ATOM 2789 N N . ILE A 1 359 ? 26.271 -3.856 -9.630 1.00 91.38 359 ILE A N 1
ATOM 2790 C CA . ILE A 1 359 ? 25.973 -3.089 -10.838 1.00 91.38 359 ILE A CA 1
ATOM 2791 C C . ILE A 1 359 ? 26.435 -1.651 -10.646 1.00 91.38 359 ILE A C 1
ATOM 2793 O O . ILE A 1 359 ? 26.043 -0.976 -9.701 1.00 91.38 359 ILE A O 1
ATOM 2797 N N . MET A 1 360 ? 27.252 -1.161 -11.578 1.00 89.94 360 MET A N 1
ATOM 2798 C CA . MET A 1 360 ? 27.722 0.223 -11.557 1.00 89.94 360 MET A CA 1
ATOM 2799 C C . MET A 1 360 ? 26.560 1.183 -11.877 1.00 89.94 360 MET A C 1
ATOM 2801 O O . MET A 1 360 ? 26.03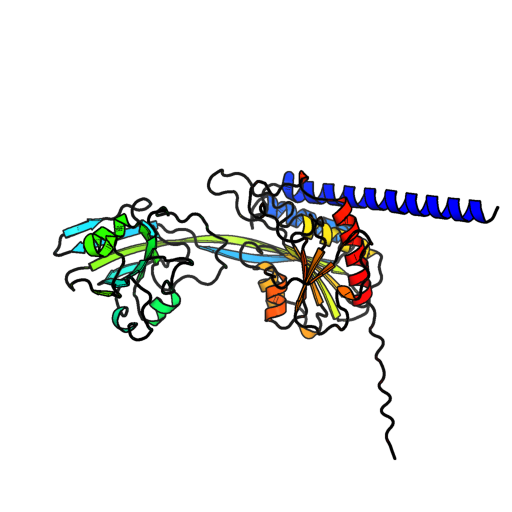7 1.118 -12.996 1.00 89.94 360 MET A O 1
ATOM 2805 N N . PRO A 1 361 ? 26.154 2.079 -10.956 1.00 89.75 361 PRO A N 1
ATOM 2806 C CA . PRO A 1 361 ? 25.170 3.110 -11.266 1.00 89.75 361 PRO A CA 1
ATOM 2807 C C . PRO A 1 361 ? 25.775 4.206 -12.163 1.00 89.75 361 PRO A C 1
ATOM 2809 O O . PRO A 1 361 ? 27.003 4.321 -12.270 1.00 89.75 361 PRO A O 1
ATOM 2812 N N . PRO A 1 362 ? 24.942 5.042 -12.815 1.00 88.50 362 PRO A N 1
ATOM 2813 C CA . PRO A 1 362 ? 25.398 6.298 -13.407 1.00 88.50 362 PRO A CA 1
ATOM 2814 C C . PRO A 1 362 ? 26.253 7.104 -12.419 1.00 88.50 362 PRO A C 1
ATOM 2816 O O . PRO A 1 362 ? 25.987 7.102 -11.222 1.00 88.50 362 PRO A O 1
ATOM 2819 N N . ALA A 1 363 ? 27.271 7.821 -12.908 1.00 85.69 363 ALA A N 1
ATOM 2820 C CA . ALA A 1 363 ? 28.236 8.524 -12.046 1.00 85.69 363 ALA A CA 1
ATOM 2821 C C . ALA A 1 363 ? 27.603 9.586 -11.122 1.00 85.69 363 ALA A C 1
ATOM 2823 O O . ALA A 1 363 ? 28.204 9.982 -10.126 1.00 85.69 363 ALA A O 1
ATOM 2824 N N . THR A 1 364 ? 26.414 10.055 -11.481 1.00 87.00 364 THR A N 1
ATOM 2825 C CA . THR A 1 364 ? 25.578 11.031 -10.776 1.00 87.00 364 THR A CA 1
ATOM 2826 C C . THR A 1 364 ? 24.630 10.398 -9.757 1.00 87.00 364 THR A C 1
ATOM 2828 O O . THR A 1 364 ? 24.080 11.116 -8.925 1.00 87.00 364 THR A O 1
ATOM 2831 N N . LEU A 1 365 ? 24.464 9.072 -9.775 1.00 89.88 365 LEU A N 1
ATOM 2832 C CA . LEU A 1 365 ? 23.527 8.344 -8.930 1.00 89.88 365 LEU A CA 1
ATOM 2833 C C . LEU A 1 365 ? 24.280 7.546 -7.859 1.00 89.88 365 LEU A C 1
ATOM 2835 O O . LEU A 1 365 ? 24.971 6.568 -8.143 1.00 89.88 365 LEU A O 1
ATOM 2839 N N . HIS A 1 366 ? 24.125 7.953 -6.602 1.00 91.94 366 HIS A N 1
ATOM 2840 C CA . HIS A 1 366 ? 24.675 7.223 -5.462 1.00 91.94 366 HIS A CA 1
ATOM 2841 C C . HIS A 1 366 ? 23.747 6.076 -5.058 1.00 91.94 366 HIS A C 1
ATOM 2843 O O . HIS A 1 366 ? 22.541 6.275 -4.946 1.00 91.94 366 HIS A O 1
ATOM 2849 N N . LEU A 1 367 ? 24.309 4.891 -4.824 1.00 94.19 367 LEU A N 1
ATOM 2850 C CA . LEU A 1 367 ? 23.582 3.711 -4.358 1.00 94.19 367 LEU A CA 1
ATOM 2851 C C . LEU A 1 367 ? 23.910 3.463 -2.881 1.00 94.19 367 LEU A C 1
ATOM 2853 O O . LEU A 1 367 ? 25.086 3.393 -2.520 1.00 94.19 367 LEU A O 1
ATOM 2857 N N . THR A 1 368 ? 22.883 3.327 -2.042 1.00 93.25 368 THR A N 1
ATOM 2858 C CA . THR A 1 368 ? 23.034 3.131 -0.591 1.00 93.25 368 THR A CA 1
ATOM 2859 C C . THR A 1 368 ? 22.183 1.957 -0.116 1.00 93.25 368 THR A C 1
ATOM 2861 O O . THR A 1 368 ? 21.018 1.845 -0.481 1.00 93.25 368 THR A O 1
ATOM 2864 N N . GLU A 1 369 ? 22.735 1.079 0.717 1.00 91.94 369 GLU A N 1
ATOM 2865 C CA . GLU A 1 369 ? 21.945 0.041 1.388 1.00 91.94 369 GLU A CA 1
ATOM 2866 C C . GLU A 1 369 ? 21.197 0.656 2.582 1.00 91.94 369 GLU A C 1
ATOM 2868 O O . GLU A 1 369 ? 21.799 1.350 3.401 1.00 91.94 369 GLU A O 1
ATOM 2873 N N . SER A 1 370 ? 19.885 0.441 2.653 1.00 86.25 370 SER A N 1
ATOM 2874 C CA . SER A 1 370 ? 19.009 0.870 3.748 1.00 86.25 370 SER A CA 1
ATOM 2875 C C . SER A 1 370 ? 18.863 -0.248 4.783 1.00 86.25 370 SER A C 1
ATOM 2877 O O . SER A 1 370 ? 19.030 -1.423 4.463 1.00 86.25 370 SER A O 1
ATOM 2879 N N . GLU A 1 371 ? 18.510 0.109 6.018 1.00 78.50 371 GLU A N 1
ATOM 2880 C CA . GLU A 1 371 ? 18.103 -0.835 7.074 1.00 78.50 371 GLU A CA 1
ATOM 2881 C C . GLU A 1 371 ? 16.584 -0.832 7.316 1.00 78.50 371 GLU A C 1
ATOM 2883 O O . GLU A 1 371 ? 16.068 -1.733 7.978 1.00 78.50 371 GLU A O 1
ATOM 2888 N N . ASP A 1 372 ? 15.869 0.162 6.777 1.00 68.38 372 ASP A N 1
ATOM 2889 C CA . ASP A 1 372 ? 14.429 0.352 6.960 1.00 68.38 372 ASP A CA 1
ATOM 2890 C C . ASP A 1 372 ? 13.685 0.137 5.640 1.00 68.38 372 ASP A C 1
ATOM 2892 O O . ASP A 1 372 ? 14.081 0.665 4.594 1.00 68.38 372 ASP A O 1
ATOM 2896 N N . ALA A 1 373 ? 12.629 -0.673 5.694 1.00 67.44 373 ALA A N 1
ATOM 2897 C CA . ALA A 1 373 ? 11.851 -1.073 4.534 1.00 67.44 373 ALA A CA 1
ATOM 2898 C C . ALA A 1 373 ? 10.478 -1.628 4.941 1.00 67.44 373 ALA A C 1
ATOM 2900 O O . ALA A 1 373 ? 10.376 -2.655 5.614 1.00 67.44 373 ALA A O 1
ATOM 2901 N N . LEU A 1 374 ? 9.409 -0.959 4.500 1.00 82.25 374 LEU A N 1
ATOM 2902 C CA . LEU A 1 374 ? 8.021 -1.402 4.649 1.00 82.25 374 LEU A CA 1
ATOM 2903 C C . LEU A 1 374 ? 7.247 -0.993 3.393 1.00 82.25 374 LEU A C 1
ATOM 2905 O O . LEU A 1 374 ? 6.983 0.185 3.216 1.00 82.25 374 LEU A O 1
ATOM 2909 N N . SER A 1 375 ? 6.959 -1.960 2.524 1.00 93.00 375 SER A N 1
ATOM 2910 C CA . SER A 1 375 ? 6.144 -1.831 1.304 1.00 93.00 375 SER A CA 1
ATOM 2911 C C . SER A 1 375 ? 5.847 -3.263 0.810 1.00 93.00 375 SER A C 1
ATOM 2913 O O . SER A 1 375 ? 6.183 -4.231 1.506 1.00 93.00 375 SER A O 1
ATOM 2915 N N . ASP A 1 376 ? 5.301 -3.440 -0.391 1.00 96.88 376 ASP A N 1
ATOM 2916 C CA . ASP A 1 376 ? 4.834 -4.731 -0.930 1.00 96.88 376 ASP A CA 1
ATOM 2917 C C . ASP A 1 376 ? 5.872 -5.872 -0.912 1.00 96.88 376 ASP A C 1
ATOM 2919 O O . ASP A 1 376 ? 5.515 -7.045 -0.788 1.00 96.88 376 ASP A O 1
ATOM 2923 N N . HIS A 1 377 ? 7.173 -5.566 -0.994 1.00 95.06 377 HIS A N 1
ATOM 2924 C CA . HIS A 1 377 ? 8.245 -6.569 -0.870 1.00 95.06 377 HIS A CA 1
ATOM 2925 C C . HIS A 1 377 ? 8.169 -7.390 0.431 1.00 95.06 377 HIS A C 1
ATOM 2927 O O . HIS A 1 377 ? 8.648 -8.526 0.474 1.00 95.06 377 HIS A O 1
ATOM 2933 N N . TYR A 1 378 ? 7.584 -6.831 1.494 1.00 92.62 378 TYR A N 1
ATOM 2934 C CA . TYR A 1 378 ? 7.509 -7.467 2.804 1.00 92.62 378 TYR A CA 1
ATOM 2935 C C . TYR A 1 378 ? 6.740 -8.796 2.767 1.00 92.62 378 TYR A C 1
ATOM 2937 O O . TYR A 1 378 ? 7.170 -9.769 3.391 1.00 92.62 378 TYR A O 1
ATOM 2945 N N . ASP A 1 379 ? 5.646 -8.880 2.003 1.00 93.88 379 ASP A N 1
ATOM 2946 C CA . ASP A 1 379 ? 4.850 -10.110 1.900 1.00 93.88 379 ASP A CA 1
ATOM 2947 C C . ASP A 1 379 ? 5.599 -11.233 1.164 1.00 93.88 379 ASP A C 1
ATOM 2949 O O . ASP A 1 379 ? 5.450 -12.408 1.504 1.00 93.88 379 ASP A O 1
ATOM 2953 N N . PHE A 1 380 ? 6.489 -10.886 0.229 1.00 95.00 380 PHE A N 1
ATOM 2954 C CA . PHE A 1 380 ? 7.390 -11.842 -0.424 1.00 95.00 380 PHE A CA 1
ATOM 2955 C C . PHE A 1 380 ? 8.451 -12.356 0.555 1.00 95.00 380 PHE A C 1
ATOM 2957 O O . PHE A 1 380 ? 8.639 -13.566 0.709 1.00 95.00 380 PHE A O 1
ATOM 2964 N N . VAL A 1 381 ? 9.097 -11.438 1.276 1.00 91.94 381 VAL A N 1
ATOM 2965 C CA . VAL A 1 381 ? 10.108 -11.744 2.297 1.00 91.94 381 VAL A CA 1
ATOM 2966 C C . VAL A 1 381 ? 9.541 -12.663 3.382 1.00 91.94 381 VAL A C 1
ATOM 2968 O O . VAL A 1 381 ? 10.183 -13.643 3.759 1.00 91.94 381 VAL A O 1
ATOM 2971 N N . LYS A 1 382 ? 8.314 -12.410 3.850 1.00 90.81 382 LYS A N 1
ATOM 2972 C CA . LYS A 1 382 ? 7.627 -13.245 4.849 1.00 90.81 382 LYS A CA 1
ATOM 2973 C C . LYS A 1 382 ? 7.493 -14.706 4.408 1.00 90.81 382 LYS A C 1
ATOM 2975 O O . LYS A 1 382 ? 7.605 -15.608 5.235 1.00 90.81 382 LYS A O 1
ATOM 2980 N N . GLU A 1 383 ? 7.326 -14.939 3.110 1.00 91.62 383 GLU A N 1
ATOM 2981 C CA . GLU A 1 383 ? 7.253 -16.273 2.513 1.00 91.62 383 GLU A CA 1
ATOM 2982 C C . GLU A 1 383 ? 8.614 -16.834 2.072 1.00 91.62 383 GLU A C 1
ATOM 2984 O O . GLU A 1 383 ? 8.670 -17.883 1.423 1.00 91.62 383 GLU A O 1
ATOM 2989 N N . SER A 1 384 ? 9.719 -16.201 2.486 1.00 91.75 384 SER A N 1
ATOM 2990 C CA . SER A 1 384 ? 11.098 -16.552 2.109 1.00 91.75 384 SER A CA 1
ATOM 2991 C C . SER A 1 384 ? 11.377 -16.431 0.606 1.00 91.75 384 SER A C 1
ATOM 2993 O O . SER A 1 384 ? 12.219 -17.151 0.067 1.00 91.75 384 SER A O 1
ATOM 2995 N N . ILE A 1 385 ? 10.669 -15.529 -0.077 1.00 93.25 385 ILE A N 1
ATOM 2996 C CA . ILE A 1 385 ? 10.933 -15.175 -1.471 1.00 93.25 385 ILE A CA 1
ATOM 2997 C C . ILE A 1 385 ? 11.948 -14.021 -1.483 1.00 93.25 385 ILE A C 1
ATOM 2999 O O . ILE A 1 385 ? 11.741 -13.035 -0.772 1.00 93.25 385 ILE A O 1
ATOM 3003 N N . PRO A 1 386 ? 13.036 -14.112 -2.271 1.00 93.44 386 PRO A N 1
ATOM 3004 C CA . PRO A 1 386 ? 14.006 -13.029 -2.407 1.00 93.44 386 PRO A CA 1
ATOM 3005 C C . PRO A 1 386 ? 13.340 -11.746 -2.880 1.00 93.44 386 PRO A C 1
ATOM 3007 O O . PRO A 1 386 ? 12.616 -11.760 -3.880 1.00 93.44 386 PRO A O 1
ATOM 3010 N N . ALA A 1 387 ? 13.626 -10.636 -2.205 1.00 93.94 387 ALA A N 1
ATOM 3011 C CA . ALA A 1 387 ? 13.121 -9.342 -2.626 1.00 93.94 387 ALA A CA 1
ATOM 3012 C C . ALA A 1 387 ? 14.136 -8.219 -2.404 1.00 93.94 387 ALA A C 1
ATOM 3014 O O . ALA A 1 387 ? 14.851 -8.200 -1.398 1.00 93.94 387 ALA A O 1
ATOM 3015 N N . THR A 1 388 ? 14.153 -7.274 -3.341 1.00 94.88 388 THR A N 1
ATOM 3016 C CA . THR A 1 388 ? 14.895 -6.019 -3.255 1.00 94.88 388 THR A CA 1
ATOM 3017 C C . THR A 1 388 ? 13.930 -4.856 -3.404 1.00 94.88 388 THR A C 1
ATOM 3019 O O . THR A 1 388 ? 13.273 -4.707 -4.429 1.00 94.88 388 THR A O 1
ATOM 3022 N N . TYR A 1 389 ? 13.867 -4.010 -2.390 1.00 95.88 389 TYR A N 1
ATOM 3023 C CA . TYR A 1 389 ? 13.104 -2.773 -2.401 1.00 95.88 389 TYR A CA 1
ATOM 3024 C C . TYR A 1 389 ? 14.008 -1.600 -2.773 1.00 95.88 389 TYR A C 1
ATOM 3026 O O . TYR A 1 389 ? 15.061 -1.462 -2.168 1.00 95.88 389 TYR A O 1
ATOM 3034 N N . PHE A 1 390 ? 13.606 -0.773 -3.741 1.00 97.25 390 PHE A N 1
ATOM 3035 C CA . PHE A 1 390 ? 14.279 0.467 -4.125 1.00 97.25 390 PHE A CA 1
ATOM 3036 C C . PHE A 1 390 ? 13.409 1.699 -3.848 1.00 97.25 390 PHE A C 1
ATOM 3038 O O . PHE A 1 390 ? 12.240 1.718 -4.232 1.00 97.25 390 PHE A O 1
ATOM 3045 N N . HIS A 1 391 ? 14.019 2.739 -3.271 1.00 96.12 391 HIS A N 1
ATOM 3046 C CA . HIS A 1 391 ? 13.405 4.049 -3.009 1.00 96.12 391 HIS A CA 1
ATOM 3047 C C . HIS A 1 391 ? 14.444 5.175 -3.052 1.00 96.12 391 HIS A C 1
ATOM 3049 O O . HIS A 1 391 ? 15.643 4.918 -3.056 1.00 96.12 391 HIS A O 1
ATOM 3055 N N . THR A 1 392 ? 14.029 6.440 -3.056 1.00 95.50 392 THR A N 1
ATOM 3056 C CA . THR A 1 392 ? 14.952 7.595 -3.083 1.00 95.50 392 THR A CA 1
ATOM 3057 C C . THR A 1 392 ? 15.048 8.339 -1.746 1.00 95.50 392 THR A C 1
ATOM 3059 O O . THR A 1 392 ? 15.214 9.556 -1.700 1.00 95.50 392 THR A O 1
ATOM 3062 N N . GLY A 1 393 ? 14.951 7.599 -0.640 1.00 90.81 393 GLY A N 1
ATOM 3063 C CA . GLY A 1 393 ? 15.040 8.133 0.724 1.00 90.81 393 GLY A CA 1
ATOM 3064 C C . GLY A 1 393 ? 13.707 8.650 1.272 1.00 90.81 393 GLY A C 1
ATOM 3065 O O . GLY A 1 393 ? 12.653 8.460 0.669 1.00 90.81 393 GLY A O 1
ATOM 3066 N N . SER A 1 394 ? 13.748 9.271 2.452 1.00 87.94 394 SER A N 1
ATOM 3067 C CA . SER A 1 394 ? 12.561 9.851 3.090 1.00 87.94 394 SER A CA 1
ATOM 3068 C C . SER A 1 394 ? 12.109 11.135 2.393 1.00 87.94 394 SER A C 1
ATOM 3070 O O . SER A 1 394 ? 12.927 12.006 2.092 1.00 87.94 394 SER A O 1
ATOM 3072 N N . ASP A 1 395 ? 10.798 11.300 2.226 1.00 89.88 395 ASP A N 1
ATOM 3073 C CA . ASP A 1 395 ? 10.176 12.555 1.798 1.00 89.88 395 ASP A CA 1
ATOM 3074 C C . ASP A 1 395 ? 9.142 12.977 2.858 1.00 89.88 395 ASP A C 1
ATOM 3076 O O . ASP A 1 395 ? 8.223 12.216 3.144 1.00 89.88 395 ASP A O 1
ATOM 3080 N N . PRO A 1 396 ? 9.278 14.159 3.487 1.00 90.56 396 PRO A N 1
ATOM 3081 C CA . PRO A 1 396 ? 8.352 14.602 4.528 1.00 90.56 396 PRO A CA 1
ATOM 3082 C C . PRO A 1 396 ? 6.927 14.867 4.027 1.00 90.56 396 PRO A C 1
ATOM 3084 O O . PRO A 1 396 ? 6.032 15.021 4.853 1.00 90.56 396 PRO A O 1
ATOM 3087 N N . MET A 1 397 ? 6.720 14.968 2.713 1.00 93.31 397 MET A N 1
ATOM 3088 C CA . MET A 1 397 ? 5.410 15.243 2.120 1.00 93.31 397 MET A CA 1
ATOM 3089 C C . MET A 1 397 ? 4.668 13.972 1.681 1.00 93.31 397 MET A C 1
ATOM 3091 O O . MET A 1 397 ? 3.575 14.074 1.131 1.00 93.31 397 MET A O 1
ATOM 3095 N N . ILE A 1 398 ? 5.228 12.772 1.890 1.00 89.88 398 ILE A N 1
ATOM 3096 C CA . ILE A 1 398 ? 4.460 11.539 1.644 1.00 89.88 398 ILE A CA 1
ATOM 3097 C C . ILE A 1 398 ? 3.185 11.546 2.472 1.00 89.88 398 ILE A C 1
ATOM 3099 O O . ILE A 1 398 ? 3.152 12.099 3.575 1.00 89.88 398 ILE A O 1
ATOM 3103 N N . HIS A 1 399 ? 2.136 10.916 1.950 1.00 90.94 399 HIS A N 1
ATOM 3104 C CA . HIS A 1 399 ? 0.817 10.896 2.578 1.00 90.94 399 HIS A CA 1
ATOM 3105 C C . HIS A 1 399 ? 0.186 12.287 2.814 1.00 90.94 399 HIS A C 1
ATOM 3107 O O . HIS A 1 399 ? -0.813 12.384 3.536 1.00 90.94 399 HIS A O 1
ATOM 3113 N N . THR A 1 400 ? 0.713 13.366 2.228 1.00 93.38 400 THR A N 1
ATOM 3114 C CA . THR A 1 400 ? 0.126 14.710 2.326 1.00 93.38 400 THR A CA 1
ATOM 3115 C C . THR A 1 400 ? -0.397 15.201 0.975 1.00 93.38 400 THR A C 1
ATOM 3117 O O . THR A 1 400 ? -0.232 14.557 -0.064 1.00 93.38 400 THR A O 1
ATOM 3120 N N . VAL A 1 401 ? -1.104 16.333 0.983 1.00 94.06 401 VAL A N 1
ATOM 3121 C CA . VAL A 1 401 ? -1.641 16.956 -0.242 1.00 94.06 401 VAL A CA 1
ATOM 3122 C C . VAL A 1 401 ? -0.529 17.592 -1.086 1.00 94.06 401 VAL A C 1
ATOM 3124 O O . VAL A 1 401 ? -0.712 17.853 -2.273 1.00 94.06 401 VAL A O 1
ATOM 3127 N N . GLU A 1 402 ? 0.641 17.788 -0.477 1.00 95.62 402 GLU A N 1
ATOM 3128 C CA . GLU A 1 402 ? 1.869 18.310 -1.064 1.00 95.62 402 GLU A CA 1
ATOM 3129 C C . GLU A 1 402 ? 2.730 17.236 -1.756 1.00 95.62 402 GLU A C 1
ATOM 3131 O O . GLU A 1 402 ? 3.793 17.565 -2.291 1.00 95.62 402 GLU A O 1
ATOM 3136 N N . ASP A 1 403 ? 2.311 15.965 -1.808 1.00 96.38 403 ASP A N 1
ATOM 3137 C CA . ASP A 1 403 ? 2.939 14.970 -2.692 1.00 96.38 403 ASP A CA 1
ATOM 3138 C C . ASP A 1 403 ? 2.511 15.168 -4.159 1.00 96.38 403 ASP A C 1
ATOM 3140 O O . ASP A 1 403 ? 1.672 14.443 -4.703 1.00 96.38 403 ASP A O 1
ATOM 3144 N N . THR A 1 404 ? 3.061 16.213 -4.782 1.00 96.50 404 THR A N 1
ATOM 3145 C CA . THR A 1 404 ? 2.685 16.722 -6.106 1.00 96.50 404 THR A CA 1
ATOM 3146 C C . THR A 1 404 ? 3.747 16.453 -7.179 1.00 96.50 404 THR A C 1
ATOM 3148 O O . THR A 1 404 ? 4.946 16.346 -6.913 1.00 96.50 404 THR A O 1
ATOM 3151 N N . SER A 1 405 ? 3.307 16.358 -8.438 1.00 97.19 405 SER A N 1
ATOM 3152 C CA . SER A 1 405 ? 4.145 15.960 -9.581 1.00 97.19 405 SER A CA 1
ATOM 3153 C C . SER A 1 405 ? 5.256 16.957 -9.935 1.00 97.19 405 SER A C 1
ATOM 3155 O O . SER A 1 405 ? 6.268 16.576 -10.527 1.00 97.19 405 SER A O 1
ATOM 3157 N N . ASP A 1 406 ? 5.114 18.231 -9.574 1.00 96.50 406 ASP A N 1
ATOM 3158 C CA . ASP A 1 406 ? 6.110 19.278 -9.812 1.00 96.50 406 ASP A CA 1
ATOM 3159 C C . ASP A 1 406 ? 7.350 19.145 -8.917 1.00 96.50 406 ASP A C 1
ATOM 3161 O O . ASP A 1 406 ? 8.388 19.739 -9.210 1.00 96.50 406 ASP A O 1
ATOM 3165 N N . ARG A 1 407 ? 7.270 18.322 -7.867 1.00 95.44 407 ARG A N 1
ATOM 3166 C CA . ARG A 1 407 ? 8.355 18.093 -6.909 1.00 95.44 407 ARG A CA 1
ATOM 3167 C C . ARG A 1 407 ? 9.310 16.964 -7.302 1.00 95.44 407 ARG A C 1
ATOM 3169 O O . ARG A 1 407 ? 10.311 16.779 -6.601 1.00 95.44 407 ARG A O 1
ATOM 3176 N N . LEU A 1 408 ? 8.995 16.206 -8.355 1.00 97.81 408 LEU A N 1
ATOM 3177 C CA . LEU A 1 408 ? 9.800 15.071 -8.807 1.00 97.81 408 LEU A CA 1
ATOM 3178 C C . LEU A 1 408 ? 10.947 15.496 -9.726 1.00 97.81 408 LEU A C 1
ATOM 3180 O O . LEU A 1 408 ? 10.841 16.444 -10.507 1.00 97.81 408 LEU A O 1
ATOM 3184 N N . ASP A 1 409 ? 12.030 14.729 -9.663 1.00 97.50 409 ASP A N 1
ATOM 3185 C CA . ASP A 1 409 ? 13.206 14.874 -10.513 1.00 97.50 409 ASP A CA 1
ATOM 3186 C C . ASP A 1 409 ? 13.183 13.826 -11.630 1.00 97.50 409 ASP A C 1
ATOM 3188 O O . ASP A 1 409 ? 13.657 12.698 -11.493 1.00 97.50 409 ASP A O 1
ATOM 3192 N N . TYR A 1 410 ? 12.582 14.218 -12.752 1.00 97.69 410 TYR A N 1
ATOM 3193 C CA . TYR A 1 410 ? 12.368 13.343 -13.903 1.00 97.69 410 TYR A CA 1
ATOM 3194 C C . TYR A 1 410 ? 13.655 12.966 -14.646 1.00 97.69 410 TYR A C 1
ATOM 3196 O O . TYR A 1 410 ? 13.701 11.901 -15.265 1.00 97.69 410 TYR A O 1
ATOM 3204 N N . ASP A 1 411 ? 14.686 13.811 -14.589 1.00 95.19 411 ASP A N 1
ATOM 3205 C CA . ASP A 1 411 ? 15.993 13.491 -15.168 1.00 95.19 411 ASP A CA 1
ATOM 3206 C C . ASP A 1 411 ? 16.685 12.429 -14.304 1.00 95.19 411 ASP A C 1
ATOM 3208 O O . ASP A 1 411 ? 17.142 11.408 -14.821 1.00 95.19 411 ASP A O 1
ATOM 3212 N N . GLY A 1 412 ? 16.638 12.585 -12.978 1.00 96.12 412 GLY A N 1
ATOM 3213 C CA . GLY A 1 412 ? 17.098 11.566 -12.040 1.00 96.12 412 GLY A CA 1
ATOM 3214 C C . GLY A 1 412 ? 16.335 10.238 -12.163 1.00 96.12 412 GLY A C 1
ATOM 3215 O O . GLY A 1 412 ? 16.942 9.168 -12.119 1.00 96.12 412 GLY A O 1
ATOM 3216 N N . MET A 1 413 ? 15.020 10.268 -12.404 1.00 98.00 413 MET A N 1
ATOM 3217 C CA . MET A 1 413 ? 14.252 9.053 -12.719 1.00 98.00 413 MET A CA 1
ATOM 3218 C C . MET A 1 413 ? 14.770 8.356 -13.991 1.00 98.00 413 MET A C 1
ATOM 3220 O O . MET A 1 413 ? 14.825 7.128 -14.044 1.00 98.00 413 MET A O 1
ATOM 3224 N N . ALA A 1 414 ? 15.198 9.097 -15.017 1.00 96.19 414 ALA A N 1
ATOM 3225 C CA . ALA A 1 414 ? 15.795 8.498 -16.214 1.00 96.19 414 ALA A CA 1
ATOM 3226 C C . ALA A 1 414 ? 17.133 7.792 -15.923 1.00 96.19 414 ALA A C 1
ATOM 3228 O O . ALA A 1 414 ? 17.417 6.753 -16.527 1.00 96.19 414 ALA A O 1
ATOM 3229 N N . GLU A 1 415 ? 17.919 8.300 -14.972 1.00 95.31 415 GLU A N 1
ATOM 3230 C CA . GLU A 1 415 ? 19.146 7.648 -14.497 1.00 95.31 415 GLU A CA 1
ATOM 3231 C C . GLU A 1 415 ? 18.854 6.370 -13.699 1.00 95.31 415 GLU A C 1
ATOM 3233 O O . GLU A 1 415 ? 19.481 5.334 -13.943 1.00 95.31 415 GLU A O 1
ATOM 3238 N N . ILE A 1 416 ? 17.858 6.402 -12.805 1.00 97.44 416 ILE A N 1
ATOM 3239 C CA . ILE A 1 416 ? 17.388 5.207 -12.085 1.00 97.44 416 ILE A CA 1
ATOM 3240 C C . ILE A 1 416 ? 16.918 4.137 -13.074 1.00 97.44 416 ILE A C 1
ATOM 3242 O O . ILE A 1 416 ? 17.256 2.964 -12.924 1.00 97.44 416 ILE A O 1
ATOM 3246 N N . LEU A 1 417 ? 16.170 4.530 -14.108 1.00 97.38 417 LEU A N 1
ATOM 3247 C CA . LEU A 1 417 ? 15.680 3.611 -15.130 1.00 97.38 417 LEU A CA 1
ATOM 3248 C C . LEU A 1 417 ? 16.830 2.887 -15.839 1.00 97.38 417 LEU A C 1
ATOM 3250 O O . LEU A 1 417 ? 16.732 1.687 -16.099 1.00 97.38 417 LEU A O 1
ATOM 3254 N N . GLU A 1 418 ? 17.920 3.592 -16.147 1.00 94.81 418 GLU A N 1
ATOM 3255 C CA . GLU A 1 418 ? 19.119 2.993 -16.737 1.00 94.81 418 GLU A CA 1
ATOM 3256 C C . GLU A 1 418 ? 19.771 1.976 -15.803 1.00 94.81 418 GLU A C 1
ATOM 3258 O O . GLU A 1 418 ? 20.025 0.835 -16.196 1.00 94.81 418 GLU A O 1
ATOM 3263 N N . TYR A 1 419 ? 19.973 2.362 -14.546 1.00 96.62 419 TYR A N 1
ATOM 3264 C CA . TYR A 1 419 ? 20.517 1.474 -13.529 1.00 96.62 419 TYR A CA 1
ATOM 3265 C C . TYR A 1 419 ? 19.668 0.201 -13.355 1.00 96.62 419 TYR A C 1
ATOM 3267 O O . TYR A 1 419 ? 20.187 -0.913 -13.473 1.00 96.62 419 TYR A O 1
ATOM 3275 N N . LEU A 1 420 ? 18.354 0.345 -13.155 1.00 97.38 420 LEU A N 1
ATOM 3276 C CA . LEU A 1 420 ? 17.442 -0.784 -12.955 1.00 97.38 420 LEU A CA 1
ATOM 3277 C C . LEU A 1 420 ? 17.347 -1.678 -14.195 1.00 97.38 420 LEU A C 1
ATOM 3279 O O . LEU A 1 420 ? 17.285 -2.898 -14.060 1.00 97.38 420 LEU A O 1
ATOM 3283 N N . THR A 1 421 ? 17.401 -1.102 -15.401 1.00 96.44 421 THR A N 1
ATOM 3284 C CA . THR A 1 421 ? 17.467 -1.876 -16.653 1.00 96.44 421 THR A CA 1
ATOM 3285 C C . THR A 1 421 ? 18.671 -2.817 -16.634 1.00 96.44 421 THR A C 1
ATOM 3287 O O . THR A 1 421 ? 18.516 -4.015 -16.869 1.00 96.44 421 THR A O 1
ATOM 3290 N N . ASN A 1 422 ? 19.859 -2.303 -16.302 1.00 94.88 422 ASN A N 1
ATOM 3291 C CA . ASN A 1 422 ? 21.087 -3.097 -16.246 1.00 94.88 422 ASN A CA 1
ATOM 3292 C C . ASN A 1 422 ? 21.052 -4.144 -15.122 1.00 94.88 422 ASN A C 1
ATOM 3294 O O . ASN A 1 422 ? 21.493 -5.281 -15.323 1.00 94.88 422 ASN A O 1
ATOM 3298 N N . TYR A 1 423 ? 20.470 -3.802 -13.970 1.00 95.19 423 TYR A N 1
ATOM 3299 C CA . TYR A 1 423 ? 20.259 -4.742 -12.869 1.00 95.19 423 TYR A CA 1
ATOM 3300 C C . TYR A 1 423 ? 19.362 -5.913 -13.282 1.00 95.19 423 TYR A C 1
ATOM 3302 O O . TYR A 1 423 ? 19.755 -7.072 -13.142 1.00 95.19 423 TYR A O 1
ATOM 3310 N N . ILE A 1 424 ? 18.210 -5.627 -13.891 1.00 95.19 424 ILE A N 1
ATOM 3311 C CA . ILE A 1 424 ? 17.259 -6.643 -14.358 1.00 95.19 424 ILE A CA 1
ATOM 3312 C C . ILE A 1 424 ? 17.861 -7.500 -15.472 1.00 95.19 424 ILE A C 1
ATOM 3314 O O . ILE A 1 424 ? 17.694 -8.718 -15.448 1.00 95.19 424 ILE A O 1
ATOM 3318 N N . ILE A 1 425 ? 18.588 -6.909 -16.428 1.00 94.06 425 ILE A N 1
ATOM 3319 C CA . ILE A 1 425 ? 19.291 -7.677 -17.467 1.00 94.06 425 ILE A CA 1
ATOM 3320 C C . ILE A 1 425 ? 20.273 -8.652 -16.823 1.00 94.06 425 ILE A C 1
ATOM 3322 O O . ILE A 1 425 ? 20.259 -9.830 -17.171 1.00 94.06 425 ILE A O 1
ATOM 3326 N N . THR A 1 426 ? 21.090 -8.183 -15.876 1.00 92.88 426 THR A N 1
ATOM 3327 C CA . THR A 1 426 ? 22.100 -9.016 -15.207 1.00 92.88 426 THR A CA 1
ATOM 3328 C C . THR A 1 426 ? 21.440 -10.154 -14.432 1.00 92.88 426 THR A C 1
ATOM 3330 O O . THR A 1 426 ? 21.817 -11.311 -14.623 1.00 92.88 426 THR A O 1
ATOM 3333 N N . LEU A 1 427 ? 20.404 -9.856 -13.637 1.00 91.00 427 LEU A N 1
ATOM 3334 C CA . LEU A 1 427 ? 19.599 -10.872 -12.951 1.00 91.00 427 LEU A CA 1
ATOM 3335 C C . LEU A 1 427 ? 18.973 -11.866 -13.930 1.00 91.00 427 LEU A C 1
ATOM 3337 O O . LEU A 1 427 ? 18.883 -13.057 -13.643 1.00 91.00 427 LEU A O 1
ATOM 3341 N N . SER A 1 428 ? 18.560 -11.385 -15.103 1.00 91.38 428 SER A N 1
ATOM 3342 C CA . SER A 1 428 ? 17.915 -12.199 -16.122 1.00 91.38 428 SER A CA 1
ATOM 3343 C C . SER A 1 428 ? 18.887 -12.912 -17.065 1.00 91.38 428 SER A C 1
ATOM 3345 O O . SER A 1 428 ? 18.455 -13.507 -18.053 1.00 91.38 428 SER A O 1
ATOM 3347 N N . THR A 1 429 ? 20.193 -12.899 -16.786 1.00 85.56 429 THR A N 1
ATOM 3348 C CA . THR A 1 429 ? 21.149 -13.739 -17.515 1.00 85.56 429 THR A CA 1
ATOM 3349 C C . THR A 1 429 ? 21.145 -15.166 -16.970 1.00 85.56 429 THR A C 1
ATOM 3351 O O . THR A 1 429 ? 20.925 -15.407 -15.785 1.00 85.56 429 THR A O 1
ATOM 3354 N N . LYS A 1 430 ? 21.375 -16.150 -17.847 1.00 71.50 430 LYS A N 1
ATOM 3355 C CA . LYS A 1 430 ? 21.536 -17.545 -17.427 1.00 71.50 430 LYS A CA 1
ATOM 3356 C C . LYS A 1 430 ? 22.802 -17.645 -16.575 1.00 71.50 430 LYS A C 1
ATOM 3358 O O . LYS A 1 430 ? 23.890 -17.356 -17.075 1.00 71.50 430 LYS A O 1
ATOM 3363 N N . SER A 1 431 ? 22.680 -18.067 -15.319 1.00 62.06 431 SER A N 1
ATOM 3364 C CA . SER A 1 431 ? 23.846 -18.384 -14.498 1.00 62.06 431 SER A CA 1
ATOM 3365 C C . SER A 1 431 ? 24.645 -19.490 -15.193 1.00 62.06 431 SER A C 1
ATOM 3367 O O . SER A 1 431 ? 24.133 -20.566 -15.504 1.00 62.06 431 SER A O 1
ATOM 3369 N N . CYS A 1 432 ? 25.910 -19.212 -15.508 1.00 43.25 432 CYS A N 1
ATOM 3370 C CA . CYS A 1 432 ? 26.819 -20.249 -15.969 1.00 43.25 432 CYS A CA 1
ATOM 3371 C C . CYS A 1 432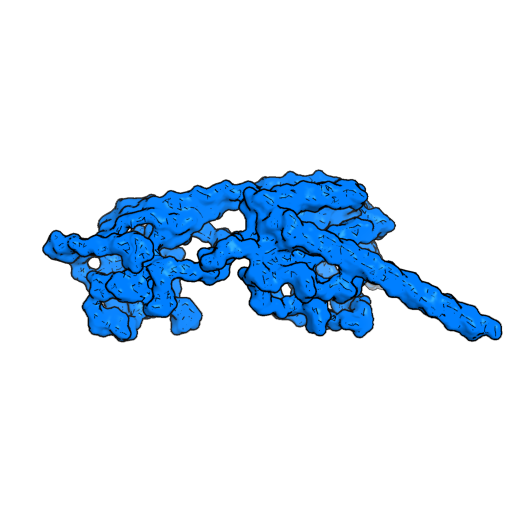 ? 27.098 -21.129 -14.747 1.00 43.25 432 CYS A C 1
ATOM 3373 O O . CYS A 1 432 ? 27.773 -20.680 -13.820 1.00 43.25 432 CYS A O 1
ATOM 3375 N N . GLU A 1 433 ? 26.516 -22.330 -14.693 1.00 40.91 433 GLU A N 1
ATOM 3376 C CA . GLU A 1 433 ? 26.863 -23.317 -13.673 1.00 40.91 433 GLU A CA 1
ATOM 3377 C C . GLU A 1 433 ? 28.386 -23.474 -13.678 1.00 40.91 433 GLU A C 1
ATOM 3379 O O . GLU A 1 433 ? 28.974 -23.974 -14.639 1.00 40.91 433 GLU A O 1
ATOM 3384 N N . GLN A 1 434 ? 29.047 -23.027 -12.610 1.00 37.09 434 GLN A N 1
ATOM 3385 C CA . GLN A 1 434 ? 30.393 -23.489 -12.328 1.00 37.09 434 GLN A CA 1
ATOM 3386 C C . GLN A 1 434 ? 30.260 -24.976 -12.016 1.00 37.09 434 GLN A C 1
ATOM 3388 O O . GLN A 1 434 ? 29.980 -25.362 -10.884 1.00 37.09 434 GLN A O 1
ATOM 3393 N N . THR A 1 435 ? 30.424 -25.817 -13.036 1.00 33.09 435 THR A N 1
ATOM 3394 C CA . THR A 1 435 ? 30.675 -27.243 -12.860 1.00 33.09 435 THR A CA 1
ATOM 3395 C C . THR A 1 435 ? 31.900 -27.371 -11.969 1.00 33.09 435 THR A C 1
ATOM 3397 O O . THR A 1 435 ? 33.035 -27.215 -12.423 1.00 33.09 435 THR A O 1
ATOM 3400 N N . SER A 1 436 ? 31.675 -27.624 -10.684 1.00 36.09 436 SER A N 1
ATOM 3401 C CA . SER A 1 436 ? 32.702 -28.102 -9.781 1.00 36.09 436 SER A CA 1
ATOM 3402 C C . SER A 1 436 ? 33.098 -29.489 -10.274 1.00 36.09 436 SER A C 1
ATOM 3404 O O . SER A 1 436 ? 32.451 -30.499 -10.008 1.00 36.09 436 SER A O 1
ATOM 3406 N N . THR A 1 437 ? 34.168 -29.548 -11.063 1.00 34.34 437 THR A N 1
ATOM 3407 C CA . THR A 1 437 ? 34.885 -30.791 -11.322 1.00 34.34 437 THR A CA 1
ATOM 3408 C C . THR A 1 437 ? 35.419 -31.295 -9.987 1.00 34.34 437 THR A C 1
ATOM 3410 O O . THR A 1 437 ? 36.507 -30.919 -9.552 1.00 34.34 437 THR A O 1
ATOM 3413 N N . LEU A 1 438 ? 34.627 -32.130 -9.316 1.00 36.38 438 LEU A N 1
ATOM 3414 C CA . LEU A 1 438 ? 35.093 -33.053 -8.296 1.00 36.38 438 LEU A CA 1
ATOM 3415 C C . LEU A 1 438 ? 36.052 -34.025 -8.985 1.00 36.38 438 LEU A C 1
ATOM 3417 O O . LEU A 1 438 ? 35.648 -35.028 -9.568 1.00 36.38 438 LEU A O 1
ATOM 3421 N N . THR A 1 439 ? 37.342 -33.711 -8.935 1.00 36.44 439 THR A N 1
ATOM 3422 C CA . THR A 1 439 ? 38.407 -34.687 -9.136 1.00 36.44 439 THR A CA 1
ATOM 3423 C C . THR A 1 439 ? 38.282 -35.736 -8.034 1.00 36.44 439 THR A C 1
ATOM 3425 O O . THR A 1 439 ? 38.743 -35.553 -6.907 1.00 36.44 439 THR A O 1
ATOM 3428 N N . GLN A 1 440 ? 37.617 -36.847 -8.357 1.00 37.88 440 GLN A N 1
ATOM 3429 C CA . GLN A 1 440 ? 37.732 -38.081 -7.595 1.00 37.88 440 GLN A CA 1
ATOM 3430 C C . GLN A 1 440 ? 39.202 -38.504 -7.602 1.00 37.88 440 GLN A C 1
ATOM 3432 O O . GLN A 1 440 ? 39.777 -38.805 -8.646 1.00 37.88 440 GLN A O 1
ATOM 3437 N N . ARG A 1 441 ? 39.806 -38.510 -6.412 1.00 38.75 441 ARG A N 1
ATOM 3438 C CA . ARG A 1 441 ? 40.977 -39.334 -6.129 1.00 38.75 441 ARG A CA 1
ATOM 3439 C C . ARG A 1 441 ? 40.557 -40.801 -6.265 1.00 38.75 441 ARG A C 1
ATOM 3441 O O . ARG A 1 441 ? 39.631 -41.223 -5.573 1.00 38.75 441 ARG A O 1
ATOM 3448 N N . GLN A 1 442 ? 41.255 -41.543 -7.116 1.00 37.72 442 GLN A N 1
ATOM 3449 C CA . GLN A 1 442 ? 41.524 -42.967 -6.927 1.00 37.72 442 GLN A CA 1
ATOM 3450 C C . GLN A 1 442 ? 43.025 -43.138 -6.749 1.00 37.72 442 GLN A C 1
ATOM 3452 O O . GLN A 1 442 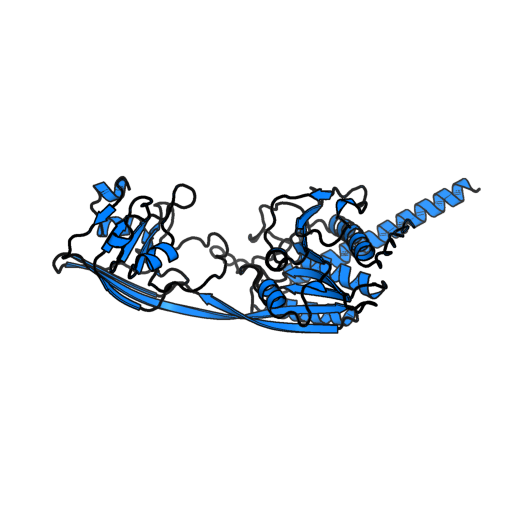? 43.772 -42.411 -7.447 1.00 37.72 442 GLN A O 1
#

Foldseek 3Di:
DVVVVVVVVVVVVVVVVVVVLVVQLVLLLVLLCCQQPNQFACAFQDSSVVVVLVVLQVLLVVLVFDKDKAKDKDKWWDWWDKWKWKAAPNDIDTDDEQAFKTWDRLFDFDKDKFFEKEFLADDPLVCLCVQAGHEYEYEDCDPNHDDDDLVSSVVSHHQEYEYEYEQVAGNDGDPPAQPQDDHRRPHTYMYGYLVNVCVVDPPVCSVVSDDGIDGDPRSMMMIMGIDIDMDMGMKIKIKTKDDAQDPAEEEEEEASHADQARPVPSFTPSCSLFPSLSVSLLSLLSNVCSPPHFNHMYMYIHAYCQSNPLVRLLVCVVDPPDDLVRYQEYEYEHRAFAQPVAKEKEKAQCPDPDDLVVFDADPNHDYYYDPDDGTSVVSCVVVSRIYMYMHNDDDPCGNHSPSDSVNGDSSSSSRVSVSVSVVNRVSRDDPPPPPPPPPDDD